Protein AF-A0A962CJU6-F1 (afdb_monomer)

Structure (mmCIF, N/CA/C/O backbone):
data_AF-A0A962CJU6-F1
#
_entry.id   AF-A0A962CJU6-F1
#
loop_
_atom_site.group_PDB
_atom_site.id
_atom_site.type_symbol
_atom_site.label_atom_id
_atom_site.label_alt_id
_atom_site.label_comp_id
_atom_site.label_asym_id
_atom_site.label_entity_id
_atom_site.label_seq_id
_atom_site.pdbx_PDB_ins_code
_atom_site.Cartn_x
_atom_site.Cartn_y
_atom_site.Cartn_z
_atom_site.occupancy
_atom_site.B_iso_or_equiv
_atom_site.auth_seq_id
_atom_site.auth_comp_id
_atom_site.auth_asym_id
_atom_site.auth_atom_id
_atom_site.pdbx_PDB_model_num
ATOM 1 N N . PHE A 1 1 ? -18.489 -4.191 33.030 1.00 78.50 1 PHE A N 1
ATOM 2 C CA . PHE A 1 1 ? -19.166 -4.766 31.854 1.00 78.50 1 PHE A CA 1
ATOM 3 C C . PHE A 1 1 ? -18.607 -4.122 30.611 1.00 78.50 1 PHE A C 1
ATOM 5 O O . PHE A 1 1 ? -18.424 -2.922 30.645 1.00 78.50 1 PHE A O 1
ATOM 12 N N . VAL A 1 2 ? -18.377 -4.883 29.545 1.00 79.50 2 VAL A N 1
ATOM 13 C CA . VAL A 1 2 ? -18.123 -4.320 28.211 1.00 79.50 2 VAL A CA 1
ATOM 14 C C . VAL A 1 2 ? -19.449 -4.247 27.463 1.00 79.50 2 VAL A C 1
ATOM 16 O O . VAL A 1 2 ? -20.236 -5.199 27.557 1.00 79.50 2 VAL A O 1
ATOM 19 N N . VAL A 1 3 ? -19.743 -3.112 26.843 1.00 79.25 3 VAL A N 1
ATOM 20 C CA . VAL A 1 3 ? -20.948 -2.889 26.035 1.00 79.25 3 VAL A CA 1
ATOM 21 C C . VAL A 1 3 ? -20.948 -3.810 24.801 1.00 79.25 3 VAL A C 1
ATOM 23 O O . VAL A 1 3 ? -19.902 -4.309 24.415 1.00 79.25 3 VAL A O 1
ATOM 26 N N . GLY A 1 4 ? -22.119 -4.174 24.263 1.00 72.31 4 GLY A N 1
ATOM 27 C CA . GLY A 1 4 ? -22.225 -5.059 23.089 1.00 72.31 4 GLY A CA 1
ATOM 28 C C . GLY A 1 4 ? -21.936 -6.547 23.356 1.00 72.31 4 GLY A C 1
ATOM 29 O O . GLY A 1 4 ? -22.584 -7.417 22.778 1.00 72.31 4 GLY A O 1
ATOM 30 N N . GLN A 1 5 ? -21.063 -6.871 24.312 1.00 75.31 5 GLN A N 1
ATOM 31 C CA . GLN A 1 5 ? -20.733 -8.257 24.635 1.00 75.31 5 GLN A CA 1
ATOM 32 C C . GLN A 1 5 ? -21.764 -8.950 25.528 1.00 75.31 5 GLN A C 1
ATOM 34 O O . GLN A 1 5 ? -22.244 -8.350 26.507 1.00 75.31 5 GLN A O 1
ATOM 39 N N . PRO A 1 6 ? -22.042 -10.251 25.305 1.00 65.94 6 PRO A N 1
ATOM 40 C CA . PRO A 1 6 ? -22.864 -11.034 26.214 1.00 65.94 6 PRO A CA 1
ATOM 41 C C . PRO A 1 6 ? -22.238 -11.034 27.612 1.00 65.94 6 PRO A C 1
ATOM 43 O O . PRO A 1 6 ? -21.096 -11.431 27.820 1.00 65.94 6 PRO A O 1
ATOM 46 N N . GLY A 1 7 ? -22.991 -10.548 28.601 1.00 72.94 7 GLY A N 1
ATOM 47 C CA . GLY A 1 7 ? -22.547 -10.494 29.989 1.00 72.94 7 GLY A CA 1
ATOM 48 C C . GLY A 1 7 ? -23.521 -11.216 30.899 1.00 72.94 7 GLY A C 1
ATOM 49 O O . GLY A 1 7 ? -24.703 -10.882 30.935 1.00 72.94 7 GLY A O 1
ATOM 50 N N . SER A 1 8 ? -23.018 -12.165 31.685 1.00 85.44 8 SER A N 1
ATOM 51 C CA . SER A 1 8 ? -23.760 -12.695 32.824 1.00 85.44 8 SER A CA 1
ATOM 52 C C . SER A 1 8 ? -23.079 -12.327 34.129 1.00 85.44 8 SER A C 1
ATOM 54 O O . SER A 1 8 ? -21.871 -12.521 34.266 1.00 85.44 8 SER A O 1
ATOM 56 N N . VAL A 1 9 ? -23.852 -11.870 35.111 1.00 88.75 9 VAL A N 1
ATOM 57 C CA . VAL A 1 9 ? -23.340 -11.748 36.477 1.00 88.75 9 VAL A CA 1
ATOM 58 C C . VAL A 1 9 ? -23.380 -13.118 37.134 1.00 88.75 9 VAL A C 1
ATOM 60 O O . VAL A 1 9 ? -24.437 -13.749 37.209 1.00 88.75 9 VAL A O 1
ATOM 63 N N . ARG A 1 10 ? -22.218 -13.573 37.607 1.00 91.56 10 ARG A N 1
ATOM 64 C CA . ARG A 1 10 ? -22.074 -14.795 38.396 1.00 91.56 10 ARG A CA 1
ATOM 65 C C . ARG A 1 10 ? -22.414 -14.490 39.852 1.00 91.56 10 ARG A C 1
ATOM 67 O O . ARG A 1 10 ? -21.718 -13.704 40.486 1.00 91.56 10 ARG A O 1
ATOM 74 N N . VAL A 1 11 ? -23.446 -15.138 40.382 1.00 93.94 11 VAL A N 1
ATOM 75 C CA . VAL A 1 11 ? -23.864 -15.002 41.782 1.00 93.94 11 VAL A CA 1
ATOM 76 C C . VAL A 1 11 ? -23.880 -16.380 42.429 1.00 93.94 11 VAL A C 1
ATOM 78 O O . VAL A 1 11 ? -24.569 -17.283 41.955 1.00 93.94 11 VAL A O 1
ATOM 81 N N . ASP A 1 12 ? -23.129 -16.543 43.513 1.00 95.44 12 ASP A N 1
ATOM 82 C CA . ASP A 1 12 ? -23.172 -17.753 44.329 1.00 95.44 12 ASP A CA 1
ATOM 83 C C . ASP A 1 12 ? -24.247 -17.582 45.413 1.00 95.44 12 ASP A C 1
ATOM 85 O O . ASP A 1 12 ? -24.229 -16.611 46.166 1.00 95.44 12 ASP A O 1
ATOM 89 N N . ALA A 1 13 ? -25.216 -18.500 45.472 1.00 94.88 13 ALA A N 1
ATOM 90 C CA . ALA A 1 13 ? -26.362 -18.403 46.375 1.00 94.88 13 ALA A CA 1
ATOM 91 C C . ALA A 1 13 ? -26.653 -19.724 47.103 1.00 94.88 13 ALA A C 1
ATOM 93 O O . ALA A 1 13 ? -26.446 -20.828 46.589 1.00 94.88 13 ALA A O 1
ATOM 94 N N . THR A 1 14 ? -27.188 -19.604 48.320 1.00 95.25 14 THR A N 1
ATOM 95 C CA . THR A 1 14 ? -27.662 -20.728 49.137 1.00 95.25 14 THR A CA 1
ATOM 96 C C . THR A 1 14 ? -29.155 -20.576 49.399 1.00 95.25 14 THR A C 1
ATOM 98 O O . THR A 1 14 ? -29.606 -19.528 49.850 1.00 95.25 14 THR A O 1
ATOM 101 N N . ASN A 1 15 ? -29.927 -21.637 49.167 1.00 95.38 15 ASN A N 1
ATOM 102 C CA . ASN A 1 15 ? -31.347 -21.678 49.489 1.00 95.38 15 ASN A CA 1
ATOM 103 C C . ASN A 1 15 ? -31.705 -23.001 50.171 1.00 95.38 15 ASN A C 1
ATOM 105 O O . ASN A 1 15 ? -31.928 -24.013 49.514 1.00 95.38 15 ASN A O 1
ATOM 109 N N . LEU A 1 16 ? -31.820 -22.976 51.499 1.00 95.25 16 LEU A N 1
ATOM 110 C CA . LEU A 1 16 ? -32.222 -24.127 52.320 1.00 95.25 16 LEU A CA 1
ATOM 111 C C . LEU A 1 16 ? -33.620 -23.945 52.934 1.00 95.25 16 LEU A C 1
ATOM 113 O O . LEU A 1 16 ? -33.954 -24.574 53.934 1.00 95.25 16 LEU A O 1
ATOM 117 N N . THR A 1 17 ? -34.438 -23.059 52.361 1.00 93.50 17 THR A N 1
ATOM 118 C CA . THR A 1 17 ? -35.713 -22.622 52.959 1.00 93.50 17 THR A CA 1
ATOM 119 C C . THR A 1 17 ? -36.856 -23.635 52.824 1.00 93.50 17 THR A C 1
ATOM 121 O O . THR A 1 17 ? -37.907 -23.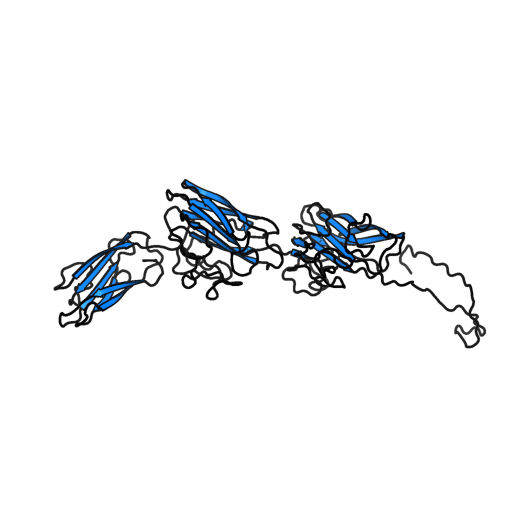457 53.434 1.00 93.50 17 THR A O 1
ATOM 124 N N . GLY A 1 18 ? -36.674 -24.702 52.039 1.00 93.31 18 GLY A N 1
ATOM 125 C CA . GLY A 1 18 ? -37.722 -25.673 51.705 1.00 93.31 18 GLY A CA 1
ATOM 126 C C . GLY A 1 18 ? -38.622 -25.265 50.529 1.00 93.31 18 GLY A C 1
ATOM 127 O O . GLY A 1 18 ? -39.457 -26.061 50.107 1.00 93.31 18 GLY A O 1
ATOM 128 N N . THR A 1 19 ? -38.441 -24.064 49.975 1.00 93.31 19 THR A N 1
ATOM 129 C CA . THR A 1 19 ? -39.115 -23.570 48.762 1.00 93.31 19 THR A CA 1
ATOM 130 C C . THR A 1 19 ? -38.105 -22.957 47.800 1.00 93.31 19 THR A C 1
ATOM 132 O O . THR A 1 19 ? -37.048 -22.501 48.234 1.00 93.31 19 THR A O 1
ATOM 135 N N . ASP A 1 20 ? -38.405 -22.930 46.503 1.00 93.31 20 ASP A N 1
ATOM 136 C CA . ASP A 1 20 ? -37.552 -22.250 45.524 1.00 93.31 20 ASP A CA 1
ATOM 137 C C . ASP A 1 20 ? -37.549 -20.737 45.777 1.00 93.31 20 ASP A C 1
ATOM 139 O O . ASP A 1 20 ? -38.577 -20.140 46.097 1.00 93.31 20 ASP A O 1
ATOM 143 N N . ALA A 1 21 ? -36.375 -20.128 45.648 1.00 94.44 21 ALA A N 1
ATOM 144 C CA . ALA A 1 21 ? -36.182 -18.691 45.743 1.00 94.44 21 ALA A CA 1
ATOM 145 C C . ALA A 1 21 ? -35.992 -18.093 44.347 1.00 94.44 21 ALA A C 1
ATOM 147 O O . ALA A 1 21 ? -35.764 -18.802 43.365 1.00 94.44 21 ALA A O 1
ATOM 148 N N . ARG A 1 22 ? -36.074 -16.771 44.252 1.00 93.38 22 ARG A N 1
ATOM 149 C CA . ARG A 1 22 ? -35.762 -16.011 43.047 1.00 93.38 22 ARG A CA 1
ATOM 150 C C . ARG A 1 22 ? -34.608 -15.069 43.354 1.00 93.38 22 ARG A C 1
ATOM 152 O O . ARG A 1 22 ? -34.680 -14.312 44.319 1.00 93.38 22 ARG A O 1
ATOM 159 N N . LEU A 1 23 ? -33.567 -15.13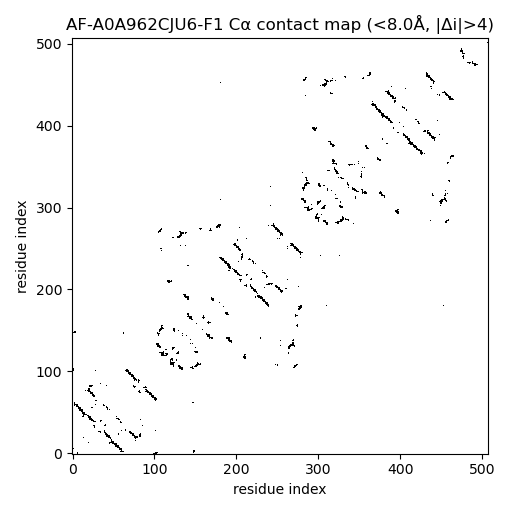8 42.533 1.00 94.00 23 LEU A N 1
ATOM 160 C CA . LEU A 1 23 ? -32.478 -14.173 42.501 1.00 94.00 23 LEU A CA 1
ATOM 161 C C . LEU A 1 23 ? -32.763 -13.179 41.374 1.00 94.00 23 LEU A C 1
ATOM 163 O O . LEU A 1 23 ? -32.963 -13.595 40.231 1.00 94.00 23 LEU A O 1
ATOM 167 N N . CYS A 1 24 ? -32.783 -11.892 41.692 1.00 92.44 24 CYS A N 1
ATOM 168 C CA . CYS A 1 24 ? -33.014 -10.808 40.746 1.00 92.44 24 CYS A CA 1
ATOM 169 C C . CYS A 1 24 ? -31.853 -9.815 40.830 1.00 92.44 24 CYS A C 1
ATOM 171 O O . CYS A 1 24 ? -31.465 -9.421 41.927 1.00 92.44 24 CYS A O 1
ATOM 173 N N . GLY A 1 25 ? -31.297 -9.433 39.687 1.00 92.19 25 GLY A N 1
ATOM 174 C CA . GLY A 1 25 ? -30.293 -8.384 39.563 1.00 92.19 25 GLY A CA 1
ATOM 175 C C . GLY A 1 25 ? -30.873 -7.175 38.840 1.00 92.19 25 GLY A C 1
ATOM 176 O O . GLY A 1 25 ? -31.688 -7.338 37.933 1.00 92.19 25 GLY A O 1
ATOM 177 N N . PHE A 1 26 ? -30.430 -5.994 39.243 1.00 91.94 26 PHE A N 1
ATOM 178 C CA . PHE A 1 26 ? -30.822 -4.691 38.721 1.00 91.94 26 PHE A CA 1
ATOM 179 C C . PHE A 1 26 ? -29.546 -3.914 38.411 1.00 91.94 26 PHE A C 1
ATOM 181 O O . PHE A 1 26 ? -28.689 -3.846 39.291 1.00 91.94 26 PHE A O 1
ATOM 188 N N . ILE A 1 27 ? -29.390 -3.375 37.205 1.00 89.94 27 ILE A N 1
ATOM 189 C CA . ILE A 1 27 ? -28.212 -2.591 36.800 1.00 89.94 27 ILE A CA 1
ATOM 190 C C . ILE A 1 27 ? -28.692 -1.409 35.964 1.00 89.94 27 ILE A C 1
ATOM 192 O O . ILE A 1 27 ? -29.344 -1.636 34.954 1.00 89.94 27 ILE A O 1
ATOM 196 N N . ASP A 1 28 ? -28.381 -0.194 36.408 1.00 87.69 28 ASP A N 1
ATOM 197 C CA . ASP A 1 28 ? -28.797 1.076 35.792 1.00 87.69 28 ASP A CA 1
ATOM 198 C C . ASP A 1 28 ? -27.854 1.410 34.622 1.00 87.69 28 ASP A C 1
ATOM 200 O O . ASP A 1 28 ? -26.856 2.112 34.774 1.00 87.69 28 ASP A O 1
ATOM 204 N N . PHE A 1 29 ? -28.053 0.777 33.470 1.00 85.75 29 PHE A N 1
ATOM 205 C CA . PHE A 1 29 ? -27.111 0.903 32.359 1.00 85.75 29 PHE A CA 1
ATOM 206 C C . PHE A 1 29 ? -27.159 2.307 31.752 1.00 85.75 29 PHE A C 1
ATOM 208 O O . PHE A 1 29 ? -26.108 2.850 31.418 1.00 85.75 29 PHE A O 1
ATOM 215 N N . ASP A 1 30 ? -28.341 2.912 31.638 1.00 83.25 30 ASP A N 1
ATOM 216 C CA . ASP A 1 30 ? -28.496 4.235 31.024 1.00 83.25 30 ASP A CA 1
ATOM 217 C C . ASP A 1 30 ? -28.260 5.419 31.985 1.00 83.25 30 ASP A C 1
ATOM 219 O O . ASP A 1 30 ? -28.208 6.568 31.538 1.00 83.25 30 ASP A O 1
ATOM 223 N N . GLN A 1 31 ? -28.006 5.136 33.267 1.00 85.19 31 GLN A N 1
ATOM 224 C CA . GLN A 1 31 ? -27.719 6.109 34.325 1.00 85.19 31 GLN A CA 1
ATOM 225 C C . GLN A 1 31 ? -28.869 7.103 34.561 1.00 85.19 31 GLN A C 1
ATOM 227 O O . GLN A 1 31 ? -28.639 8.239 34.999 1.00 85.19 31 GLN A O 1
ATOM 232 N N . ASP A 1 32 ? -30.113 6.705 34.282 1.00 86.06 32 ASP A N 1
ATOM 233 C CA . ASP A 1 32 ? -31.296 7.539 34.501 1.00 86.06 32 ASP A CA 1
ATOM 234 C C . ASP A 1 32 ? -31.844 7.454 35.944 1.00 86.06 32 ASP A C 1
ATOM 236 O O . ASP A 1 32 ? -32.697 8.259 36.349 1.00 86.06 32 ASP A O 1
ATOM 240 N N . GLY A 1 33 ? -31.311 6.531 36.755 1.00 84.44 33 GLY A N 1
ATOM 241 C CA . GLY A 1 33 ? -31.712 6.292 38.141 1.00 84.44 33 GLY A CA 1
ATOM 242 C C . GLY A 1 33 ? -32.957 5.409 38.302 1.00 84.44 33 GLY A C 1
ATOM 243 O O . GLY A 1 33 ? -33.501 5.306 39.412 1.00 84.44 33 GLY A O 1
ATOM 244 N N . SER A 1 34 ? -33.433 4.793 37.223 1.00 84.44 34 SER A N 1
ATOM 245 C CA . SER A 1 34 ? -34.506 3.804 37.154 1.00 84.44 34 SER A CA 1
ATOM 246 C C . SER A 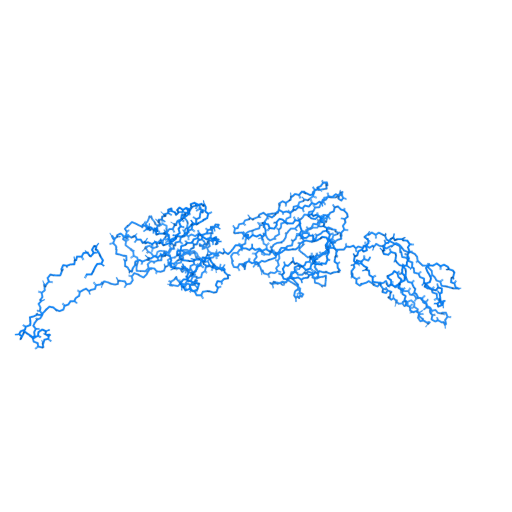1 34 ? -33.933 2.417 36.832 1.00 84.44 34 SER A C 1
ATOM 248 O O . SER A 1 34 ? -32.741 2.230 36.647 1.00 84.44 34 SER A O 1
ATOM 250 N N . PHE A 1 35 ? -34.795 1.399 36.859 1.00 85.12 35 PHE A N 1
ATOM 251 C CA . PHE A 1 35 ? -34.448 0.064 36.369 1.00 85.12 35 PHE A CA 1
ATOM 252 C C . PHE A 1 35 ? -35.587 -0.445 35.491 1.00 85.12 35 PHE A C 1
ATOM 254 O O . PHE A 1 35 ? -36.604 -0.957 35.980 1.00 85.12 35 PHE A O 1
ATOM 261 N N . THR A 1 36 ? -35.431 -0.274 34.187 1.00 76.25 36 THR A N 1
ATOM 262 C CA . THR A 1 36 ? -36.400 -0.638 33.161 1.00 76.25 36 THR A CA 1
ATOM 263 C C . THR A 1 36 ? -36.521 -2.166 33.047 1.00 76.25 36 THR A C 1
ATOM 265 O O . THR A 1 36 ? -35.552 -2.854 32.694 1.00 76.25 36 THR A O 1
ATOM 268 N N . PRO A 1 37 ? -37.707 -2.755 33.321 1.00 67.94 37 PRO A N 1
ATOM 269 C CA . PRO A 1 37 ? -37.890 -4.202 33.252 1.00 67.94 37 PRO A CA 1
ATOM 270 C C . PRO A 1 37 ? -37.564 -4.767 31.862 1.00 67.94 37 PRO A C 1
ATOM 272 O O . PRO A 1 37 ? -38.124 -4.325 30.863 1.00 67.94 37 PRO A O 1
ATOM 275 N N . GLY A 1 38 ? -36.706 -5.789 31.813 1.00 64.12 38 GLY A N 1
ATOM 276 C CA . GLY A 1 38 ? -36.343 -6.512 30.587 1.00 64.12 38 GLY A CA 1
ATOM 277 C C . GLY A 1 38 ? -35.024 -6.085 29.935 1.00 64.12 38 GLY A C 1
ATOM 278 O O . GLY A 1 38 ? -34.473 -6.881 29.185 1.00 64.12 38 GLY A O 1
ATOM 279 N N . ILE A 1 39 ? -34.498 -4.898 30.255 1.00 75.81 39 ILE A N 1
ATOM 280 C CA . ILE A 1 39 ? -33.162 -4.442 29.819 1.00 75.81 39 ILE A CA 1
ATOM 281 C C . ILE A 1 39 ? -32.214 -4.407 31.024 1.00 75.81 39 ILE A C 1
ATOM 283 O O . ILE A 1 39 ? -31.137 -4.995 31.003 1.00 75.81 39 ILE A O 1
ATOM 287 N N . GLU A 1 40 ? -32.677 -3.816 32.123 1.00 87.56 40 GLU A N 1
ATOM 288 C CA . GLU A 1 40 ? -31.876 -3.522 33.320 1.00 87.56 40 GLU A CA 1
ATOM 289 C C . GLU A 1 40 ? -32.170 -4.467 34.483 1.00 87.56 40 GLU A C 1
ATOM 291 O O . GLU A 1 40 ? -31.618 -4.336 35.574 1.00 87.56 40 GLU A O 1
ATOM 296 N N . VAL A 1 41 ? -33.059 -5.439 34.260 1.00 89.50 41 VAL A N 1
ATOM 297 C CA . VAL A 1 41 ? -33.492 -6.406 35.268 1.00 89.50 41 VAL A CA 1
ATOM 298 C C . VAL A 1 41 ? -33.365 -7.818 34.721 1.00 89.50 41 VAL A C 1
ATOM 300 O O . VAL A 1 41 ? -34.043 -8.185 33.761 1.00 89.50 41 VAL A O 1
ATOM 303 N N . ALA A 1 42 ? -32.564 -8.636 35.395 1.00 90.25 42 ALA A N 1
ATOM 304 C CA . ALA A 1 42 ? -32.395 -10.053 35.100 1.00 90.25 42 ALA A CA 1
ATOM 305 C C . ALA A 1 42 ? -32.811 -10.890 36.307 1.00 90.25 42 ALA A C 1
ATOM 307 O O . ALA A 1 42 ? -32.663 -10.470 37.454 1.00 90.25 42 ALA A O 1
ATOM 308 N N . SER A 1 43 ? -33.328 -12.098 36.086 1.00 91.44 43 SER A N 1
ATOM 309 C CA . SER A 1 43 ? -33.628 -12.988 37.209 1.00 91.44 43 SER A CA 1
ATOM 310 C C . SER A 1 43 ? -33.576 -14.464 36.855 1.00 91.44 43 SER A C 1
ATOM 312 O O . SER A 1 43 ? -33.848 -14.864 35.725 1.00 91.44 43 SER A O 1
ATOM 314 N N . VAL A 1 44 ? -33.285 -15.278 37.865 1.00 93.06 44 VAL A N 1
ATOM 315 C CA . VAL A 1 44 ? -33.201 -16.737 37.771 1.00 93.06 44 VAL A CA 1
ATOM 316 C C . VAL A 1 44 ? -33.780 -17.377 39.033 1.00 93.06 44 VAL A C 1
ATOM 318 O O . VAL A 1 44 ? -33.772 -16.784 40.115 1.00 93.06 44 VAL A O 1
ATOM 321 N N . SER A 1 45 ? -34.336 -18.580 38.900 1.00 94.00 45 SER A N 1
ATOM 322 C CA . SER A 1 45 ? -34.792 -19.358 40.056 1.00 94.00 45 SER A CA 1
ATOM 323 C C . SER A 1 45 ? -33.599 -20.014 40.754 1.00 94.00 45 SER A C 1
ATOM 325 O O . SER A 1 45 ? -32.727 -20.573 40.095 1.00 94.00 45 SER A O 1
ATOM 327 N N . VAL A 1 46 ? -33.596 -19.985 42.084 1.00 95.06 46 VAL A N 1
ATOM 328 C CA . VAL A 1 46 ? -32.616 -20.636 42.960 1.00 95.06 46 VAL A CA 1
ATOM 329 C C . VAL A 1 46 ? -33.328 -21.792 43.674 1.00 95.06 46 VAL A C 1
ATOM 331 O O . VAL A 1 46 ? -34.048 -21.549 44.652 1.00 95.06 46 VAL A O 1
ATOM 334 N N . PRO A 1 47 ? -33.182 -23.045 43.199 1.00 96.19 47 PRO A N 1
ATOM 335 C CA . PRO A 1 47 ? -33.922 -24.180 43.739 1.00 96.19 47 PRO A CA 1
ATOM 336 C C . PRO A 1 47 ? -33.650 -24.419 45.221 1.00 96.19 47 PRO A C 1
ATOM 338 O O . PRO A 1 47 ? -32.537 -24.189 45.708 1.00 96.19 47 PRO A O 1
ATOM 341 N N . SER A 1 48 ? -34.647 -24.924 45.939 1.00 95.75 48 SER A N 1
ATOM 342 C CA . SER A 1 48 ? -34.443 -25.350 47.321 1.00 95.75 48 SER A CA 1
ATOM 343 C C . SER A 1 48 ? -33.418 -26.486 47.419 1.00 95.75 48 SER A C 1
ATOM 345 O O . SER A 1 48 ? -33.374 -27.379 46.577 1.00 95.75 48 SER A O 1
ATOM 347 N N . GLY A 1 49 ? -32.582 -26.457 48.455 1.00 95.75 49 GLY A N 1
ATOM 348 C CA . GLY A 1 49 ? -31.445 -27.364 48.634 1.00 95.75 49 GLY A CA 1
ATOM 349 C C . GLY A 1 49 ? -30.143 -26.886 47.979 1.00 95.75 49 GLY A C 1
ATOM 350 O O . GLY A 1 49 ? -29.101 -27.505 48.196 1.00 95.75 49 GLY A O 1
ATOM 351 N N . SER A 1 50 ? -30.162 -25.781 47.224 1.00 96.81 50 SER A N 1
ATOM 352 C CA . SER A 1 50 ? -28.942 -25.178 46.670 1.00 96.81 50 SER A CA 1
ATOM 353 C C . SER A 1 50 ? -28.010 -24.738 47.799 1.00 96.81 50 SER A C 1
ATOM 355 O O . SER A 1 50 ? -28.430 -24.015 48.701 1.00 96.81 50 SER A O 1
ATOM 357 N N . THR A 1 51 ? -26.746 -25.157 47.753 1.00 96.38 51 THR A N 1
ATOM 358 C CA . THR A 1 51 ? -25.733 -24.808 48.760 1.00 96.38 51 THR A CA 1
ATOM 359 C C . THR A 1 51 ? -24.519 -24.218 48.064 1.00 96.38 51 THR A C 1
ATOM 361 O O . THR A 1 51 ? -23.795 -24.948 47.393 1.00 96.38 51 THR A O 1
ATOM 364 N N . ASN A 1 52 ? -24.323 -22.907 48.216 1.00 94.50 52 ASN A N 1
ATOM 365 C CA . ASN A 1 52 ? -23.277 -22.129 47.551 1.00 94.50 52 ASN A CA 1
ATOM 366 C C . ASN A 1 52 ? -23.168 -22.432 46.044 1.00 94.50 52 ASN A C 1
ATOM 368 O O . ASN A 1 52 ? -22.076 -22.610 45.504 1.00 94.50 52 ASN A O 1
ATOM 372 N N . ALA A 1 53 ? -24.324 -22.589 45.397 1.00 96.62 53 ALA A N 1
ATOM 373 C CA . ALA A 1 53 ? -24.409 -22.922 43.985 1.00 96.62 53 ALA A CA 1
ATOM 374 C C . ALA A 1 53 ? -24.320 -21.646 43.146 1.00 96.62 53 ALA A C 1
ATOM 376 O O . ALA A 1 53 ? -24.828 -20.600 43.548 1.00 96.62 53 ALA A O 1
ATOM 377 N N . THR A 1 54 ? -23.702 -21.750 41.974 1.00 96.38 54 THR A N 1
ATOM 378 C CA . THR A 1 54 ? -23.520 -20.628 41.056 1.00 96.38 54 THR A CA 1
ATOM 379 C C . THR A 1 54 ? -24.714 -20.459 40.131 1.00 96.38 54 THR A C 1
ATOM 381 O O . THR A 1 54 ? -25.131 -21.406 39.465 1.00 96.38 54 THR A O 1
ATOM 384 N N . PHE A 1 55 ? -25.190 -19.226 40.018 1.00 94.50 55 PHE A N 1
ATOM 385 C CA . PHE A 1 55 ? -26.245 -18.817 39.104 1.00 94.50 55 PHE A CA 1
ATOM 386 C C . PHE A 1 55 ? -25.746 -17.696 38.191 1.00 94.50 55 PHE A C 1
ATOM 388 O O . PHE A 1 55 ? -24.969 -16.838 38.611 1.00 94.50 55 PHE A O 1
ATOM 395 N N . LEU A 1 56 ? -26.190 -17.714 36.935 1.00 92.81 56 LEU A N 1
ATOM 396 C CA . LEU A 1 56 ? -25.853 -16.706 35.934 1.00 92.81 56 LEU A CA 1
ATOM 397 C C . LEU A 1 56 ? -27.080 -15.835 35.669 1.00 92.81 56 LEU A C 1
ATOM 399 O O . LEU A 1 56 ? -28.129 -16.344 35.271 1.00 92.81 56 LEU A O 1
ATOM 403 N N . LEU A 1 57 ? -26.947 -14.531 35.896 1.00 90.69 57 LEU A N 1
ATOM 404 C CA . LEU A 1 57 ? -27.955 -13.534 35.546 1.00 90.69 57 LEU A CA 1
ATOM 405 C C . LEU A 1 57 ? -27.585 -12.894 34.203 1.00 90.69 57 LEU A C 1
ATOM 407 O O . LEU A 1 57 ? -26.608 -12.143 34.173 1.00 90.69 57 LEU A O 1
ATOM 411 N N . PRO A 1 58 ? -28.303 -13.189 33.105 1.00 87.25 58 PRO A N 1
ATOM 412 C CA . PRO A 1 58 ? -27.988 -12.626 31.797 1.00 87.25 58 PRO A CA 1
ATOM 413 C C . PRO A 1 58 ? -28.479 -11.179 31.699 1.00 87.25 58 PRO A C 1
ATOM 415 O O . PRO A 1 58 ? -29.654 -10.916 31.944 1.00 87.25 58 PRO A O 1
ATOM 418 N N . PHE A 1 59 ? -27.598 -10.266 31.296 1.00 84.38 59 PHE A N 1
ATOM 419 C CA . PHE A 1 59 ? -27.952 -8.888 30.961 1.00 84.38 59 PHE A CA 1
ATOM 420 C C . PHE A 1 59 ? -27.614 -8.607 29.495 1.00 84.38 59 PHE A C 1
ATOM 422 O O . PHE A 1 59 ? -26.514 -8.916 29.034 1.00 84.38 59 PHE A O 1
ATOM 429 N N . SER A 1 60 ? -28.558 -8.006 28.773 1.00 73.44 60 SER A N 1
ATOM 430 C CA . SER A 1 60 ? -28.355 -7.442 27.435 1.00 73.44 60 SER A CA 1
ATOM 431 C C . SER A 1 60 ? -28.038 -5.956 27.564 1.00 73.44 60 SER A C 1
ATOM 433 O O . SER A 1 60 ? -28.801 -5.234 28.202 1.00 73.44 60 SER A O 1
ATOM 435 N N . LYS A 1 61 ? -26.929 -5.507 26.972 1.00 76.75 61 LYS A N 1
ATOM 436 C CA . LYS A 1 61 ? -26.411 -4.142 27.129 1.00 76.75 61 LYS A CA 1
ATOM 437 C C . LYS A 1 61 ? -26.553 -3.398 25.800 1.00 76.75 61 LYS A C 1
ATOM 439 O O . LYS A 1 61 ? -25.955 -3.848 24.822 1.00 76.75 61 LYS A O 1
ATOM 444 N N . PRO A 1 62 ? -27.328 -2.309 25.732 1.00 72.94 62 PRO A N 1
ATOM 445 C CA . PRO A 1 62 ? -27.399 -1.481 24.529 1.00 72.94 62 PRO A CA 1
ATOM 446 C C . PRO A 1 62 ? -26.023 -0.910 24.143 1.00 72.94 62 PRO A C 1
ATOM 448 O O . PRO A 1 62 ? -25.269 -0.524 25.032 1.00 72.94 62 PRO A O 1
ATOM 451 N N . LEU A 1 63 ? -25.697 -0.814 22.848 1.00 71.12 63 LEU A N 1
ATOM 452 C CA . LEU A 1 63 ? -24.416 -0.252 22.369 1.00 71.12 63 LEU A CA 1
ATOM 453 C C . LEU A 1 63 ? -24.188 1.209 22.794 1.00 71.12 63 LEU A C 1
ATOM 455 O O . LEU A 1 63 ? -23.062 1.627 23.014 1.00 71.12 63 LEU A O 1
ATOM 459 N N . ASN A 1 64 ? -25.261 1.964 23.021 1.00 71.75 64 ASN A N 1
ATOM 460 C CA . ASN A 1 64 ? -25.218 3.361 23.454 1.00 71.75 64 ASN A CA 1
ATOM 461 C C . ASN A 1 64 ? -25.149 3.542 24.985 1.00 71.75 64 ASN A C 1
ATOM 463 O O . ASN A 1 64 ? -25.426 4.633 25.485 1.00 71.75 64 ASN A O 1
ATOM 467 N N . THR A 1 65 ? -24.833 2.485 25.738 1.00 79.31 65 THR A N 1
ATOM 468 C CA . THR A 1 65 ? -24.704 2.555 27.202 1.00 79.31 65 THR A CA 1
ATOM 469 C C . THR A 1 65 ? -23.545 3.493 27.575 1.00 79.31 65 THR A C 1
ATOM 471 O O . THR A 1 65 ? -22.420 3.241 27.135 1.00 79.31 65 THR A O 1
ATOM 474 N N . PRO A 1 66 ? -23.758 4.542 28.395 1.00 80.56 66 PRO A N 1
ATOM 475 C CA . PRO A 1 66 ? -22.671 5.415 28.831 1.00 80.56 66 PRO A CA 1
ATOM 476 C C . PRO A 1 66 ? -21.557 4.640 29.551 1.00 80.56 66 PRO A C 1
ATOM 478 O O . PRO A 1 66 ? -21.829 3.780 30.393 1.00 80.56 66 PRO A O 1
ATOM 481 N N . SER A 1 67 ? -20.295 4.960 29.249 1.00 82.31 67 SER A N 1
ATOM 482 C CA . SER A 1 67 ? -19.153 4.400 29.978 1.00 82.31 67 SER A CA 1
ATOM 483 C C . SER A 1 67 ? -19.008 5.022 31.373 1.00 82.31 67 SER A C 1
ATOM 485 O O . SER A 1 67 ? -19.488 6.124 31.652 1.00 82.31 67 SER A O 1
ATOM 487 N N . GLY A 1 68 ? -18.328 4.304 32.266 1.00 81.50 68 GLY A N 1
ATOM 488 C CA . GLY A 1 68 ? -18.065 4.719 33.641 1.00 81.50 68 GLY A CA 1
ATOM 489 C C . GLY A 1 68 ? -18.883 3.961 34.693 1.00 81.50 68 GLY A C 1
ATOM 490 O O . GLY A 1 68 ?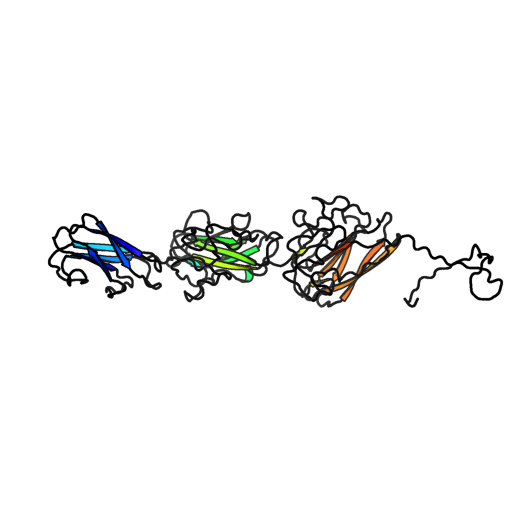 -19.509 2.940 34.391 1.00 81.50 68 GLY A O 1
ATOM 491 N N . PRO A 1 69 ? -18.839 4.421 35.954 1.00 85.81 69 PRO A N 1
ATOM 492 C CA . PRO A 1 69 ? -19.470 3.726 37.064 1.00 85.81 69 PRO A CA 1
ATOM 493 C C . PRO A 1 69 ? -20.992 3.855 37.012 1.00 85.81 69 PRO A C 1
ATOM 495 O O . PRO A 1 69 ? -21.538 4.950 36.909 1.00 85.81 69 PRO A O 1
ATOM 498 N N . THR A 1 70 ? -21.668 2.730 37.205 1.00 89.19 70 THR A N 1
ATOM 499 C CA . THR A 1 70 ? -23.092 2.641 37.522 1.00 89.19 70 THR A CA 1
ATOM 500 C C . THR A 1 70 ? -23.312 1.804 38.788 1.00 89.19 70 THR A C 1
ATOM 502 O O . THR A 1 70 ? -22.365 1.324 39.417 1.00 89.19 70 THR A O 1
ATOM 505 N N . PHE A 1 71 ? -24.562 1.634 39.202 1.00 88.62 71 PHE A N 1
ATOM 506 C CA . PHE A 1 71 ? -24.955 0.909 40.396 1.00 88.62 71 PHE A CA 1
ATOM 507 C C . PHE A 1 71 ? -25.715 -0.364 40.037 1.00 88.62 71 PHE A C 1
ATOM 509 O O . PHE A 1 71 ? -26.582 -0.386 39.162 1.00 88.62 71 PHE A O 1
ATOM 516 N N . ALA A 1 72 ? -25.401 -1.431 40.761 1.00 90.81 72 ALA A N 1
ATOM 517 C CA . ALA A 1 72 ? -26.093 -2.700 40.676 1.00 90.81 72 ALA A CA 1
ATOM 518 C C . ALA A 1 72 ? -26.688 -3.081 42.029 1.00 90.81 72 ALA A C 1
ATOM 520 O O . ALA A 1 72 ? -26.080 -2.858 43.075 1.00 90.81 72 ALA A O 1
ATOM 521 N N . ARG A 1 73 ? -27.857 -3.717 42.000 1.00 92.19 73 ARG A N 1
ATOM 522 C CA . ARG A 1 73 ? -28.502 -4.327 43.163 1.00 92.19 73 ARG A CA 1
ATOM 523 C C . ARG A 1 73 ? -28.825 -5.780 42.869 1.00 92.19 73 ARG A C 1
ATOM 525 O O . ARG A 1 73 ? -29.355 -6.092 41.808 1.00 92.19 73 ARG A O 1
ATOM 532 N N . PHE A 1 74 ? -28.605 -6.662 43.835 1.00 92.81 74 PHE A N 1
ATOM 533 C CA . PHE A 1 74 ? -29.022 -8.059 43.774 1.00 92.81 74 PHE A CA 1
ATOM 534 C C . PHE A 1 74 ? -29.928 -8.373 44.951 1.00 92.81 74 PHE A C 1
ATOM 536 O O . PHE A 1 74 ? -29.629 -8.023 46.087 1.00 92.81 74 PHE A O 1
ATOM 543 N N . ARG A 1 75 ? -31.060 -9.020 44.677 1.00 93.31 75 ARG A N 1
ATOM 544 C CA . ARG A 1 75 ? -32.045 -9.422 45.681 1.00 93.31 75 ARG A CA 1
ATOM 545 C C . ARG A 1 75 ? -32.334 -10.907 45.545 1.00 93.31 75 ARG A C 1
ATOM 547 O O . ARG A 1 75 ? -32.674 -11.374 44.461 1.00 93.31 75 ARG A O 1
ATOM 554 N N . LEU A 1 76 ? -32.248 -11.638 46.650 1.00 93.81 76 LEU A N 1
ATOM 555 C CA . LEU A 1 76 ? -32.638 -13.046 46.740 1.00 93.81 76 LEU A CA 1
ATOM 556 C C . LEU A 1 76 ? -33.793 -13.168 47.727 1.00 93.81 76 LEU A C 1
ATOM 558 O O . LEU A 1 76 ? -33.657 -12.704 48.850 1.00 93.81 76 LEU A O 1
ATOM 562 N N . SER A 1 77 ? -34.909 -13.797 47.354 1.00 94.56 77 SER A N 1
ATOM 563 C CA . SER A 1 77 ? -36.026 -14.054 48.282 1.00 94.56 77 SER A CA 1
ATOM 564 C C . SER A 1 77 ? -36.892 -15.230 47.823 1.00 94.56 77 SER A C 1
ATOM 566 O O . SER A 1 77 ? -36.928 -15.552 46.636 1.00 94.56 77 SER A O 1
ATOM 568 N N . THR A 1 78 ? -37.622 -15.869 48.745 1.00 93.25 78 THR A N 1
ATOM 569 C CA . THR A 1 78 ? -38.669 -16.850 48.389 1.00 93.25 78 THR A CA 1
ATOM 570 C C . THR A 1 78 ? -39.977 -16.192 47.941 1.00 93.25 78 THR A C 1
ATOM 572 O O . THR A 1 78 ? -40.906 -16.885 47.530 1.00 93.25 78 THR A O 1
ATOM 575 N N . ASP A 1 79 ? -40.083 -14.863 48.021 1.00 88.25 79 ASP A N 1
ATOM 576 C CA . ASP A 1 79 ? -41.259 -14.131 47.561 1.00 88.25 79 ASP A CA 1
ATOM 577 C C . ASP A 1 79 ? -41.320 -14.090 46.032 1.00 88.25 79 ASP A C 1
ATOM 579 O O . ASP A 1 79 ? -40.485 -13.473 45.375 1.00 88.25 79 ASP A O 1
ATOM 583 N N . SER A 1 80 ? -42.375 -14.655 45.450 1.00 70.88 80 SER A N 1
ATOM 584 C CA . SER A 1 80 ? -42.571 -14.665 43.994 1.00 70.88 80 SER A CA 1
ATOM 585 C C . SER A 1 80 ? -42.817 -13.278 43.379 1.00 70.88 80 SER A C 1
ATOM 587 O O . SER A 1 80 ? -42.540 -13.087 42.199 1.00 70.88 80 SER A O 1
ATOM 589 N N . VAL A 1 81 ? -43.310 -12.309 44.161 1.00 63.47 81 VAL A N 1
ATOM 590 C CA . VAL A 1 81 ? -43.595 -10.927 43.713 1.00 63.47 81 VAL A CA 1
ATOM 591 C C . VAL A 1 81 ? -42.565 -9.921 44.249 1.00 63.47 81 VAL A C 1
ATOM 593 O O . VAL A 1 81 ? -42.224 -8.966 43.560 1.00 63.47 81 VAL A O 1
ATOM 596 N N . GLY A 1 82 ? -42.050 -10.132 45.467 1.00 62.44 82 GLY A N 1
ATOM 597 C CA . GLY A 1 82 ? -41.148 -9.195 46.151 1.00 62.44 82 GLY A CA 1
ATOM 598 C C . GLY A 1 82 ? -39.673 -9.319 45.759 1.00 62.44 82 GLY A C 1
ATOM 599 O O . GLY A 1 82 ? -38.948 -8.330 45.839 1.00 62.44 82 GLY A O 1
ATOM 600 N N . ALA A 1 83 ? -39.230 -10.495 45.298 1.00 68.62 83 ALA A N 1
ATOM 601 C CA . ALA A 1 83 ? -37.823 -10.728 44.968 1.00 68.62 83 ALA A CA 1
ATOM 602 C C . ALA A 1 83 ? -37.320 -9.847 43.813 1.00 68.62 83 ALA A C 1
ATOM 604 O O . ALA A 1 83 ? -36.197 -9.358 43.868 1.00 68.62 83 ALA A O 1
ATOM 605 N N . CYS A 1 84 ? -38.155 -9.611 42.794 1.00 82.50 84 CYS A N 1
ATOM 606 C CA . CYS A 1 84 ? -37.794 -8.808 41.618 1.00 82.50 84 CYS A CA 1
ATOM 607 C C . CYS A 1 84 ? -38.383 -7.388 41.640 1.00 82.50 84 CYS A C 1
ATOM 609 O O . CYS A 1 84 ? -38.358 -6.696 40.625 1.00 82.50 84 CYS A O 1
ATOM 611 N N . ALA A 1 85 ? -38.896 -6.922 42.780 1.00 85.75 85 ALA A N 1
ATOM 612 C CA . ALA A 1 85 ? -39.187 -5.504 42.942 1.00 85.75 85 ALA A CA 1
ATOM 613 C C . ALA A 1 85 ? -37.872 -4.742 43.179 1.00 85.75 85 ALA A C 1
ATOM 615 O O . ALA A 1 85 ? -37.058 -5.162 43.999 1.00 85.75 85 ALA A O 1
ATOM 616 N N . VAL A 1 86 ? -37.670 -3.601 42.515 1.00 81.06 86 VAL A N 1
ATOM 617 C CA . VAL A 1 86 ? -36.479 -2.740 42.708 1.00 81.06 86 VAL A CA 1
ATOM 618 C C . VAL A 1 86 ? -36.344 -2.279 44.168 1.00 81.06 86 VAL A C 1
ATOM 620 O O . VAL A 1 86 ? -35.248 -2.174 44.723 1.00 81.06 86 VAL A O 1
ATOM 623 N N . ALA A 1 87 ? -37.487 -2.023 44.807 1.00 84.50 87 ALA A N 1
ATOM 624 C CA . ALA A 1 87 ? -37.599 -1.538 46.175 1.00 84.50 87 ALA A CA 1
ATOM 625 C C . ALA A 1 87 ? -38.757 -2.227 46.915 1.00 84.50 87 ALA A C 1
ATOM 627 O O . ALA A 1 87 ? -39.547 -2.967 46.329 1.00 84.50 87 ALA A O 1
ATOM 628 N N . GLY A 1 88 ? -38.867 -1.974 48.219 1.00 86.88 88 GLY A N 1
ATOM 629 C CA . GLY A 1 88 ? -39.934 -2.512 49.066 1.00 86.88 88 GLY A CA 1
ATOM 630 C C . GLY A 1 88 ? -39.528 -3.751 49.863 1.00 86.88 88 GLY A C 1
ATOM 631 O O . GLY A 1 88 ? -38.475 -4.351 49.641 1.00 86.88 88 GLY A O 1
ATOM 632 N N . LEU A 1 89 ? -40.364 -4.103 50.840 1.00 86.38 89 LEU A N 1
ATOM 633 C CA . LEU A 1 89 ? -40.089 -5.173 51.795 1.00 86.38 89 LEU A CA 1
ATOM 634 C C . LEU A 1 89 ? -40.362 -6.549 51.173 1.00 86.38 89 LEU A C 1
ATOM 636 O O . LEU A 1 89 ? -41.437 -6.772 50.622 1.00 86.38 89 LEU A O 1
ATOM 640 N N . ALA A 1 90 ? -39.398 -7.458 51.307 1.00 88.81 90 ALA A N 1
ATOM 641 C CA . ALA A 1 90 ? -39.583 -8.888 51.083 1.00 88.81 90 ALA A CA 1
ATOM 642 C C . ALA A 1 90 ? -39.707 -9.599 52.441 1.00 88.81 90 ALA A C 1
ATOM 644 O O . ALA A 1 90 ? -39.186 -9.117 53.449 1.00 88.81 90 ALA A O 1
ATOM 645 N N . SER A 1 91 ? -40.408 -10.730 52.482 1.00 89.69 91 SER A N 1
ATOM 646 C CA . SER A 1 91 ? -40.664 -11.489 53.711 1.00 89.69 91 SER A CA 1
ATOM 647 C C . SER A 1 91 ? -39.399 -12.124 54.302 1.00 89.69 91 SER A C 1
ATOM 649 O O . SER A 1 91 ? -39.335 -12.375 55.507 1.00 89.69 91 SER A O 1
ATOM 651 N N . ASN A 1 92 ? -38.390 -12.364 53.464 1.00 90.31 92 ASN A N 1
ATOM 652 C CA . ASN A 1 92 ? -37.079 -12.898 53.814 1.00 90.31 92 ASN A CA 1
ATOM 653 C C . ASN A 1 92 ? -36.054 -12.575 52.715 1.00 90.31 92 ASN A C 1
ATOM 655 O O . ASN A 1 92 ? -36.407 -11.991 51.686 1.00 90.31 92 ASN A O 1
ATOM 659 N N . GLY A 1 93 ? -34.812 -13.021 52.921 1.00 91.50 93 GLY A N 1
ATOM 660 C CA . GLY A 1 93 ? -33.775 -13.000 51.898 1.00 91.50 93 GLY A CA 1
ATOM 661 C C . GLY A 1 93 ? -32.629 -12.034 52.174 1.00 91.50 93 GLY A C 1
ATOM 662 O O . GLY A 1 93 ? -32.382 -11.679 53.326 1.00 91.50 93 GLY A O 1
ATOM 663 N N . GLU A 1 94 ? -31.942 -11.632 51.108 1.00 91.12 94 GLU A N 1
ATOM 664 C CA . GLU A 1 94 ? -30.719 -10.821 51.128 1.00 91.12 94 GLU A CA 1
ATOM 665 C C . GLU A 1 94 ? -30.754 -9.753 50.025 1.00 91.12 94 GLU A C 1
ATOM 667 O O . GLU A 1 94 ? -31.402 -9.943 48.988 1.00 91.12 94 GLU A O 1
ATOM 672 N N . VAL A 1 95 ? -30.086 -8.623 50.276 1.00 93.00 95 VAL A N 1
ATOM 673 C CA . VAL A 1 95 ? -29.881 -7.536 49.313 1.00 93.00 95 VAL A CA 1
ATOM 674 C C . VAL A 1 95 ? -28.415 -7.125 49.349 1.00 93.00 95 VAL A C 1
ATOM 676 O O . VAL A 1 95 ? -27.918 -6.787 50.418 1.00 93.00 95 VAL A O 1
ATOM 679 N N . GLU A 1 96 ? -27.774 -7.102 48.186 1.00 93.81 96 GLU A N 1
ATOM 680 C CA . GLU A 1 96 ? -26.400 -6.633 47.997 1.00 93.81 96 GLU A CA 1
ATOM 681 C C . GLU A 1 96 ? -26.378 -5.512 46.955 1.00 93.81 96 GLU A C 1
ATOM 683 O O . GLU A 1 96 ? -27.040 -5.616 45.920 1.00 93.81 96 GLU A O 1
ATOM 688 N N . ASP A 1 97 ? -25.619 -4.454 47.230 1.00 92.50 97 ASP A N 1
ATOM 689 C CA . ASP A 1 97 ? -25.477 -3.283 46.364 1.00 92.50 97 ASP A CA 1
ATOM 690 C C . ASP A 1 97 ? -24.002 -3.127 45.955 1.00 92.50 97 ASP A C 1
ATOM 692 O O . ASP A 1 97 ? -23.101 -3.244 46.788 1.00 92.50 97 ASP A O 1
ATOM 696 N N . TYR A 1 98 ? -23.751 -2.835 44.679 1.00 90.75 98 TYR A N 1
ATOM 697 C CA . TYR A 1 98 ? -22.410 -2.707 44.108 1.00 90.75 98 TYR A CA 1
ATOM 698 C C . TYR A 1 98 ? -22.302 -1.481 43.207 1.00 90.75 98 TYR A C 1
ATOM 700 O O . TYR A 1 98 ? -23.273 -1.066 42.580 1.00 90.75 98 TYR A O 1
ATOM 708 N N . VAL A 1 99 ? -21.090 -0.944 43.102 1.00 90.06 99 VAL A N 1
ATOM 709 C CA . VAL A 1 99 ? -20.701 -0.103 41.966 1.00 90.06 99 VAL A CA 1
ATOM 710 C C . VAL A 1 99 ? -20.156 -1.029 40.889 1.00 90.06 99 VAL A C 1
ATOM 712 O O . VAL A 1 99 ? -19.398 -1.951 41.201 1.00 90.06 99 VAL A O 1
ATOM 715 N N . VAL A 1 100 ? -20.549 -0.808 39.640 1.00 86.75 100 VAL A N 1
ATOM 716 C CA . VAL A 1 100 ? -20.042 -1.562 38.498 1.00 86.75 100 VAL A CA 1
ATOM 717 C C . VAL A 1 100 ? -19.649 -0.614 37.386 1.00 86.75 100 VAL A C 1
ATOM 719 O O . VAL A 1 100 ? -20.426 0.257 37.026 1.00 86.75 100 VAL A O 1
ATOM 722 N N . ASP A 1 101 ? -18.475 -0.817 36.803 1.00 84.81 101 ASP A N 1
ATOM 723 C CA . ASP A 1 101 ? -18.023 -0.008 35.675 1.00 84.81 101 ASP A CA 1
ATOM 724 C C . ASP A 1 101 ? -18.523 -0.578 34.350 1.00 84.81 101 ASP A C 1
ATOM 726 O O . ASP A 1 101 ? -18.416 -1.784 34.095 1.00 84.81 101 ASP A O 1
ATOM 730 N N . VAL A 1 102 ? -19.051 0.290 33.495 1.00 84.56 102 VAL A N 1
ATOM 731 C CA . VAL A 1 102 ? -19.328 0.016 32.088 1.00 84.56 102 VAL A CA 1
ATOM 732 C C . VAL A 1 102 ? -18.166 0.544 31.250 1.00 84.56 102 VAL A C 1
ATOM 734 O O . VAL A 1 102 ? -17.748 1.689 31.385 1.00 84.56 102 VAL A O 1
ATOM 737 N N . ARG A 1 103 ? -17.636 -0.313 30.386 1.00 85.81 103 ARG A N 1
ATOM 738 C CA . ARG A 1 103 ? -16.566 -0.031 29.437 1.00 85.81 103 ARG A CA 1
ATOM 739 C C . ARG A 1 103 ? -17.163 -0.073 28.040 1.00 85.81 103 ARG A C 1
ATOM 741 O O . ARG A 1 103 ? -17.910 -1.005 27.730 1.00 85.81 103 ARG A O 1
ATOM 748 N N . ARG A 1 104 ? -16.841 0.929 27.236 1.00 88.12 104 ARG A N 1
ATOM 749 C CA . ARG A 1 104 ? -16.995 0.869 25.786 1.00 88.12 104 ARG A CA 1
ATOM 750 C C . ARG A 1 104 ? -15.609 0.592 25.244 1.00 88.12 104 ARG A C 1
ATOM 752 O O . ARG A 1 104 ? -14.658 1.197 25.745 1.00 88.12 104 ARG A O 1
ATOM 759 N N . ILE A 1 105 ? -15.532 -0.376 24.352 1.00 89.50 105 ILE A N 1
ATOM 760 C CA . ILE A 1 105 ? -14.290 -0.717 23.695 1.00 89.50 105 ILE A CA 1
ATOM 761 C C . ILE A 1 105 ? -14.436 -0.396 22.229 1.00 89.50 105 ILE A C 1
ATOM 763 O O . ILE A 1 105 ? -15.540 -0.499 21.705 1.00 89.50 105 ILE A O 1
ATOM 767 N N . ASP A 1 106 ? -13.312 -0.007 21.686 1.00 93.00 106 ASP A N 1
ATOM 768 C CA . ASP A 1 106 ? -13.059 0.227 20.290 1.00 93.00 106 ASP A CA 1
ATOM 769 C C . ASP A 1 106 ? -12.127 -0.899 19.799 1.00 93.00 106 ASP A C 1
ATOM 771 O O . ASP A 1 106 ? -11.249 -1.376 20.550 1.00 93.00 106 ASP A O 1
ATOM 775 N N . LEU A 1 107 ? -12.416 -1.405 18.611 1.00 93.69 107 LEU A N 1
ATOM 776 C CA . LEU A 1 107 ? -11.824 -2.554 17.945 1.00 93.69 107 LEU A CA 1
ATOM 777 C C . LEU A 1 107 ? -11.519 -2.187 16.494 1.00 93.69 107 LEU A C 1
ATOM 779 O O . LEU A 1 107 ? -11.824 -1.104 16.042 1.00 93.69 107 LEU A O 1
ATOM 783 N N . GLY A 1 108 ? -10.869 -3.106 15.788 1.00 93.81 108 GLY A N 1
ATOM 784 C CA . GLY A 1 108 ? -10.642 -2.948 14.360 1.00 93.81 108 GLY A CA 1
ATOM 785 C C . GLY A 1 108 ? -11.569 -3.814 13.519 1.00 93.81 108 GLY A C 1
ATOM 786 O O . GLY A 1 108 ? -12.392 -4.597 14.021 1.00 93.81 108 GLY A O 1
ATOM 787 N N . ASP A 1 109 ? -11.297 -3.781 12.226 1.00 95.06 109 ASP A N 1
ATOM 788 C CA . ASP A 1 109 ? -12.166 -4.310 11.192 1.00 95.06 109 ASP A CA 1
ATOM 789 C C . ASP A 1 109 ? -11.377 -4.939 10.011 1.00 95.06 109 ASP A C 1
ATOM 791 O O . ASP A 1 109 ? -11.965 -5.445 9.049 1.00 95.06 109 ASP A O 1
ATOM 795 N N . LEU A 1 110 ? -10.039 -5.033 10.113 1.00 96.44 110 LEU A N 1
ATOM 796 C CA . LEU A 1 110 ? -9.235 -5.776 9.132 1.00 96.44 110 LEU A CA 1
ATOM 797 C C . LEU A 1 110 ? -9.730 -7.225 8.957 1.00 96.44 110 LEU A C 1
ATOM 799 O O . LEU A 1 110 ? -10.273 -7.815 9.901 1.00 96.44 110 LEU A O 1
ATOM 803 N N . PRO A 1 111 ? -9.475 -7.866 7.800 1.00 97.06 111 PRO A N 1
ATOM 804 C CA . PRO A 1 111 ? -9.900 -9.239 7.564 1.00 97.06 111 PRO A CA 1
ATOM 805 C C . PRO A 1 111 ? -9.442 -10.208 8.659 1.00 97.06 111 PRO A C 1
ATOM 807 O O . PRO A 1 111 ? -8.269 -10.252 9.021 1.00 97.06 111 PRO A O 1
ATOM 810 N N . ASP A 1 112 ? -10.359 -11.054 9.125 1.00 96.06 112 ASP A N 1
ATOM 811 C CA . ASP A 1 112 ? -10.087 -12.159 10.046 1.00 96.06 112 ASP A CA 1
ATOM 812 C C . ASP A 1 112 ? -10.833 -13.403 9.550 1.00 96.06 112 ASP A C 1
ATOM 814 O O . ASP A 1 112 ? -12.056 -13.535 9.666 1.00 96.06 112 ASP A O 1
ATOM 818 N N . THR A 1 113 ? -10.093 -14.287 8.884 1.00 94.25 113 THR A N 1
ATOM 819 C CA . THR A 1 113 ? -10.627 -15.487 8.226 1.00 94.25 113 THR A CA 1
ATOM 820 C C . THR A 1 113 ? -10.433 -16.755 9.060 1.00 94.25 113 THR A C 1
ATOM 822 O O . THR A 1 113 ? -11.004 -17.806 8.736 1.00 94.25 113 THR A O 1
ATOM 825 N N . GLY A 1 114 ? -9.668 -16.682 10.153 1.00 93.25 114 GLY A N 1
ATOM 826 C CA . GLY A 1 114 ? -9.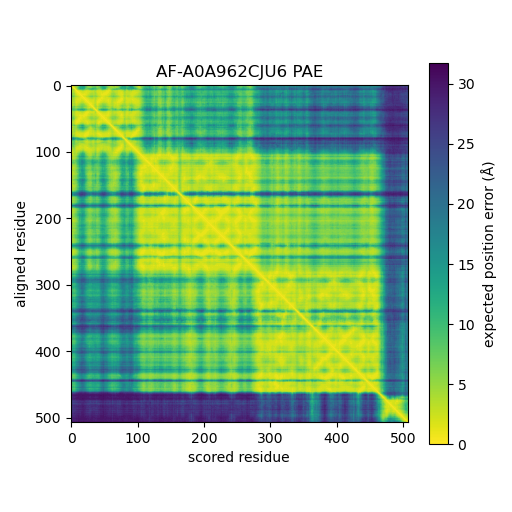380 -17.802 11.038 1.00 93.25 114 GLY A CA 1
ATOM 827 C C . GLY A 1 114 ? -8.330 -17.465 12.097 1.00 93.25 114 GLY A C 1
ATOM 828 O O . GLY A 1 114 ? -7.773 -16.384 12.117 1.00 93.25 114 GLY A O 1
ATOM 829 N N . ALA A 1 115 ? -8.031 -18.425 12.975 1.00 93.81 115 ALA A N 1
ATOM 830 C CA . ALA A 1 115 ? -7.109 -18.184 14.085 1.00 93.81 115 ALA A CA 1
ATOM 831 C C . ALA A 1 115 ? -5.647 -17.983 13.637 1.00 93.81 115 ALA A C 1
ATOM 833 O O . ALA A 1 115 ? -5.109 -18.825 12.908 1.00 93.81 115 ALA A O 1
ATOM 834 N N . GLY A 1 116 ? -4.985 -16.969 14.193 1.00 91.00 116 GLY A N 1
ATOM 835 C CA . GLY A 1 116 ? -3.606 -16.578 13.905 1.00 91.00 116 GLY A CA 1
ATOM 836 C C . GLY A 1 116 ? -3.503 -15.550 12.778 1.00 91.00 116 GLY A C 1
ATOM 837 O O . GLY A 1 116 ? -4.501 -15.024 12.314 1.00 91.00 116 GLY A O 1
ATOM 838 N N . SER A 1 117 ? -2.283 -15.272 12.325 1.00 90.94 117 SER A N 1
ATOM 839 C CA . SER A 1 117 ? -2.015 -14.376 11.195 1.00 90.94 117 SER A CA 1
ATOM 840 C C . SER A 1 117 ? -1.671 -15.150 9.916 1.00 90.94 117 SER A C 1
ATOM 842 O O . SER A 1 117 ? -1.315 -16.335 9.961 1.00 90.94 117 SER A O 1
ATOM 844 N N . GLY A 1 118 ? -1.804 -14.490 8.770 1.00 90.50 118 GLY A N 1
ATOM 845 C CA . GLY A 1 118 ? -1.412 -14.988 7.449 1.00 90.50 118 GLY A CA 1
ATOM 846 C C . GLY A 1 118 ? -2.101 -14.195 6.345 1.00 90.50 118 GLY A C 1
ATOM 847 O O . GLY A 1 118 ? -3.042 -13.469 6.634 1.00 90.50 118 GLY A O 1
ATOM 848 N N . SER A 1 119 ? -1.638 -14.295 5.099 1.00 90.12 119 SER A N 1
ATOM 849 C CA . SER A 1 119 ? -2.121 -13.434 4.004 1.00 90.12 119 SER A CA 1
ATOM 850 C C . SER A 1 119 ? -3.657 -13.316 3.964 1.00 90.12 119 SER A C 1
ATOM 852 O O . SER A 1 119 ? -4.371 -14.320 3.846 1.00 90.12 119 SER A O 1
ATOM 854 N N . GLY A 1 120 ? -4.163 -12.085 4.123 1.00 90.00 120 GLY A N 1
ATOM 855 C CA . GLY A 1 120 ? -5.596 -11.790 4.245 1.00 90.00 120 GLY A CA 1
ATOM 856 C C . GLY A 1 120 ? -6.235 -12.143 5.601 1.00 90.00 120 GLY A C 1
ATOM 857 O O . GLY A 1 120 ? -7.437 -12.415 5.646 1.00 90.00 120 GLY A O 1
ATOM 858 N N . ASN A 1 121 ? -5.460 -12.202 6.688 1.00 94.81 121 ASN A N 1
ATOM 859 C CA . ASN A 1 121 ? -5.900 -12.567 8.037 1.00 94.81 121 ASN A CA 1
ATOM 860 C C . ASN A 1 121 ? -5.072 -11.847 9.128 1.00 94.81 121 ASN A C 1
ATOM 862 O O . ASN A 1 121 ? -3.949 -12.252 9.420 1.00 94.81 121 ASN A O 1
ATOM 866 N N . TYR A 1 122 ? -5.649 -10.824 9.766 1.00 96.38 122 TYR A N 1
ATOM 867 C CA . TYR A 1 122 ? -4.954 -9.831 10.605 1.00 96.38 122 TYR A CA 1
ATOM 868 C C . TYR A 1 122 ? -5.417 -9.793 12.068 1.00 96.38 122 TYR A C 1
ATOM 870 O O . TYR A 1 122 ? -5.203 -8.795 12.767 1.00 96.38 122 TYR A O 1
ATOM 878 N N . GLN A 1 123 ? -6.017 -10.887 12.551 1.00 95.44 123 GLN A N 1
ATOM 879 C CA . GLN A 1 123 ? -6.371 -11.078 13.962 1.00 95.44 123 GLN A CA 1
ATOM 880 C C . GLN A 1 123 ? -7.204 -9.904 14.495 1.00 95.44 123 GLN A C 1
ATOM 882 O O . GLN A 1 123 ? -6.723 -9.069 15.263 1.00 95.44 123 GLN A O 1
ATOM 887 N N . THR A 1 124 ? -8.453 -9.814 14.062 1.00 95.62 124 THR A N 1
ATOM 888 C CA . THR A 1 124 ? -9.334 -8.673 14.349 1.00 95.62 124 THR A CA 1
ATOM 889 C C . THR A 1 124 ? -10.371 -9.028 15.407 1.00 95.62 124 THR A C 1
ATOM 891 O O . THR A 1 124 ? -10.679 -8.229 16.291 1.00 95.62 124 THR A O 1
ATOM 894 N N . LEU A 1 125 ? -10.850 -10.272 15.403 1.00 95.81 125 LEU A N 1
ATOM 895 C CA . LEU A 1 125 ? -11.797 -10.761 16.392 1.00 95.81 125 LEU A CA 1
ATOM 896 C C . LEU A 1 125 ? -11.135 -10.904 17.764 1.00 95.81 125 LEU A C 1
ATOM 898 O O . LEU A 1 125 ? -9.997 -11.359 17.918 1.00 95.81 125 LEU A O 1
ATOM 902 N N . ILE A 1 126 ? -11.898 -10.637 18.821 1.00 94.44 126 ILE A N 1
ATOM 903 C CA . ILE A 1 126 ? -11.430 -10.771 20.209 1.00 94.44 126 ILE A CA 1
ATOM 904 C C . ILE A 1 126 ? -11.020 -12.210 20.519 1.00 94.44 126 ILE A C 1
ATOM 906 O O . ILE A 1 126 ? -10.079 -12.450 21.280 1.00 94.44 126 ILE A O 1
ATOM 910 N N . ALA A 1 127 ? -11.727 -13.178 19.931 1.00 94.25 127 ALA A N 1
ATOM 911 C CA . ALA A 1 127 ? -11.425 -14.596 20.079 1.00 94.25 127 ALA A CA 1
ATOM 912 C C . ALA A 1 127 ? -10.039 -14.974 19.531 1.00 94.25 127 ALA A C 1
ATOM 914 O O . ALA A 1 127 ? -9.467 -15.954 20.016 1.00 94.25 127 ALA A O 1
ATOM 915 N N . ASP A 1 128 ? -9.505 -14.191 18.590 1.00 95.56 128 ASP A N 1
ATOM 916 C CA . ASP A 1 128 ? -8.164 -14.350 18.025 1.00 95.56 128 ASP A CA 1
ATOM 917 C C . ASP A 1 128 ? -7.145 -13.329 18.562 1.00 95.56 128 ASP A C 1
ATOM 919 O O . ASP A 1 128 ? -6.007 -13.228 18.108 1.00 95.56 128 ASP A O 1
ATOM 923 N N . GLY A 1 129 ? -7.529 -12.603 19.615 1.00 95.00 129 GLY A N 1
ATOM 924 C CA . GLY A 1 129 ? -6.659 -11.648 20.286 1.00 95.00 129 GLY A CA 1
ATOM 925 C C . GLY A 1 129 ? -6.563 -10.301 19.582 1.00 95.00 129 GLY A C 1
ATOM 926 O O . GLY A 1 129 ? -5.539 -9.644 19.747 1.00 95.00 129 GLY A O 1
ATOM 927 N N . GLY A 1 130 ? -7.599 -9.880 18.854 1.00 95.81 130 GLY A N 1
ATOM 928 C CA . GLY A 1 130 ? -7.602 -8.607 18.141 1.00 95.81 130 GLY A CA 1
ATOM 929 C C . GLY A 1 130 ? -7.422 -7.355 19.002 1.00 95.81 130 GLY A C 1
ATOM 930 O O . GLY A 1 130 ? -7.503 -7.418 20.244 1.00 95.81 130 GLY A O 1
ATOM 931 N N . PRO A 1 131 ? -7.090 -6.227 18.350 1.00 95.69 131 PRO A N 1
ATOM 932 C CA . PRO A 1 131 ? -6.809 -4.963 19.013 1.00 95.69 131 PRO A CA 1
ATOM 933 C C . PRO A 1 131 ? -8.065 -4.478 19.734 1.00 95.69 131 PRO A C 1
ATOM 935 O O . PRO A 1 131 ? -9.176 -4.612 19.242 1.00 95.69 131 PRO A O 1
ATOM 938 N N . GLN A 1 132 ? -7.882 -3.983 20.953 1.00 94.19 132 GLN A N 1
ATOM 939 C CA . GLN A 1 132 ? -8.979 -3.543 21.812 1.00 94.19 132 GLN A CA 1
ATOM 940 C C . GLN A 1 132 ? -8.518 -2.347 22.625 1.00 94.19 132 GLN A C 1
ATOM 942 O O . GLN A 1 132 ? -7.472 -2.431 23.277 1.00 94.19 132 GLN A O 1
ATOM 947 N N . HIS A 1 133 ? -9.296 -1.275 22.640 1.00 94.56 133 HIS A N 1
ATOM 948 C CA . HIS A 1 133 ? -9.004 -0.080 23.420 1.00 94.56 133 HIS A CA 1
ATOM 949 C C . HIS A 1 133 ? -10.225 0.350 24.224 1.00 94.56 133 HIS A C 1
ATOM 951 O O . HIS A 1 133 ? -11.334 0.374 23.715 1.00 94.56 133 HIS A O 1
ATOM 957 N N . ASP A 1 134 ? -10.052 0.695 25.503 1.00 92.38 134 ASP A N 1
ATOM 958 C CA . ASP A 1 134 ? -11.141 1.355 26.230 1.00 92.38 134 ASP A CA 1
ATOM 959 C C . ASP A 1 134 ? -11.293 2.805 25.769 1.00 92.38 134 ASP A C 1
ATOM 961 O O . ASP A 1 134 ? -10.372 3.615 25.887 1.00 92.38 134 ASP A O 1
ATOM 965 N N . ILE A 1 135 ? -12.498 3.182 25.368 1.00 92.19 135 ILE A N 1
ATOM 966 C CA . ILE A 1 135 ? -12.762 4.553 24.942 1.00 92.19 135 ILE A CA 1
ATOM 967 C C . ILE A 1 135 ? -12.807 5.464 26.164 1.00 92.19 135 ILE A C 1
ATOM 969 O O . ILE A 1 135 ? -13.678 5.341 27.042 1.00 92.19 135 ILE A O 1
ATOM 973 N N . VAL A 1 136 ? -11.886 6.428 26.202 1.00 91.94 136 VAL A N 1
ATOM 974 C CA . VAL A 1 136 ? -11.775 7.416 27.278 1.00 91.94 136 VAL A CA 1
ATOM 975 C C . VAL A 1 136 ? -11.969 8.838 26.749 1.00 91.94 136 VAL A C 1
ATOM 977 O O . VAL A 1 136 ? -11.523 9.167 25.652 1.00 91.94 136 VAL A O 1
ATOM 980 N N . PRO A 1 137 ? -12.607 9.738 27.522 1.00 91.56 137 PRO A N 1
ATOM 981 C CA . PRO A 1 137 ? -12.820 11.106 27.072 1.00 91.56 137 PRO A CA 1
ATOM 982 C C . PRO A 1 137 ? -11.516 11.830 26.711 1.00 91.56 137 PRO A C 1
ATOM 984 O O . PRO A 1 137 ? -10.622 11.984 27.547 1.00 91.56 137 PRO A O 1
ATOM 987 N N . GLY A 1 138 ? -11.464 12.361 25.488 1.00 94.56 138 GLY A N 1
ATOM 988 C CA . GLY A 1 138 ? -10.367 13.207 25.028 1.00 94.56 138 GLY A CA 1
ATOM 989 C C . GLY A 1 138 ? -9.134 12.455 24.534 1.00 94.56 138 GLY A C 1
ATOM 990 O O . GLY A 1 138 ? -8.061 13.053 24.524 1.00 94.56 138 GLY A O 1
ATOM 991 N N . LEU A 1 139 ? -9.267 11.184 24.160 1.00 96.94 139 LEU A N 1
ATOM 992 C CA . LEU A 1 139 ? -8.245 10.419 23.453 1.00 96.94 139 LEU A CA 1
ATOM 993 C C . LEU A 1 139 ? -8.893 9.778 22.231 1.00 96.94 139 LEU A C 1
ATOM 995 O O . LEU A 1 139 ? -9.684 8.864 22.416 1.00 96.94 139 LEU A O 1
ATOM 999 N N . PHE A 1 140 ? -8.614 10.317 21.049 1.00 96.62 140 PHE A N 1
ATOM 1000 C CA . PHE A 1 140 ? -9.134 9.790 19.788 1.00 96.62 140 PHE A CA 1
ATOM 1001 C C . PHE A 1 140 ? -8.303 10.281 18.596 1.00 96.62 140 PHE A C 1
ATOM 1003 O O . PHE A 1 140 ? -7.612 11.312 18.707 1.00 96.62 140 PHE A O 1
ATOM 1010 N N . MET A 1 141 ? -8.332 9.543 17.498 1.00 97.19 141 MET A N 1
ATOM 1011 C CA . MET A 1 141 ? -7.861 9.945 16.185 1.00 97.19 141 MET A CA 1
ATOM 1012 C C . MET A 1 141 ? -9.024 10.633 15.443 1.00 97.19 141 MET A C 1
ATOM 1014 O O . MET A 1 141 ? -10.173 10.580 15.859 1.00 97.19 141 MET A O 1
ATOM 1018 N N . GLY A 1 142 ? -8.691 11.537 14.521 1.00 94.81 142 GLY A N 1
ATOM 1019 C CA . GLY A 1 142 ? -9.700 12.249 13.733 1.00 94.81 142 GLY A CA 1
ATOM 1020 C C . GLY A 1 142 ? -10.740 13.052 14.538 1.00 94.81 142 GLY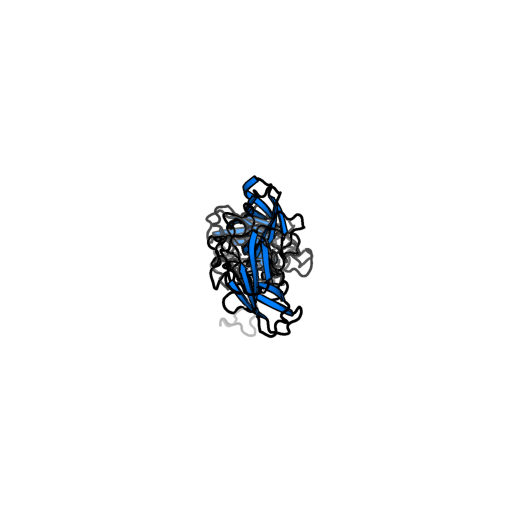 A C 1
ATOM 1021 O O . GLY A 1 142 ? -10.374 13.925 15.349 1.00 94.81 142 GLY A O 1
ATOM 1022 N N . ALA A 1 143 ? -12.033 12.859 14.252 1.00 90.94 143 ALA A N 1
ATOM 1023 C CA . ALA A 1 143 ? -13.139 13.658 14.790 1.00 90.94 143 ALA A CA 1
ATOM 1024 C C . ALA A 1 143 ? -13.956 12.969 15.892 1.00 90.94 143 ALA A C 1
ATOM 1026 O O . ALA A 1 143 ? -14.475 13.668 16.779 1.00 90.94 143 ALA A O 1
ATOM 1027 N N . SER A 1 144 ? -14.092 11.649 15.838 1.00 86.56 144 SER A N 1
ATOM 1028 C CA . SER A 1 144 ? -14.854 10.839 16.789 1.00 86.56 144 SER A CA 1
ATOM 1029 C C . SER A 1 144 ? -14.224 9.464 16.952 1.00 86.56 144 SER A C 1
ATOM 1031 O O . SER A 1 144 ? -13.323 9.128 16.219 1.00 86.56 144 SER A O 1
ATOM 1033 N N . VAL A 1 145 ? -14.703 8.736 17.956 1.00 90.06 145 VAL A N 1
ATOM 1034 C CA . VAL A 1 145 ? -14.416 7.320 18.180 1.00 90.06 145 VAL A CA 1
ATOM 1035 C C . VAL A 1 145 ? -15.744 6.652 18.505 1.00 90.06 145 VAL A C 1
ATOM 1037 O O . VAL A 1 145 ? -16.551 7.232 19.268 1.00 90.06 145 VAL A O 1
ATOM 1040 N N . ASP A 1 146 ? -15.994 5.492 17.922 1.00 86.38 146 ASP A N 1
ATOM 1041 C CA . ASP A 1 146 ? -17.211 4.721 18.092 1.00 86.38 146 ASP A CA 1
ATOM 1042 C C . ASP A 1 146 ? -16.967 3.463 18.951 1.00 86.38 146 ASP A C 1
ATOM 1044 O O . ASP A 1 146 ? -16.102 3.529 19.821 1.00 86.38 146 ASP A O 1
ATOM 1048 N N . ASN A 1 147 ? -17.887 2.495 19.020 1.00 86.81 147 ASN A N 1
ATOM 1049 C CA . ASN A 1 147 ? -17.705 1.347 19.914 1.00 86.81 147 ASN A CA 1
ATOM 1050 C C . ASN A 1 147 ? -18.377 0.062 19.421 1.00 86.81 147 ASN A C 1
ATOM 1052 O O . ASN A 1 147 ? -19.595 0.017 19.202 1.00 86.81 147 ASN A O 1
ATOM 1056 N N . GLU A 1 148 ? -17.674 -1.061 19.555 1.00 87.31 148 GLU A N 1
ATOM 1057 C CA . GLU A 1 148 ? -18.122 -2.342 19.020 1.00 87.31 148 GLU A CA 1
ATOM 1058 C C . GLU A 1 148 ? -18.234 -3.413 20.116 1.00 87.31 148 GLU A C 1
ATOM 1060 O O . GLU A 1 148 ? -17.770 -3.314 21.259 1.00 87.31 148 GLU A O 1
ATOM 1065 N N . ALA A 1 149 ? -18.963 -4.479 19.782 1.00 85.31 149 ALA A N 1
ATOM 1066 C CA . ALA A 1 149 ? -19.085 -5.652 20.646 1.00 85.31 149 ALA A CA 1
ATOM 1067 C C . ALA A 1 149 ? -17.898 -6.618 20.482 1.00 85.31 149 ALA A C 1
ATOM 1069 O O . ALA A 1 149 ? -17.513 -7.311 21.427 1.00 85.31 149 ALA A O 1
ATOM 1070 N N . ASP A 1 150 ? -17.399 -6.709 19.259 1.00 90.56 150 ASP A N 1
ATOM 1071 C CA . ASP A 1 150 ? -16.325 -7.558 18.754 1.00 90.56 150 ASP A CA 1
ATOM 1072 C C . ASP A 1 150 ? -15.822 -6.883 17.470 1.00 90.56 150 ASP A C 1
ATOM 1074 O O . ASP A 1 150 ? -16.530 -6.014 16.951 1.00 90.56 150 ASP A O 1
ATOM 1078 N N . GLY A 1 151 ? -14.658 -7.288 16.968 1.00 92.00 151 GLY A N 1
ATOM 1079 C CA . GLY A 1 151 ? -14.132 -6.734 15.720 1.00 92.00 151 GLY A CA 1
ATOM 1080 C C . GLY A 1 151 ? -15.078 -7.011 14.549 1.00 92.00 151 GLY A C 1
ATOM 1081 O O . GLY A 1 151 ? -15.809 -8.014 14.566 1.00 92.00 151 GLY A O 1
ATOM 1082 N N . GLN A 1 152 ? -15.076 -6.138 13.543 1.00 93.31 152 GLN A N 1
ATOM 1083 C CA . GLN A 1 152 ? -15.975 -6.216 12.384 1.00 93.31 152 GLN A CA 1
ATOM 1084 C C . GLN A 1 152 ? -15.214 -6.577 11.097 1.00 93.31 152 GLN A C 1
ATOM 1086 O O . GLN A 1 152 ? -15.225 -5.810 10.146 1.00 93.31 152 GLN A O 1
ATOM 1091 N N . PRO A 1 153 ? -14.574 -7.759 11.002 1.00 95.62 153 PRO A N 1
ATOM 1092 C CA . PRO A 1 153 ? -13.682 -8.069 9.892 1.00 95.62 153 PRO A CA 1
ATOM 1093 C C . PRO A 1 153 ? -14.369 -7.947 8.528 1.00 95.62 153 PRO A C 1
ATOM 1095 O O . PRO A 1 153 ? -15.359 -8.635 8.240 1.00 95.62 153 PRO A O 1
ATOM 1098 N N . SER A 1 154 ? -13.784 -7.133 7.660 1.00 94.50 154 SER A N 1
ATOM 1099 C CA . SER A 1 154 ? -14.237 -6.872 6.301 1.00 94.50 154 SER A CA 1
ATOM 1100 C C . SER A 1 154 ? -13.054 -6.955 5.326 1.00 94.50 154 SER A C 1
ATOM 1102 O O . SER A 1 154 ? -11.893 -6.903 5.716 1.00 94.50 154 SER A O 1
ATOM 1104 N N . VAL A 1 155 ? -13.322 -7.141 4.030 1.00 93.69 155 VAL A N 1
ATOM 1105 C CA . VAL A 1 155 ? -12.254 -7.141 3.002 1.00 93.69 155 VAL A CA 1
ATOM 1106 C C . VAL A 1 155 ? -11.820 -5.734 2.597 1.00 93.69 155 VAL A C 1
ATOM 1108 O O . VAL A 1 155 ? -10.803 -5.582 1.932 1.00 93.69 155 VAL A O 1
ATOM 1111 N N . ASN A 1 156 ? -12.612 -4.723 2.941 1.00 92.50 156 ASN A N 1
ATOM 1112 C CA . ASN A 1 156 ? -12.361 -3.340 2.557 1.00 92.50 156 ASN A CA 1
ATOM 1113 C C . ASN A 1 156 ? -11.870 -2.484 3.726 1.00 92.50 156 ASN A C 1
ATOM 1115 O O . ASN A 1 156 ? -11.593 -1.313 3.479 1.00 92.50 156 ASN A O 1
ATOM 1119 N N . ALA A 1 157 ? -11.764 -3.056 4.930 1.00 93.44 157 ALA A N 1
ATOM 1120 C CA . ALA A 1 157 ? -11.655 -2.295 6.169 1.00 93.44 157 ALA A CA 1
ATOM 1121 C C . ALA A 1 157 ? -12.793 -1.239 6.272 1.00 93.44 157 ALA A C 1
ATOM 1123 O O . ALA A 1 157 ? -12.511 -0.051 6.320 1.00 93.44 157 ALA A O 1
ATOM 1124 N N . ASP A 1 158 ? -14.053 -1.681 6.081 1.00 91.50 158 ASP A N 1
ATOM 1125 C CA . ASP A 1 158 ? -15.292 -0.883 6.154 1.00 91.50 158 ASP A CA 1
ATOM 1126 C C . ASP A 1 158 ? -16.425 -1.493 7.033 1.00 91.50 158 ASP A C 1
ATOM 1128 O O . ASP A 1 158 ? -17.629 -1.283 6.805 1.00 91.50 158 ASP A O 1
ATOM 1132 N N . GLY A 1 159 ? -16.079 -2.395 7.951 1.00 89.81 159 GLY A N 1
ATOM 1133 C CA . GLY A 1 159 ? -17.009 -3.287 8.644 1.00 89.81 159 GLY A CA 1
ATOM 1134 C C . GLY A 1 159 ? -17.825 -2.628 9.757 1.00 89.81 159 GLY A C 1
ATOM 1135 O O . GLY A 1 159 ? -18.998 -2.987 9.954 1.00 89.81 159 GLY A O 1
ATOM 1136 N N . ASP A 1 160 ? -17.232 -1.678 10.468 1.00 82.62 160 ASP A N 1
ATOM 1137 C CA . ASP A 1 160 ? -17.824 -0.833 11.510 1.00 82.62 160 ASP A CA 1
ATOM 1138 C C . ASP A 1 160 ? -18.362 0.500 10.975 1.00 82.62 160 ASP A C 1
ATOM 1140 O O . ASP A 1 160 ? -19.322 1.007 11.565 1.00 82.62 160 ASP A O 1
ATOM 1144 N N . ASP A 1 161 ? -17.959 0.960 9.782 1.00 79.94 161 ASP A N 1
ATOM 1145 C CA . ASP A 1 161 ? -18.422 2.213 9.147 1.00 79.94 161 ASP A CA 1
ATOM 1146 C C . ASP A 1 161 ? -19.961 2.318 9.078 1.00 79.94 161 ASP A C 1
ATOM 1148 O O . ASP A 1 161 ? -20.599 3.381 9.151 1.00 79.94 161 ASP A O 1
ATOM 1152 N N . ALA A 1 162 ? -20.622 1.170 8.891 1.00 64.81 162 ALA A N 1
ATOM 1153 C CA . ALA A 1 162 ? -22.075 1.071 8.782 1.00 64.81 162 ALA A CA 1
ATOM 1154 C C . ALA A 1 162 ? -22.795 0.957 10.143 1.00 64.81 162 ALA A C 1
ATOM 1156 O O . ALA A 1 162 ? -24.031 1.075 10.192 1.00 64.81 162 ALA A O 1
ATOM 1157 N N . ILE A 1 163 ? -22.064 0.701 11.232 1.00 58.59 163 ILE A N 1
ATOM 1158 C CA . ILE A 1 163 ? -22.570 0.404 12.580 1.00 58.59 163 ILE A CA 1
ATOM 1159 C C . ILE A 1 163 ? -21.932 1.321 13.642 1.00 58.59 163 ILE A C 1
ATOM 1161 O O . ILE A 1 163 ? -21.702 0.882 14.756 1.00 58.59 163 ILE A O 1
ATOM 1165 N N . GLY A 1 164 ? -21.809 2.624 13.393 1.00 54.88 164 GLY A N 1
ATOM 1166 C CA . GLY A 1 164 ? -21.366 3.492 14.495 1.00 54.88 164 GLY A CA 1
ATOM 1167 C C . GLY A 1 164 ? -21.450 5.002 14.306 1.00 54.88 164 GLY A C 1
ATOM 1168 O O . GLY A 1 164 ? -21.346 5.728 15.286 1.00 54.88 164 GLY A O 1
ATOM 1169 N N . THR A 1 165 ? -21.862 5.476 13.121 1.00 58.47 165 THR A N 1
ATOM 1170 C CA . THR A 1 165 ? -22.044 6.893 12.731 1.00 58.47 165 THR A CA 1
ATOM 1171 C C . THR A 1 165 ? -21.906 7.962 13.846 1.00 58.47 165 THR A C 1
ATOM 1173 O O . THR A 1 165 ? -22.824 8.108 14.676 1.00 58.47 165 THR A O 1
ATOM 1176 N N . PRO A 1 166 ? -20.883 8.833 13.772 1.00 64.25 166 PRO A N 1
ATOM 1177 C CA . PRO A 1 166 ? -19.935 8.968 12.662 1.00 64.25 166 PRO A CA 1
ATOM 1178 C C . PRO A 1 166 ? -18.852 7.882 12.678 1.00 64.25 166 PRO A C 1
ATOM 1180 O O . PRO A 1 166 ? -18.336 7.608 13.748 1.00 64.25 166 PRO A O 1
ATOM 1183 N N . ASP A 1 167 ? -18.572 7.368 11.480 1.00 76.31 167 ASP A N 1
ATOM 1184 C CA . ASP A 1 167 ? -17.348 6.673 11.041 1.00 76.31 167 ASP A CA 1
ATOM 1185 C C . ASP A 1 167 ? -16.104 7.268 11.713 1.00 76.31 167 ASP A C 1
ATOM 1187 O O . ASP A 1 167 ? -15.935 8.498 11.649 1.00 76.31 167 ASP A O 1
ATOM 1191 N N . ASP A 1 168 ? -15.307 6.453 12.397 1.00 80.44 168 ASP A N 1
ATOM 1192 C CA . ASP A 1 168 ? -14.092 6.874 13.097 1.00 80.44 168 ASP A CA 1
ATOM 1193 C C . ASP A 1 168 ? -12.794 6.604 12.332 1.00 80.44 168 ASP A C 1
ATOM 1195 O O . ASP A 1 168 ? -11.753 7.119 12.717 1.00 80.44 168 ASP A O 1
ATOM 1199 N N . GLU A 1 169 ? -12.862 6.027 11.134 1.00 88.88 169 GLU A N 1
ATOM 1200 C CA . GLU A 1 169 ? -11.787 5.926 10.135 1.00 88.88 169 GLU A CA 1
ATOM 1201 C C . GLU A 1 169 ? -11.461 7.288 9.470 1.00 88.88 169 GLU A C 1
ATOM 1203 O O . GLU A 1 169 ? -11.283 7.425 8.251 1.00 88.88 169 GLU A O 1
ATOM 1208 N N . ASP A 1 170 ? -11.394 8.357 10.268 1.00 91.12 170 ASP A N 1
ATOM 1209 C CA . ASP A 1 170 ? -11.186 9.733 9.822 1.00 91.12 170 ASP A CA 1
ATOM 1210 C C . ASP A 1 170 ? -9.916 10.396 10.387 1.00 91.12 170 ASP A C 1
ATOM 1212 O O . ASP A 1 170 ? -9.597 11.555 10.061 1.00 91.12 170 ASP A O 1
ATOM 1216 N N . GLY A 1 171 ? -9.125 9.657 11.171 1.00 94.06 171 GLY A N 1
ATOM 1217 C CA . GLY A 1 171 ? -7.837 10.092 11.687 1.00 94.06 171 GLY A CA 1
ATOM 1218 C C . GLY A 1 171 ? -6.696 10.043 10.685 1.00 94.06 171 GLY A C 1
ATOM 1219 O O . GLY A 1 171 ? -5.827 10.931 10.718 1.00 94.06 171 GLY A O 1
ATOM 1220 N N . VAL A 1 172 ? -6.670 9.075 9.769 1.00 97.00 172 VAL A N 1
ATOM 1221 C CA . VAL A 1 172 ? -5.575 8.926 8.799 1.00 97.00 172 VAL A CA 1
ATOM 1222 C C . VAL A 1 172 ? -5.830 9.724 7.525 1.00 97.00 172 VAL A C 1
ATOM 1224 O O . VAL A 1 172 ? -6.917 9.761 6.953 1.00 97.00 172 VAL A O 1
ATOM 1227 N N . ASN A 1 173 ? -4.788 10.383 7.016 1.00 95.25 173 ASN A N 1
ATOM 1228 C CA . ASN A 1 173 ? -4.869 11.009 5.707 1.00 95.25 173 ASN A CA 1
ATOM 1229 C C . ASN A 1 173 ? -4.818 9.951 4.596 1.00 95.25 173 ASN A C 1
ATOM 1231 O O . ASN A 1 173 ? -3.739 9.498 4.225 1.00 95.25 173 ASN A O 1
ATOM 1235 N N . LEU A 1 174 ? -5.977 9.624 4.022 1.00 92.75 174 LEU A N 1
ATOM 1236 C CA . LEU A 1 174 ? -6.115 8.588 2.993 1.00 92.75 174 LEU A CA 1
ATOM 1237 C C . LEU A 1 174 ? -5.229 8.792 1.754 1.00 92.75 174 LEU A C 1
ATOM 1239 O O . LEU A 1 174 ? -4.867 7.816 1.110 1.00 92.75 174 LEU A O 1
ATOM 1243 N N . THR A 1 175 ? -4.824 10.027 1.419 1.00 93.94 175 THR A N 1
ATOM 1244 C CA . THR A 1 175 ? -3.886 10.240 0.296 1.00 93.94 175 THR A CA 1
ATOM 1245 C C . THR A 1 175 ? -2.477 9.739 0.592 1.00 93.94 175 THR A C 1
ATOM 1247 O O . THR A 1 175 ? -1.673 9.648 -0.322 1.00 93.94 175 THR A O 1
ATOM 1250 N N . ASP A 1 176 ? -2.154 9.499 1.863 1.00 95.06 176 ASP A N 1
ATOM 1251 C CA . ASP A 1 176 ? -0.871 8.935 2.279 1.00 95.06 176 ASP A CA 1
ATOM 1252 C C . ASP A 1 176 ? -0.897 7.390 2.284 1.00 95.06 176 ASP A C 1
ATOM 1254 O O . ASP A 1 176 ? 0.153 6.777 2.457 1.00 95.06 176 ASP A O 1
ATOM 1258 N N . LEU A 1 177 ? -2.078 6.777 2.107 1.00 94.38 177 LEU A N 1
ATOM 1259 C CA . LEU A 1 177 ? -2.300 5.325 1.999 1.00 94.38 177 LEU A CA 1
ATOM 1260 C C . LEU A 1 177 ? -2.609 4.869 0.562 1.00 94.38 177 LEU A C 1
ATOM 1262 O O . LEU A 1 177 ? -2.816 3.681 0.311 1.00 94.38 177 LEU A O 1
ATOM 1266 N N . ASP A 1 178 ? -2.683 5.818 -0.367 1.00 91.12 178 ASP A N 1
ATOM 1267 C CA . ASP A 1 178 ? -2.907 5.579 -1.787 1.00 91.12 178 ASP A CA 1
ATOM 1268 C C . ASP A 1 178 ? -1.591 5.764 -2.540 1.00 91.12 178 ASP A C 1
ATOM 1270 O O . ASP A 1 178 ? -0.823 6.676 -2.223 1.00 91.12 178 ASP A O 1
ATOM 1274 N N . ASP A 1 179 ? -1.344 4.921 -3.543 1.00 86.12 179 ASP A N 1
ATOM 1275 C CA . ASP A 1 179 ? -0.169 5.027 -4.416 1.00 86.12 179 ASP A CA 1
ATOM 1276 C C . ASP A 1 179 ? 1.172 5.031 -3.641 1.00 86.12 179 ASP A C 1
ATOM 1278 O O . ASP A 1 179 ? 2.077 5.831 -3.906 1.00 86.12 179 ASP A O 1
ATOM 1282 N N . ILE A 1 180 ? 1.304 4.142 -2.646 1.00 86.56 180 ILE A N 1
ATOM 1283 C CA . ILE A 1 180 ? 2.539 3.997 -1.862 1.00 86.56 180 ILE A CA 1
ATOM 1284 C C . ILE A 1 180 ? 3.646 3.426 -2.760 1.00 86.56 180 ILE A C 1
ATOM 1286 O O . ILE A 1 180 ? 3.464 2.428 -3.455 1.00 86.56 180 ILE A O 1
ATOM 1290 N N . GLN A 1 181 ? 4.806 4.083 -2.742 1.00 79.25 181 GLN A N 1
ATOM 1291 C CA . GLN A 1 181 ? 5.928 3.822 -3.648 1.00 79.25 181 GLN A CA 1
ATOM 1292 C C . GLN A 1 181 ? 7.087 3.090 -2.959 1.00 79.25 181 GLN A C 1
ATOM 1294 O O . GLN A 1 181 ? 7.122 2.916 -1.740 1.00 79.25 181 GLN A O 1
ATOM 1299 N N . ALA A 1 182 ? 8.100 2.750 -3.754 1.00 69.44 182 ALA A N 1
ATOM 1300 C CA . ALA A 1 182 ? 9.384 2.270 -3.294 1.00 69.44 182 ALA A CA 1
ATOM 1301 C C . ALA A 1 182 ? 10.118 3.396 -2.553 1.00 69.44 182 ALA A C 1
ATOM 1303 O O . ALA A 1 182 ? 10.438 4.455 -3.101 1.00 69.44 182 ALA A O 1
ATOM 1304 N N . GLY A 1 183 ? 10.399 3.149 -1.279 1.00 73.31 183 GLY A N 1
ATOM 1305 C CA . GLY A 1 183 ? 11.123 4.053 -0.396 1.00 73.31 183 GLY A CA 1
ATOM 1306 C C . GLY A 1 183 ? 10.334 4.417 0.863 1.00 73.31 183 GLY A C 1
ATOM 1307 O O . GLY A 1 183 ? 9.133 4.176 0.946 1.00 73.31 183 GLY A O 1
ATOM 1308 N N . PRO A 1 184 ? 10.998 5.013 1.868 1.00 82.19 184 PRO A N 1
ATOM 1309 C CA . PRO A 1 184 ? 10.313 5.427 3.080 1.00 82.19 184 PRO A CA 1
ATOM 1310 C C . PRO A 1 184 ? 9.231 6.466 2.780 1.00 82.19 184 PRO A C 1
ATOM 1312 O O . PRO A 1 184 ? 9.526 7.531 2.230 1.00 82.19 184 PRO A O 1
ATOM 1315 N N . HIS A 1 185 ? 7.998 6.187 3.188 1.00 89.81 185 HIS A N 1
ATOM 1316 C CA . HIS A 1 185 ? 6.860 7.084 3.004 1.00 89.81 185 HIS A CA 1
ATOM 1317 C C . HIS A 1 185 ? 6.338 7.587 4.355 1.00 89.81 185 HIS A C 1
ATOM 1319 O O . HIS A 1 185 ? 6.638 7.032 5.414 1.00 89.81 185 HIS A O 1
ATOM 1325 N N . THR A 1 186 ? 5.621 8.712 4.334 1.00 95.44 186 THR A N 1
ATOM 1326 C CA . THR A 1 186 ? 5.068 9.334 5.543 1.00 95.44 186 THR A CA 1
ATOM 1327 C C . THR A 1 186 ? 3.554 9.260 5.521 1.00 95.44 186 THR A C 1
ATOM 1329 O O . THR A 1 186 ? 2.950 9.825 4.616 1.00 95.44 186 THR A O 1
ATOM 1332 N N . VAL A 1 187 ? 2.967 8.677 6.564 1.00 97.69 187 VAL A N 1
ATOM 1333 C CA . VAL A 1 187 ? 1.524 8.703 6.812 1.00 97.69 187 VAL A CA 1
ATOM 1334 C C . VAL A 1 187 ? 1.214 9.709 7.907 1.00 97.69 187 VAL A C 1
ATOM 1336 O O . VAL A 1 187 ? 1.802 9.678 8.993 1.00 97.69 187 VAL A O 1
ATOM 1339 N N . ARG A 1 188 ? 0.310 10.645 7.624 1.00 98.06 188 ARG A N 1
ATOM 1340 C CA . ARG A 1 188 ? -0.136 11.648 8.592 1.00 98.06 188 ARG A CA 1
ATOM 1341 C C . ARG A 1 188 ? -1.400 11.174 9.289 1.00 98.06 188 ARG A C 1
ATOM 1343 O O . ARG A 1 188 ? -2.412 10.944 8.638 1.00 98.06 188 ARG A O 1
ATOM 1350 N N . VAL A 1 189 ? -1.344 11.154 10.616 1.00 98.50 189 VAL A N 1
ATOM 1351 C CA . VAL A 1 189 ? -2.476 10.802 11.478 1.00 98.50 189 VAL A CA 1
ATOM 1352 C C . VAL A 1 189 ? -2.850 12.002 12.333 1.00 98.50 189 VAL A C 1
ATOM 1354 O O . VAL A 1 189 ? -1.990 12.643 12.943 1.00 98.50 189 VAL A O 1
ATOM 1357 N N . THR A 1 190 ? -4.127 12.348 12.348 1.00 98.31 190 THR A N 1
ATOM 1358 C CA . THR A 1 190 ? -4.686 13.436 13.143 1.00 98.31 190 THR A CA 1
ATOM 1359 C C . THR A 1 190 ? -5.164 12.875 14.471 1.00 98.31 190 THR A C 1
ATOM 1361 O O . THR A 1 190 ? -5.891 11.898 14.481 1.00 98.31 190 THR A O 1
ATOM 1364 N N . ALA A 1 191 ? -4.765 13.474 15.596 1.00 98.19 191 ALA A N 1
ATOM 1365 C CA . ALA A 1 191 ? -5.176 12.984 16.910 1.00 98.19 191 ALA A CA 1
ATOM 1366 C C . ALA A 1 191 ? -5.406 14.085 17.948 1.00 98.19 191 ALA A C 1
ATOM 1368 O O . ALA A 1 191 ? -4.826 15.183 17.912 1.00 98.19 191 ALA A O 1
ATOM 1369 N N . THR A 1 192 ? -6.230 13.740 18.934 1.00 98.31 192 THR A N 1
ATOM 1370 C CA . THR A 1 192 ? -6.534 14.511 20.135 1.00 98.31 192 THR A CA 1
ATOM 1371 C C . THR A 1 192 ? -6.102 13.732 21.376 1.00 98.31 192 THR A C 1
ATOM 1373 O O . THR A 1 192 ? -6.414 12.560 21.542 1.00 98.31 192 THR A O 1
ATOM 1376 N N . ASN A 1 193 ? -5.392 14.403 22.287 1.00 98.12 193 ASN A N 1
ATOM 1377 C CA . ASN A 1 193 ? -5.058 13.867 23.603 1.00 98.12 193 ASN A CA 1
ATOM 1378 C C . ASN A 1 193 ? -5.172 14.964 24.666 1.00 98.12 193 ASN A C 1
ATOM 1380 O O . ASN A 1 193 ? -4.289 15.814 24.809 1.00 98.12 193 ASN A O 1
ATOM 1384 N N . THR A 1 194 ? -6.234 14.907 25.461 1.00 97.56 194 THR A N 1
ATOM 1385 C CA . THR A 1 194 ? -6.492 15.781 26.613 1.00 97.56 194 THR A CA 1
ATOM 1386 C C . THR A 1 194 ? -6.641 14.995 27.919 1.00 97.56 194 THR A C 1
ATOM 1388 O O . THR A 1 194 ? -7.227 15.495 28.879 1.00 97.56 194 THR A O 1
ATOM 1391 N N . THR A 1 195 ? -6.122 13.765 27.967 1.00 96.50 195 THR A N 1
ATOM 1392 C CA . THR A 1 195 ? -6.291 12.817 29.088 1.00 96.50 195 THR A CA 1
ATOM 1393 C C . THR A 1 195 ? -5.540 13.207 30.363 1.00 96.50 195 THR A C 1
ATOM 1395 O O . THR A 1 195 ? -5.785 12.660 31.437 1.00 96.50 195 THR A O 1
ATOM 1398 N N . GLY A 1 196 ? -4.591 14.139 30.263 1.00 96.12 196 GLY A N 1
ATOM 1399 C CA . GLY A 1 196 ? -3.630 14.454 31.318 1.00 96.12 196 GLY A CA 1
ATOM 1400 C C . GLY A 1 196 ? -2.333 13.640 31.244 1.00 96.12 196 GLY A C 1
ATOM 1401 O O . GLY A 1 196 ? -1.359 14.031 31.888 1.00 96.12 196 GLY A O 1
ATOM 1402 N N . ASN A 1 197 ? -2.280 12.578 30.432 1.00 96.19 197 ASN A N 1
ATOM 1403 C CA . ASN A 1 197 ? -1.099 11.738 30.219 1.00 96.19 197 ASN A CA 1
ATOM 1404 C C . ASN A 1 197 ? -0.588 11.862 28.779 1.00 96.19 197 ASN A C 1
ATOM 1406 O O . ASN A 1 197 ? -1.327 12.232 27.873 1.00 96.19 197 ASN A O 1
ATOM 1410 N N . ALA A 1 198 ? 0.693 11.571 28.550 1.00 95.62 198 ALA A N 1
ATOM 1411 C CA . ALA A 1 198 ? 1.187 11.416 27.183 1.00 95.62 198 ALA A CA 1
ATOM 1412 C C . ALA A 1 198 ? 0.607 10.133 26.567 1.00 95.62 198 ALA A C 1
ATOM 1414 O O . ALA A 1 198 ? 0.482 9.128 27.262 1.00 95.62 198 ALA A O 1
ATOM 1415 N N . ALA A 1 199 ? 0.288 10.190 25.279 1.00 97.50 199 ALA A N 1
ATOM 1416 C CA . ALA A 1 199 ? -0.141 9.055 24.475 1.00 97.50 199 ALA A CA 1
ATOM 1417 C C . ALA A 1 199 ? 0.867 8.791 23.353 1.00 97.50 199 ALA A C 1
ATOM 1419 O O . ALA A 1 199 ? 1.870 9.504 23.218 1.00 97.50 199 ALA A O 1
ATOM 1420 N N . ARG A 1 200 ? 0.604 7.766 22.551 1.00 96.81 200 ARG A N 1
ATOM 1421 C CA . ARG A 1 200 ? 1.341 7.443 21.329 1.00 96.81 200 ARG A CA 1
ATOM 1422 C C . ARG A 1 200 ? 0.374 6.938 20.270 1.00 96.81 200 ARG A C 1
ATOM 1424 O O . ARG A 1 200 ? -0.575 6.244 20.623 1.00 96.81 200 ARG A O 1
ATOM 1431 N N . ILE A 1 201 ? 0.660 7.269 19.018 1.00 98.06 201 ILE A N 1
ATOM 1432 C CA . ILE A 1 201 ? 0.101 6.566 17.864 1.00 98.06 201 ILE A CA 1
ATOM 1433 C C . ILE A 1 201 ? 1.121 5.504 17.474 1.00 98.06 201 ILE A C 1
ATOM 1435 O O . ILE A 1 201 ? 2.317 5.801 17.380 1.00 98.06 201 ILE A O 1
ATOM 1439 N N . CYS A 1 202 ? 0.649 4.284 17.279 1.00 97.69 202 CYS A N 1
ATOM 1440 C CA . CYS A 1 202 ? 1.364 3.181 16.665 1.00 97.69 202 CYS A CA 1
ATOM 1441 C C . CYS A 1 202 ? 0.672 2.891 15.334 1.00 97.69 202 CYS A C 1
ATOM 1443 O O . CYS A 1 202 ? -0.530 2.666 15.333 1.00 97.69 202 CYS A O 1
ATOM 1445 N N . GLY A 1 203 ? 1.401 2.920 14.228 1.00 97.94 203 GLY A N 1
ATOM 1446 C CA . GLY A 1 203 ? 0.883 2.509 12.928 1.00 97.94 203 GLY A CA 1
ATOM 1447 C C . GLY A 1 203 ? 1.572 1.234 12.468 1.00 97.94 203 GLY A C 1
ATOM 1448 O O . GLY A 1 203 ? 2.755 1.039 12.764 1.00 97.94 203 GLY A O 1
ATOM 1449 N N . PHE A 1 204 ? 0.823 0.403 11.759 1.00 98.00 204 PHE A N 1
ATOM 1450 C CA . PHE A 1 204 ? 1.235 -0.869 11.188 1.00 98.00 204 PHE A CA 1
ATOM 1451 C C . PHE A 1 204 ? 0.757 -0.914 9.736 1.00 98.00 204 PHE A C 1
ATOM 1453 O O . PHE A 1 204 ? -0.407 -0.614 9.494 1.00 98.00 204 PHE A O 1
ATOM 1460 N N . ILE A 1 205 ? 1.630 -1.236 8.788 1.00 96.88 205 ILE A N 1
ATOM 1461 C CA . ILE A 1 205 ? 1.295 -1.435 7.374 1.00 96.88 205 ILE A CA 1
ATOM 1462 C C . ILE A 1 205 ? 1.973 -2.726 6.952 1.00 96.88 205 ILE A C 1
ATOM 1464 O O . ILE A 1 205 ? 3.186 -2.829 7.105 1.00 96.88 205 ILE A O 1
ATOM 1468 N N . ASP A 1 206 ? 1.196 -3.681 6.456 1.00 95.12 206 ASP A N 1
ATOM 1469 C CA . ASP A 1 206 ? 1.710 -4.935 5.910 1.00 95.12 206 ASP A CA 1
ATOM 1470 C C . ASP A 1 206 ? 2.250 -4.635 4.505 1.00 95.12 206 ASP A C 1
ATOM 1472 O O . ASP A 1 206 ? 1.497 -4.567 3.529 1.00 95.12 206 ASP A O 1
ATOM 1476 N N . LEU A 1 207 ? 3.541 -4.310 4.430 1.00 92.12 207 LEU A N 1
ATOM 1477 C CA . LEU A 1 207 ? 4.187 -3.785 3.227 1.00 92.12 207 LEU A CA 1
ATOM 1478 C C . LEU A 1 207 ? 4.504 -4.885 2.222 1.00 92.12 207 LEU A C 1
ATOM 1480 O O . LEU A 1 207 ? 4.761 -4.547 1.071 1.00 92.12 207 LEU A O 1
ATOM 1484 N N . ASN A 1 208 ? 4.501 -6.150 2.651 1.00 88.94 208 ASN A N 1
ATOM 1485 C CA . ASN A 1 208 ? 4.800 -7.317 1.823 1.00 88.94 208 ASN A CA 1
ATOM 1486 C C . ASN A 1 208 ? 3.558 -8.209 1.547 1.00 88.94 208 ASN A C 1
ATOM 1488 O O . ASN A 1 208 ? 3.641 -9.171 0.782 1.00 88.94 208 ASN A O 1
ATOM 1492 N N . ALA A 1 209 ? 2.409 -7.878 2.148 1.00 90.69 209 ALA A N 1
ATOM 1493 C CA . ALA A 1 209 ? 1.130 -8.591 2.096 1.00 90.69 209 ALA A CA 1
ATOM 1494 C C . ALA A 1 209 ? 1.163 -10.056 2.585 1.00 90.69 209 ALA A C 1
ATOM 1496 O O . ALA A 1 209 ? 0.360 -10.899 2.141 1.00 90.69 209 ALA A O 1
ATOM 1497 N N . ASP A 1 210 ? 2.073 -10.389 3.500 1.00 90.12 210 ASP A N 1
ATOM 1498 C CA . ASP A 1 210 ? 2.197 -11.737 4.060 1.00 90.12 210 ASP A CA 1
ATOM 1499 C C . ASP A 1 210 ? 1.191 -12.032 5.186 1.00 90.12 210 ASP A C 1
ATOM 1501 O O . ASP A 1 210 ? 1.002 -13.197 5.574 1.00 90.12 210 ASP A O 1
ATOM 1505 N N . GLY A 1 211 ? 0.453 -11.003 5.612 1.00 92.06 211 GLY A N 1
ATOM 1506 C CA . GLY A 1 211 ? -0.602 -11.068 6.607 1.00 92.06 211 GLY A CA 1
ATOM 1507 C C . GLY A 1 211 ? -0.153 -10.832 8.038 1.00 92.06 211 GLY A C 1
ATOM 1508 O O . GLY A 1 211 ? -0.915 -11.146 8.958 1.00 92.06 211 GLY A O 1
ATOM 1509 N N . ASP A 1 212 ? 1.056 -10.322 8.255 1.00 92.81 212 ASP A N 1
ATOM 1510 C CA . ASP A 1 212 ? 1.455 -9.768 9.538 1.00 92.81 212 ASP A CA 1
ATOM 1511 C C . ASP A 1 212 ? 2.088 -8.367 9.425 1.00 92.81 212 ASP A C 1
ATOM 1513 O O . ASP A 1 212 ? 1.887 -7.659 8.449 1.00 92.81 212 ASP A O 1
ATOM 1517 N N . PHE A 1 213 ? 2.670 -7.882 10.523 1.00 95.38 213 PHE A N 1
ATOM 1518 C CA . PHE A 1 213 ? 3.235 -6.527 10.632 1.00 95.38 213 PHE A CA 1
ATOM 1519 C C . PHE A 1 213 ? 4.611 -6.559 11.314 1.00 95.38 213 PHE A C 1
ATOM 1521 O O . PHE A 1 213 ? 4.978 -5.652 12.080 1.00 95.38 213 PHE A O 1
ATOM 1528 N N . SER A 1 214 ? 5.293 -7.702 11.222 1.00 93.12 214 SER A N 1
ATOM 1529 C CA . SER A 1 214 ? 6.486 -7.996 12.009 1.00 93.12 214 SER A CA 1
ATOM 1530 C C . SER A 1 214 ? 7.786 -7.621 11.306 1.00 93.12 214 SER A C 1
ATOM 1532 O O . SER A 1 214 ? 8.840 -7.609 11.963 1.00 93.12 214 SER A O 1
ATOM 1534 N N . ASP A 1 215 ? 7.720 -7.242 10.031 1.00 92.38 215 ASP A N 1
ATOM 1535 C CA . ASP A 1 215 ? 8.898 -6.928 9.248 1.00 92.38 215 ASP A CA 1
ATOM 1536 C C . ASP A 1 215 ? 9.457 -5.528 9.508 1.00 92.38 215 ASP A C 1
ATOM 1538 O O . ASP A 1 215 ? 8.865 -4.614 10.102 1.00 92.38 215 ASP A O 1
ATOM 1542 N N . ALA A 1 216 ? 10.713 -5.368 9.096 1.00 91.44 216 ALA A N 1
ATOM 1543 C CA . ALA A 1 216 ? 11.433 -4.124 9.266 1.00 91.44 216 ALA A CA 1
ATOM 1544 C C . ALA A 1 216 ? 10.811 -3.020 8.399 1.00 91.44 216 ALA A C 1
ATOM 1546 O O . ALA A 1 216 ? 10.924 -3.038 7.182 1.00 91.44 216 ALA A O 1
ATOM 1547 N N . GLY A 1 217 ? 10.250 -1.999 9.048 1.00 92.44 217 GLY A N 1
ATOM 1548 C CA . GLY A 1 217 ? 9.650 -0.847 8.367 1.00 92.44 217 GLY A CA 1
ATOM 1549 C C . GLY A 1 217 ? 8.124 -0.866 8.334 1.00 92.44 217 GLY A C 1
ATOM 1550 O O . GLY A 1 217 ? 7.539 0.176 8.054 1.00 92.44 217 GLY A O 1
ATOM 1551 N N . GLU A 1 218 ? 7.494 -1.976 8.712 1.00 95.69 218 GLU A N 1
ATOM 1552 C CA . GLU A 1 218 ? 6.033 -2.124 8.757 1.00 95.69 218 GLU A CA 1
ATOM 1553 C C . GLU A 1 218 ? 5.389 -1.469 9.970 1.00 95.69 218 GLU A C 1
ATOM 1555 O O . GLU A 1 218 ? 4.193 -1.216 9.981 1.00 95.69 218 GLU A O 1
ATOM 1560 N N . SER A 1 219 ? 6.170 -1.149 11.003 1.00 96.50 219 SER A N 1
ATOM 1561 C CA . SER A 1 219 ? 5.670 -0.467 12.192 1.00 96.50 219 SER A CA 1
ATOM 1562 C C . SER A 1 219 ? 6.380 0.854 12.447 1.00 96.50 219 SER A C 1
ATOM 1564 O O . SER A 1 219 ? 7.605 0.981 12.356 1.00 96.50 219 SER A O 1
ATOM 1566 N N . ALA A 1 220 ? 5.595 1.850 12.840 1.00 96.81 220 ALA A N 1
ATOM 1567 C CA . ALA A 1 220 ? 6.071 3.167 13.224 1.00 96.81 220 ALA A CA 1
ATOM 1568 C C . ALA A 1 220 ? 5.332 3.647 14.476 1.00 96.81 220 ALA A C 1
ATOM 1570 O O . ALA A 1 220 ? 4.211 3.233 14.767 1.00 96.81 220 ALA A O 1
ATOM 1571 N N . SER A 1 221 ? 5.949 4.544 15.248 1.00 97.00 221 SER A N 1
ATOM 1572 C CA . SER A 1 221 ? 5.260 5.173 16.375 1.00 97.00 221 SER A CA 1
ATOM 1573 C C . SER A 1 221 ? 5.714 6.600 16.622 1.00 97.00 221 SER A C 1
ATOM 1575 O O . SER A 1 221 ? 6.866 6.965 16.377 1.00 97.00 221 SER A O 1
ATOM 1577 N N . VAL A 1 222 ? 4.796 7.412 17.138 1.00 97.38 222 VAL A N 1
ATOM 1578 C CA . VAL A 1 222 ? 5.027 8.827 17.426 1.00 97.38 222 VAL A CA 1
ATOM 1579 C C . VAL A 1 222 ? 4.310 9.222 18.722 1.00 97.38 222 VAL A C 1
ATOM 1581 O O . VAL A 1 222 ? 3.166 8.823 18.946 1.00 97.38 222 VAL A O 1
ATOM 1584 N N . PRO A 1 223 ? 4.957 9.982 19.627 1.00 97.19 223 PRO A N 1
ATOM 1585 C CA . PRO A 1 223 ? 4.304 10.445 20.843 1.00 97.19 223 PRO A CA 1
ATOM 1586 C C . PRO A 1 223 ? 3.255 11.519 20.532 1.00 97.19 223 PRO A C 1
ATOM 1588 O O . PRO A 1 223 ? 3.513 12.453 19.774 1.00 97.19 223 PRO A O 1
ATOM 1591 N N . VAL A 1 224 ? 2.121 11.442 21.223 1.00 97.88 224 VAL A N 1
ATOM 1592 C CA . VAL A 1 224 ? 1.040 12.432 21.211 1.00 97.88 224 VAL A CA 1
ATOM 1593 C C . VAL A 1 224 ? 0.982 13.095 22.593 1.00 97.88 224 VAL A C 1
ATOM 1595 O O . VAL A 1 224 ? 0.437 12.523 23.545 1.00 97.88 224 VAL A O 1
ATOM 1598 N N . PRO A 1 225 ? 1.574 14.291 22.771 1.00 98.06 225 PRO A N 1
ATOM 1599 C CA . PRO A 1 225 ? 1.595 14.967 24.064 1.00 98.06 225 PRO A CA 1
ATOM 1600 C C . PRO A 1 225 ? 0.191 15.309 24.572 1.00 98.06 225 PRO A C 1
ATOM 1602 O O . PRO A 1 225 ? -0.687 15.670 23.788 1.00 98.06 225 PRO A O 1
ATOM 1605 N N . ASN A 1 226 ? 0.001 15.294 25.893 1.00 98.06 226 ASN A N 1
ATOM 1606 C CA . ASN A 1 226 ? -1.208 15.849 26.498 1.00 98.06 226 ASN A CA 1
ATOM 1607 C C . ASN A 1 226 ? -1.380 17.332 26.122 1.00 98.06 226 ASN A C 1
ATOM 1609 O O . ASN A 1 226 ? -0.422 18.108 26.160 1.00 98.06 226 ASN A O 1
ATOM 1613 N N . GLY A 1 227 ? -2.615 17.730 25.836 1.00 97.81 227 GLY A N 1
ATOM 1614 C CA . GLY A 1 227 ? -2.972 19.048 25.318 1.00 97.81 227 GLY A CA 1
ATOM 1615 C C . GLY A 1 227 ? -2.958 19.137 23.790 1.00 97.81 227 GLY A C 1
ATOM 1616 O O . GLY A 1 227 ? -3.211 20.218 23.262 1.00 97.81 227 GLY A O 1
ATOM 1617 N N . SER A 1 228 ? -2.682 18.036 23.085 1.00 98.06 228 SER A N 1
ATOM 1618 C CA . SER A 1 228 ? -2.878 17.959 21.635 1.00 98.06 228 SER A CA 1
ATOM 1619 C C . SER A 1 228 ? -4.373 17.966 21.329 1.00 98.06 228 SER A C 1
ATOM 1621 O O . SER A 1 228 ? -5.141 17.250 21.966 1.00 98.06 228 SER A O 1
ATOM 1623 N N . SER A 1 229 ? -4.796 18.786 20.374 1.00 96.69 229 SER A N 1
ATOM 1624 C CA . SER A 1 229 ? -6.193 18.881 19.956 1.00 96.69 229 SER A CA 1
ATOM 1625 C C . SER A 1 229 ? -6.226 19.009 18.447 1.00 96.69 229 SER A C 1
ATOM 1627 O O . SER A 1 229 ? -5.817 20.045 17.918 1.00 96.69 229 SER A O 1
ATOM 1629 N N . ASN A 1 230 ? -6.679 17.941 17.788 1.00 95.94 230 ASN A N 1
ATOM 1630 C CA . ASN A 1 230 ? -6.778 17.850 16.337 1.00 95.94 230 ASN A CA 1
ATOM 1631 C C . ASN A 1 230 ? -5.459 18.225 15.625 1.00 95.94 230 ASN A C 1
ATOM 1633 O O . ASN A 1 230 ? -5.422 19.113 14.770 1.00 95.94 230 ASN A O 1
ATOM 1637 N N . LEU A 1 231 ? -4.346 17.624 16.063 1.00 98.06 231 LEU A N 1
ATOM 1638 C CA . LEU A 1 231 ? -3.010 17.873 15.510 1.00 98.06 231 LEU A CA 1
ATOM 1639 C C . LEU A 1 231 ? -2.557 16.693 14.651 1.00 98.06 231 LEU A C 1
ATOM 1641 O O . LEU A 1 231 ? -2.858 15.554 14.981 1.00 98.06 231 LEU A O 1
ATOM 1645 N N . GLN A 1 232 ? -1.798 16.973 13.589 1.00 98.19 232 GLN A N 1
ATOM 1646 C CA . GLN A 1 232 ? -1.212 15.944 12.727 1.00 98.19 232 GLN A CA 1
ATOM 1647 C C . GLN A 1 232 ? 0.142 15.464 13.248 1.00 98.19 232 GLN A C 1
ATOM 1649 O O . GLN A 1 232 ? 1.014 16.268 13.595 1.00 98.19 232 GLN A O 1
ATOM 1654 N N . PHE A 1 233 ? 0.327 14.150 13.212 1.00 98.38 233 PHE A N 1
ATOM 1655 C CA . PHE A 1 233 ? 1.529 13.441 13.610 1.00 98.38 233 PHE A CA 1
ATOM 1656 C C . PHE A 1 233 ? 2.010 12.570 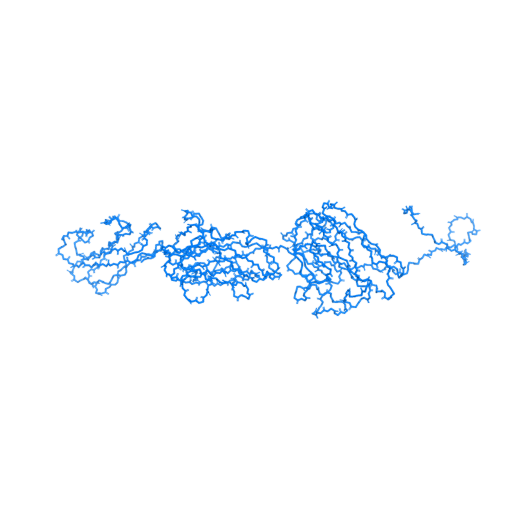12.439 1.00 98.38 233 PHE A C 1
ATOM 1658 O O . PHE A 1 233 ? 1.253 11.726 11.965 1.00 98.38 233 PHE A O 1
ATOM 1665 N N . PRO A 1 234 ? 3.237 12.782 11.934 1.00 98.12 234 PRO A N 1
ATOM 1666 C CA . PRO A 1 234 ? 3.784 11.966 10.858 1.00 98.12 234 PRO A CA 1
ATOM 1667 C C . PRO A 1 234 ? 4.379 10.663 11.407 1.00 98.12 234 PRO A C 1
ATOM 1669 O O . PRO A 1 234 ? 5.227 10.694 12.304 1.00 98.12 234 PRO A O 1
ATOM 1672 N N . LEU A 1 235 ? 3.975 9.538 10.825 1.00 97.75 235 LEU A N 1
ATOM 1673 C CA . LEU A 1 235 ? 4.622 8.237 10.959 1.00 97.75 235 LEU A CA 1
ATOM 1674 C C . LEU A 1 235 ? 5.406 7.945 9.682 1.00 97.75 235 LEU A C 1
ATOM 1676 O O . LEU A 1 235 ? 4.932 8.248 8.594 1.00 97.75 235 LEU A O 1
ATOM 1680 N N . VAL A 1 236 ? 6.615 7.403 9.816 1.00 96.12 236 VAL A N 1
ATOM 1681 C CA . VAL A 1 236 ? 7.481 7.078 8.675 1.00 96.12 236 VAL A CA 1
ATOM 1682 C C . VAL A 1 236 ? 7.653 5.572 8.617 1.00 96.12 236 VAL A C 1
ATOM 1684 O O . VAL A 1 236 ? 8.177 4.992 9.569 1.00 96.12 236 VAL A O 1
ATOM 1687 N N . PHE A 1 237 ? 7.230 4.981 7.508 1.00 95.56 237 PHE A N 1
ATOM 1688 C CA . PHE A 1 237 ? 7.303 3.548 7.243 1.00 95.56 237 PHE A CA 1
ATOM 1689 C C . PHE A 1 237 ? 8.444 3.225 6.276 1.00 95.56 237 PHE A C 1
ATOM 1691 O O . PHE A 1 237 ? 9.074 4.125 5.710 1.00 95.56 237 PHE A O 1
ATOM 1698 N N . GLY A 1 238 ? 8.745 1.936 6.144 1.00 91.25 238 GLY A N 1
ATOM 1699 C CA . GLY A 1 238 ? 9.708 1.406 5.186 1.00 91.25 238 GLY A CA 1
ATOM 1700 C C . GLY A 1 238 ? 9.229 1.477 3.729 1.00 91.25 238 GLY A C 1
ATOM 1701 O O . GLY A 1 238 ? 8.142 1.993 3.454 1.00 91.25 238 GLY A O 1
ATOM 1702 N N . PRO A 1 239 ? 10.069 1.007 2.791 1.00 83.38 239 PRO A N 1
ATOM 1703 C CA . PRO A 1 239 ? 9.662 0.786 1.407 1.00 83.38 239 PRO A CA 1
ATOM 1704 C C . PRO A 1 239 ? 8.670 -0.379 1.293 1.00 83.38 239 PRO A C 1
ATOM 1706 O O . PRO A 1 239 ? 8.717 -1.303 2.098 1.00 83.38 239 PRO A O 1
ATOM 1709 N N . VAL A 1 240 ? 7.826 -0.347 0.260 1.00 84.12 240 VAL A N 1
ATOM 1710 C CA . VAL A 1 240 ? 7.158 -1.553 -0.251 1.00 84.12 240 VAL A CA 1
ATOM 1711 C C . VAL A 1 240 ? 8.211 -2.383 -0.979 1.00 84.12 240 VAL A C 1
ATOM 1713 O O . VAL A 1 240 ? 8.927 -1.852 -1.835 1.00 84.12 240 VAL A O 1
ATOM 1716 N N . GLU A 1 241 ? 8.344 -3.653 -0.611 1.00 72.94 241 GLU A N 1
ATOM 1717 C CA . GLU A 1 241 ? 9.237 -4.577 -1.307 1.00 72.94 241 GLU A CA 1
ATOM 1718 C C . GLU A 1 241 ? 8.541 -5.058 -2.593 1.00 72.94 241 GLU A C 1
ATOM 1720 O O . GLU A 1 241 ? 7.363 -5.417 -2.557 1.00 72.94 241 GLU A O 1
ATOM 1725 N N . PRO A 1 242 ? 9.224 -5.076 -3.742 1.00 67.38 242 PRO A N 1
ATOM 1726 C CA . PRO A 1 242 ? 8.740 -5.754 -4.936 1.00 67.38 242 PRO A CA 1
ATOM 1727 C C . PRO A 1 242 ? 8.338 -7.201 -4.672 1.00 67.38 242 PRO A C 1
ATOM 1729 O O . PRO A 1 242 ? 8.934 -7.895 -3.847 1.00 67.38 242 PRO A O 1
ATOM 1732 N N . GLY A 1 243 ? 7.282 -7.623 -5.352 1.00 67.50 243 GLY A N 1
ATOM 1733 C CA . GLY A 1 243 ? 6.556 -8.864 -5.113 1.00 67.50 243 GLY A CA 1
ATOM 1734 C C . GLY A 1 243 ? 5.278 -8.664 -4.307 1.00 67.50 243 GLY A C 1
ATOM 1735 O O . GLY A 1 243 ? 4.533 -9.620 -4.090 1.00 67.50 243 GLY A O 1
ATOM 1736 N N . SER A 1 244 ? 5.039 -7.435 -3.847 1.00 79.69 244 SER A N 1
ATOM 1737 C CA . SER A 1 244 ? 3.838 -7.077 -3.105 1.00 79.69 244 SER A CA 1
ATOM 1738 C C . SER A 1 244 ? 2.664 -6.837 -4.057 1.00 79.69 244 SER A C 1
ATOM 1740 O O . SER A 1 244 ? 2.825 -6.132 -5.052 1.00 79.69 244 SER A O 1
ATOM 1742 N N . PRO A 1 245 ? 1.460 -7.335 -3.733 1.00 84.06 245 PRO A N 1
ATOM 1743 C CA . PRO A 1 245 ? 0.264 -7.079 -4.525 1.00 84.06 245 PRO A CA 1
ATOM 1744 C C . PRO A 1 245 ? -0.098 -5.588 -4.528 1.00 84.06 245 PRO A C 1
ATOM 1746 O O . PRO A 1 245 ? 0.312 -4.829 -3.657 1.00 84.06 245 PRO A O 1
ATOM 1749 N N . LEU A 1 246 ? -0.989 -5.172 -5.433 1.00 88.12 246 LEU A N 1
ATOM 1750 C CA . LEU A 1 246 ? -1.438 -3.771 -5.550 1.00 88.12 246 LEU A CA 1
ATOM 1751 C C . LEU A 1 246 ? -2.129 -3.191 -4.302 1.00 88.12 246 LEU A C 1
ATOM 1753 O O . LEU A 1 246 ? -2.414 -1.993 -4.247 1.00 88.12 246 LEU A O 1
ATOM 1757 N N . SER A 1 247 ? -2.462 -4.019 -3.316 1.00 91.25 247 SER A N 1
ATOM 1758 C CA . SER A 1 247 ? -3.101 -3.576 -2.083 1.00 91.25 247 SER A CA 1
ATOM 1759 C C . SER A 1 247 ? -2.795 -4.497 -0.917 1.00 91.25 247 SER A C 1
ATOM 1761 O O . SER A 1 247 ? -2.712 -5.712 -1.089 1.00 91.25 247 SER A O 1
ATOM 1763 N N . SER A 1 248 ? -2.765 -3.911 0.271 1.00 94.56 248 SER A N 1
ATOM 1764 C CA . SER A 1 248 ? -2.621 -4.607 1.546 1.00 94.56 248 SER A CA 1
ATOM 1765 C C . SER A 1 248 ? -3.445 -3.874 2.613 1.00 94.56 248 SER A C 1
ATOM 1767 O O . SER A 1 248 ? -4.382 -3.139 2.282 1.00 94.56 248 SER A O 1
ATOM 1769 N N . TYR A 1 249 ? -3.095 -4.034 3.885 1.00 96.81 249 TYR A N 1
ATOM 1770 C CA . TYR A 1 249 ? -3.826 -3.465 5.009 1.00 96.81 249 TYR A CA 1
ATOM 1771 C C . TYR A 1 249 ? -2.930 -2.675 5.962 1.00 96.81 249 TYR A C 1
ATOM 1773 O O . TYR A 1 249 ? -1.725 -2.912 6.080 1.00 96.81 249 TYR A O 1
ATOM 1781 N N . ALA A 1 250 ? -3.546 -1.727 6.659 1.00 97.56 250 ALA A N 1
ATOM 1782 C CA . ALA A 1 250 ? -2.928 -0.929 7.698 1.00 97.56 250 ALA A CA 1
ATOM 1783 C C . ALA A 1 250 ? -3.811 -0.862 8.942 1.00 97.56 250 ALA A C 1
ATOM 1785 O O . ALA A 1 250 ? -5.032 -0.909 8.849 1.00 97.56 250 ALA A O 1
ATOM 1786 N N . ARG A 1 251 ? -3.167 -0.715 10.098 1.00 98.00 251 ARG A N 1
ATOM 1787 C CA . ARG A 1 251 ? -3.797 -0.543 11.406 1.00 98.00 251 ARG A CA 1
ATOM 1788 C C . ARG A 1 251 ? -3.118 0.579 12.166 1.00 98.00 251 ARG A C 1
ATOM 1790 O O . ARG A 1 251 ? -1.894 0.586 12.317 1.00 98.00 251 ARG A O 1
ATOM 1797 N N . PHE A 1 252 ? -3.894 1.493 12.720 1.00 98.00 252 PHE A N 1
ATOM 1798 C CA . PHE A 1 252 ? -3.425 2.589 13.554 1.00 98.00 252 PHE A CA 1
ATOM 1799 C C . PHE A 1 252 ? -4.037 2.461 14.935 1.00 98.00 252 PHE A C 1
ATOM 1801 O O . PHE A 1 252 ? -5.196 2.123 15.093 1.00 98.00 252 PHE A O 1
ATOM 1808 N N . ARG A 1 253 ? -3.224 2.669 15.967 1.00 97.75 253 ARG A N 1
ATOM 1809 C CA . ARG A 1 253 ? -3.629 2.502 17.361 1.00 97.75 253 ARG A CA 1
ATOM 1810 C C . ARG A 1 253 ? -3.159 3.688 18.178 1.00 97.75 253 ARG A C 1
ATOM 1812 O O . ARG A 1 253 ? -1.954 3.953 18.248 1.00 97.75 253 ARG A O 1
ATOM 1819 N N . LEU A 1 254 ? -4.077 4.369 18.848 1.00 97.88 254 LEU A N 1
ATOM 1820 C CA . LEU A 1 254 ? -3.795 5.454 19.784 1.00 97.88 254 LEU A CA 1
ATOM 1821 C C . LEU A 1 254 ? -3.986 4.959 21.217 1.00 97.88 254 LEU A C 1
ATOM 1823 O O . LEU A 1 254 ? -5.016 4.390 21.544 1.00 97.88 254 LEU A O 1
ATOM 1827 N N . SER A 1 255 ? -3.019 5.192 22.111 1.00 97.50 255 SER A N 1
ATOM 1828 C CA . SER A 1 255 ? -3.195 4.874 23.540 1.00 97.50 255 SER A CA 1
ATOM 1829 C C . SER A 1 255 ? -2.223 5.617 24.457 1.00 97.50 255 SER A C 1
ATOM 1831 O O . SER A 1 255 ? -1.111 5.979 24.055 1.00 97.50 255 SER A O 1
ATOM 1833 N N . THR A 1 256 ? -2.604 5.795 25.728 1.00 97.12 256 THR A N 1
ATOM 1834 C CA . THR A 1 256 ? -1.716 6.245 26.814 1.00 97.12 256 THR A CA 1
ATOM 1835 C C . THR A 1 256 ? -0.798 5.151 27.360 1.00 97.12 256 THR A C 1
ATOM 1837 O O . THR A 1 256 ? 0.058 5.433 28.209 1.00 97.12 256 THR A O 1
ATOM 1840 N N . ALA A 1 257 ? -0.933 3.905 26.893 1.00 93.50 257 ALA A N 1
ATOM 1841 C CA . ALA A 1 257 ? -0.089 2.819 27.358 1.00 93.50 257 ALA A CA 1
ATOM 1842 C C . ALA A 1 257 ? 1.405 3.106 27.104 1.00 93.50 257 ALA A C 1
ATOM 1844 O O . ALA A 1 257 ? 1.820 3.746 26.138 1.00 93.50 257 ALA A O 1
ATOM 1845 N N . SER A 1 258 ? 2.240 2.624 28.025 1.00 85.62 258 SER A N 1
ATOM 1846 C CA . SER A 1 258 ? 3.706 2.755 27.948 1.00 85.62 258 SER A CA 1
ATOM 1847 C C . SER A 1 258 ? 4.393 1.473 27.472 1.00 85.62 258 SER A C 1
ATOM 1849 O O . SER A 1 258 ? 5.622 1.393 27.456 1.00 85.62 258 SER A O 1
ATOM 1851 N N . THR A 1 259 ? 3.607 0.458 27.113 1.00 85.69 259 THR A N 1
ATOM 1852 C CA . THR A 1 259 ? 4.091 -0.794 26.534 1.00 85.69 259 THR A CA 1
ATOM 1853 C C . THR A 1 259 ? 4.532 -0.590 25.081 1.00 85.69 259 THR A C 1
ATOM 1855 O O . THR A 1 259 ? 4.059 0.337 24.417 1.00 85.69 259 THR A O 1
ATOM 1858 N N . PRO A 1 260 ? 5.440 -1.441 24.566 1.00 86.25 260 PRO A N 1
ATOM 1859 C CA . PRO A 1 260 ? 5.747 -1.469 23.139 1.00 86.25 260 PRO A CA 1
ATOM 1860 C C . PRO A 1 260 ? 4.472 -1.594 22.302 1.00 86.25 260 PRO A C 1
ATOM 1862 O O . PRO A 1 260 ? 3.510 -2.224 22.740 1.00 86.25 260 PRO A O 1
ATOM 1865 N N . CYS A 1 261 ? 4.477 -0.972 21.125 1.00 86.88 261 CYS A N 1
ATOM 1866 C CA . CYS A 1 261 ? 3.398 -1.099 20.155 1.00 86.88 261 CYS A CA 1
ATOM 1867 C C . CYS A 1 261 ? 3.183 -2.576 19.790 1.00 86.88 261 CYS A C 1
ATOM 1869 O O . CYS A 1 261 ? 4.150 -3.321 19.627 1.00 86.88 261 CYS A O 1
ATOM 1871 N N . SER A 1 262 ? 1.923 -2.979 19.672 1.00 94.06 262 SER A N 1
ATOM 1872 C CA . SER A 1 262 ? 1.505 -4.293 19.182 1.00 94.06 262 SER A CA 1
ATOM 1873 C C . SER A 1 262 ? 0.346 -4.088 18.204 1.00 94.06 262 SER A C 1
ATOM 1875 O O . SER A 1 262 ? -0.512 -3.260 18.507 1.00 94.06 262 SER A O 1
ATOM 1877 N N . PRO A 1 263 ? 0.270 -4.800 17.068 1.00 95.81 263 PRO A N 1
ATOM 1878 C CA . PRO A 1 263 ? -0.875 -4.707 16.154 1.00 95.81 263 PRO A CA 1
ATOM 1879 C C . PRO A 1 263 ? -2.118 -5.433 16.691 1.00 95.81 263 PRO A C 1
ATOM 1881 O O . PRO A 1 263 ? -3.230 -5.191 16.236 1.00 95.81 263 PRO A O 1
ATOM 1884 N N . ALA A 1 264 ? -1.931 -6.296 17.692 1.00 95.12 264 ALA A N 1
ATOM 1885 C CA . ALA A 1 264 ? -2.974 -7.106 18.311 1.00 95.12 264 ALA A CA 1
ATOM 1886 C C . ALA A 1 264 ? -3.012 -6.915 19.838 1.00 95.12 264 ALA A C 1
ATOM 1888 O O . ALA A 1 264 ? -2.116 -6.310 20.444 1.00 95.12 264 ALA A O 1
ATOM 1889 N N . GLY A 1 265 ? -4.040 -7.467 20.474 1.00 94.62 265 GLY A N 1
ATOM 1890 C CA . GLY A 1 265 ? -4.230 -7.511 21.918 1.00 94.62 265 GLY A CA 1
ATOM 1891 C C . GLY A 1 265 ? -4.776 -6.218 22.515 1.00 94.62 265 GLY A C 1
ATOM 1892 O O . GLY A 1 265 ? -4.716 -5.151 21.913 1.00 94.62 265 GLY A O 1
ATOM 1893 N N . ALA A 1 266 ? -5.290 -6.307 23.739 1.00 93.38 266 ALA A N 1
ATOM 1894 C CA . ALA A 1 266 ? -5.898 -5.167 24.414 1.00 93.38 266 ALA A CA 1
ATOM 1895 C C . ALA A 1 266 ? -4.867 -4.169 24.963 1.00 93.38 266 ALA A C 1
ATOM 1897 O O . ALA A 1 266 ? -3.918 -4.553 25.654 1.00 93.38 266 ALA A O 1
ATOM 1898 N N . GLU A 1 267 ? -5.122 -2.884 24.733 1.00 94.31 267 GLU A N 1
ATOM 1899 C CA . GLU A 1 267 ? -4.480 -1.766 25.414 1.00 94.31 267 GLU A CA 1
ATOM 1900 C C . GLU A 1 267 ? -5.436 -1.095 26.408 1.00 94.31 267 GLU A C 1
ATOM 1902 O O . GLU A 1 267 ? -6.626 -1.400 26.489 1.00 94.31 267 GLU A O 1
ATOM 1907 N N . ALA A 1 268 ? -4.872 -0.245 27.268 1.00 90.75 268 ALA A N 1
ATOM 1908 C CA . ALA A 1 268 ? -5.591 0.300 28.415 1.00 90.75 268 ALA A CA 1
ATOM 1909 C C . ALA A 1 268 ? -6.676 1.308 28.027 1.00 90.75 268 ALA A C 1
ATOM 1911 O O . ALA A 1 268 ? -7.631 1.455 28.782 1.00 90.75 268 ALA A O 1
ATOM 1912 N N . ASP A 1 269 ? -6.487 2.023 26.918 1.00 93.94 269 ASP A N 1
ATOM 1913 C CA . ASP A 1 269 ? -7.381 3.069 26.437 1.00 93.94 269 ASP A CA 1
ATOM 1914 C C . ASP A 1 269 ? -7.060 3.497 25.001 1.00 93.94 269 ASP A C 1
ATOM 1916 O O . ASP A 1 269 ? -5.974 3.200 24.501 1.00 93.94 269 ASP A O 1
ATOM 1920 N N . GLY A 1 270 ? -7.977 4.246 24.391 1.00 94.81 270 GLY A N 1
ATOM 1921 C CA . GLY A 1 270 ? -7.805 4.941 23.118 1.00 94.81 270 GLY A CA 1
ATOM 1922 C C . GLY A 1 270 ? -8.640 4.333 22.006 1.00 94.81 270 GLY A C 1
ATOM 1923 O O . GLY A 1 270 ? -9.822 4.109 22.245 1.00 94.81 270 GLY A O 1
ATOM 1924 N N . GLU A 1 271 ? -8.019 4.107 20.853 1.00 95.62 271 GLU A N 1
ATOM 1925 C CA . GLU A 1 271 ? -8.711 3.841 19.587 1.00 95.62 271 GLU A CA 1
ATOM 1926 C C . GLU A 1 271 ? -7.836 3.038 18.617 1.00 95.62 271 GLU A C 1
ATOM 1928 O O . GLU A 1 271 ? -6.598 3.085 18.709 1.00 95.62 271 GLU A O 1
ATOM 1933 N N . VAL A 1 272 ? -8.492 2.325 17.713 1.00 95.88 272 VAL A N 1
ATOM 1934 C CA . VAL A 1 272 ? -8.019 1.501 16.614 1.00 95.88 272 VAL A CA 1
ATOM 1935 C C . VAL A 1 272 ? -8.715 2.017 15.359 1.00 95.88 272 VAL A C 1
ATOM 1937 O O . VAL A 1 272 ? -9.923 2.105 15.339 1.00 95.88 272 VAL A O 1
ATOM 1940 N N . GLU A 1 273 ? -7.955 2.322 14.317 1.00 95.94 273 GLU A N 1
ATOM 1941 C CA . GLU A 1 273 ? -8.512 2.580 12.987 1.00 95.94 273 GLU A CA 1
ATOM 1942 C C . GLU A 1 273 ? -7.796 1.660 11.998 1.00 95.94 273 GLU A C 1
ATOM 1944 O O . GLU A 1 273 ? -6.561 1.536 12.032 1.00 95.94 273 GLU A O 1
ATOM 1949 N N . ASP A 1 274 ? -8.547 1.035 11.105 1.00 96.38 274 ASP A N 1
ATOM 1950 C CA . ASP A 1 274 ? -8.061 0.057 10.141 1.00 96.38 274 ASP A CA 1
ATOM 1951 C C . ASP A 1 274 ? -8.314 0.564 8.706 1.00 96.38 274 ASP A C 1
ATOM 1953 O O . ASP A 1 274 ? -9.231 1.332 8.444 1.00 96.38 274 ASP A O 1
ATOM 1957 N N . TYR A 1 275 ? -7.434 0.223 7.758 1.00 96.06 275 TYR A N 1
ATOM 1958 C CA . TYR A 1 275 ? -7.512 0.757 6.392 1.00 96.06 275 TYR A CA 1
ATOM 1959 C C . TYR A 1 275 ? -6.981 -0.218 5.345 1.00 96.06 275 TYR A C 1
ATOM 1961 O O . TYR A 1 275 ? -6.014 -0.947 5.572 1.00 96.06 275 TYR A O 1
ATOM 1969 N N . VAL A 1 276 ? -7.524 -0.131 4.128 1.00 95.75 276 VAL A N 1
ATOM 1970 C CA . VAL A 1 276 ? -6.881 -0.682 2.926 1.00 95.75 276 VAL A CA 1
ATOM 1971 C C . VAL A 1 276 ? -5.834 0.292 2.398 1.00 95.75 276 VAL A C 1
ATOM 1973 O O . VAL A 1 276 ? -6.135 1.456 2.111 1.00 95.75 276 VAL A O 1
ATOM 1976 N N . VAL A 1 277 ? -4.621 -0.213 2.182 1.00 95.06 277 VAL A N 1
ATOM 1977 C CA . VAL A 1 277 ? -3.536 0.513 1.511 1.00 95.06 277 VAL A CA 1
ATOM 1978 C C . VAL A 1 277 ? -3.403 0.070 0.063 1.00 95.06 277 VAL A C 1
ATOM 1980 O O . VAL A 1 277 ? -3.696 -1.078 -0.274 1.00 95.06 277 VAL A O 1
ATOM 1983 N N . ARG A 1 278 ? -2.967 0.983 -0.805 1.00 92.56 278 ARG A N 1
ATOM 1984 C CA . ARG A 1 278 ? -2.765 0.725 -2.235 1.00 92.56 278 ARG A CA 1
ATOM 1985 C C . ARG A 1 278 ? -1.327 1.030 -2.607 1.00 92.56 278 ARG A C 1
ATOM 1987 O O . ARG A 1 278 ? -0.809 2.101 -2.287 1.00 92.56 278 ARG A O 1
ATOM 1994 N N . PHE A 1 279 ? -0.691 0.081 -3.274 1.00 89.88 279 PHE A N 1
ATOM 1995 C CA . PHE A 1 279 ? 0.695 0.181 -3.701 1.00 89.88 279 PHE A CA 1
ATOM 1996 C C . PHE A 1 279 ? 0.756 0.568 -5.170 1.00 89.88 279 PHE A C 1
ATOM 1998 O O . PHE A 1 279 ? -0.141 0.259 -5.958 1.00 89.88 279 PHE A O 1
ATOM 2005 N N . ARG A 1 280 ? 1.815 1.290 -5.529 1.00 88.69 280 ARG A N 1
ATOM 2006 C CA . ARG A 1 280 ? 2.090 1.614 -6.922 1.00 88.69 280 ARG A CA 1
ATOM 2007 C C . ARG A 1 280 ? 2.462 0.322 -7.669 1.00 88.69 280 ARG A C 1
ATOM 2009 O O . ARG A 1 280 ? 3.382 -0.346 -7.202 1.00 88.69 280 ARG A O 1
ATOM 2016 N N . PRO A 1 281 ? 1.811 -0.009 -8.801 1.00 89.38 281 PRO A N 1
ATOM 2017 C CA . PRO A 1 281 ? 2.285 -1.074 -9.682 1.00 89.38 281 PRO A CA 1
ATOM 2018 C C . PRO A 1 281 ? 3.665 -0.717 -10.234 1.00 89.38 281 PRO A C 1
ATOM 2020 O O . PRO A 1 281 ? 3.925 0.456 -10.529 1.00 89.38 281 PRO A O 1
ATOM 2023 N N . TYR A 1 282 ? 4.534 -1.711 -10.365 1.00 89.62 282 TYR A N 1
ATOM 2024 C CA . TYR A 1 282 ? 5.856 -1.549 -10.954 1.00 89.62 282 TYR A CA 1
ATOM 2025 C C . TYR A 1 282 ? 5.947 -2.361 -12.225 1.00 89.62 282 TYR A C 1
ATOM 2027 O O . TYR A 1 282 ? 5.455 -3.477 -12.270 1.00 89.62 282 TYR A O 1
ATOM 2035 N N . ASP A 1 283 ? 6.606 -1.767 -13.197 1.00 91.88 283 ASP A N 1
ATOM 2036 C CA . ASP A 1 283 ? 7.120 -2.443 -14.368 1.00 91.88 283 ASP A CA 1
ATOM 2037 C C . ASP A 1 283 ? 8.579 -2.849 -14.073 1.00 91.88 283 ASP A C 1
ATOM 2039 O O . ASP A 1 283 ? 9.338 -2.092 -13.435 1.00 91.88 283 ASP A O 1
ATOM 2043 N N . PHE A 1 284 ? 8.947 -4.062 -14.463 1.00 92.06 284 PHE A N 1
ATOM 2044 C CA . PHE A 1 284 ? 10.286 -4.634 -14.373 1.00 92.06 284 PHE A CA 1
ATOM 2045 C C . PHE A 1 284 ? 10.785 -5.026 -15.763 1.00 92.06 284 PHE A C 1
ATOM 2047 O O . PHE A 1 284 ? 10.077 -4.923 -16.741 1.00 92.06 284 PHE A O 1
ATOM 2054 N N . GLY A 1 285 ? 12.053 -5.426 -15.849 1.00 92.00 285 GLY A N 1
ATOM 2055 C CA . GLY A 1 285 ? 12.575 -6.030 -17.071 1.00 92.00 285 GLY A CA 1
ATOM 2056 C C . GLY A 1 285 ? 12.755 -7.539 -16.945 1.00 92.00 285 GLY A C 1
ATOM 2057 O O . GLY A 1 285 ? 12.537 -8.146 -15.887 1.00 92.00 285 GLY A O 1
ATOM 2058 N N . ASP A 1 286 ? 13.326 -8.130 -17.988 1.00 93.62 286 ASP A N 1
ATOM 2059 C CA . ASP A 1 286 ? 13.415 -9.576 -18.151 1.00 93.62 286 ASP A CA 1
ATOM 2060 C C . ASP A 1 286 ? 14.714 -10.075 -18.824 1.00 93.62 286 ASP A C 1
ATOM 2062 O O . ASP A 1 286 ? 14.842 -11.251 -19.209 1.00 93.62 286 ASP A O 1
ATOM 2066 N N . LEU A 1 287 ? 15.741 -9.216 -18.904 1.00 95.38 287 LEU A N 1
ATOM 2067 C CA . LEU A 1 287 ? 17.075 -9.655 -19.320 1.00 95.38 287 LEU A CA 1
ATOM 2068 C C . LEU A 1 287 ? 17.581 -10.825 -18.455 1.00 95.38 287 LEU A C 1
ATOM 2070 O O . LEU A 1 287 ? 17.226 -10.930 -17.279 1.00 95.38 287 LEU A O 1
ATOM 2074 N N . PRO A 1 288 ? 18.469 -11.694 -18.973 1.00 95.62 288 PRO A N 1
ATOM 2075 C CA . PRO A 1 288 ? 18.983 -12.828 -18.212 1.00 95.62 288 PRO A CA 1
ATOM 2076 C C . PRO A 1 288 ? 19.571 -12.445 -16.846 1.00 95.62 288 PRO A C 1
ATOM 2078 O O . PRO A 1 288 ? 20.441 -11.590 -16.756 1.00 95.62 288 PRO A O 1
ATOM 2081 N N . ASP A 1 289 ? 19.153 -13.160 -15.803 1.00 94.25 289 ASP A N 1
ATOM 2082 C CA . ASP A 1 289 ? 19.660 -13.045 -14.429 1.00 94.25 289 ASP A CA 1
ATOM 2083 C C . ASP A 1 289 ? 19.738 -14.464 -13.821 1.00 94.25 289 ASP A C 1
ATOM 2085 O O . ASP A 1 289 ? 18.799 -14.979 -13.186 1.00 94.25 289 ASP A O 1
ATOM 2089 N N . PRO A 1 290 ? 20.795 -15.229 -14.154 1.00 92.38 290 PRO A N 1
ATOM 2090 C CA . PRO A 1 290 ? 20.986 -16.578 -13.638 1.00 92.38 290 PRO A CA 1
ATOM 2091 C C . PRO A 1 290 ? 21.565 -16.609 -12.215 1.00 92.38 290 PRO A C 1
ATOM 2093 O O . PRO A 1 290 ? 21.507 -17.666 -11.573 1.00 92.38 290 PRO A O 1
ATOM 2096 N N . ALA A 1 291 ? 22.172 -15.520 -11.736 1.00 89.94 291 ALA A N 1
ATOM 2097 C CA . ALA A 1 291 ? 22.850 -15.438 -10.448 1.00 89.94 291 ALA A CA 1
ATOM 2098 C C . ALA A 1 291 ? 22.869 -13.990 -9.931 1.00 89.94 291 ALA A C 1
ATOM 2100 O O . ALA A 1 291 ? 22.400 -13.090 -10.593 1.00 89.94 291 ALA A O 1
ATOM 2101 N N . ALA A 1 292 ? 23.396 -13.777 -8.722 1.00 88.50 292 ALA A N 1
ATOM 2102 C CA . ALA A 1 292 ? 23.605 -12.422 -8.221 1.00 88.50 292 ALA A CA 1
ATOM 2103 C C . ALA A 1 292 ? 24.875 -11.804 -8.828 1.00 88.50 292 ALA A C 1
ATOM 2105 O O . ALA A 1 292 ? 25.948 -12.430 -8.787 1.00 88.50 292 ALA A O 1
ATOM 2106 N N . GLY A 1 293 ? 24.782 -10.551 -9.259 1.00 85.62 293 GLY A N 1
ATOM 2107 C CA . GLY A 1 293 ? 25.845 -9.775 -9.879 1.00 85.62 293 GLY A CA 1
ATOM 2108 C C . GLY A 1 293 ? 25.616 -9.565 -11.374 1.00 85.62 293 GLY A C 1
ATOM 2109 O O . GLY A 1 293 ? 24.512 -9.645 -11.876 1.00 85.62 293 GLY A O 1
ATOM 2110 N N . ASN A 1 294 ? 26.674 -9.205 -12.091 1.00 84.69 294 ASN A N 1
ATOM 2111 C CA . ASN A 1 294 ? 26.601 -8.818 -13.500 1.00 84.69 294 ASN A CA 1
ATOM 2112 C C . ASN A 1 294 ? 27.698 -9.508 -14.317 1.00 84.69 294 ASN A C 1
ATOM 2114 O O . ASN A 1 294 ? 28.517 -8.884 -14.987 1.00 84.69 294 ASN A O 1
ATOM 2118 N N . ALA A 1 295 ? 27.831 -10.821 -14.135 1.00 88.38 295 ALA A N 1
ATOM 2119 C CA . ALA A 1 295 ? 28.749 -11.592 -14.962 1.00 88.38 295 ALA A CA 1
ATOM 2120 C C . ALA A 1 295 ? 28.236 -11.669 -16.413 1.00 88.38 295 ALA A C 1
ATOM 2122 O O . ALA A 1 295 ? 27.068 -11.447 -16.682 1.00 88.38 295 ALA A O 1
ATOM 2123 N N . SER A 1 296 ? 29.084 -12.073 -17.360 1.00 87.44 296 SER A N 1
ATOM 2124 C CA . SER A 1 296 ? 28.646 -12.283 -18.749 1.00 87.44 296 SER A CA 1
ATOM 2125 C C . SER A 1 296 ? 27.401 -13.180 -18.830 1.00 87.44 296 SER A C 1
ATOM 2127 O O . SER A 1 296 ? 27.433 -14.338 -18.394 1.00 87.44 296 SER A O 1
ATOM 2129 N N . GLY A 1 297 ? 26.324 -12.628 -19.401 1.00 85.06 297 GLY A N 1
ATOM 2130 C CA . GLY A 1 297 ? 25.001 -13.252 -19.469 1.00 85.06 297 GLY A CA 1
ATOM 2131 C C . GLY A 1 297 ? 24.135 -13.094 -18.211 1.00 85.06 297 GLY A C 1
ATOM 2132 O O . GLY A 1 297 ? 23.262 -13.935 -17.999 1.00 85.06 297 GLY A O 1
ATOM 2133 N N . ASP A 1 298 ? 24.405 -12.085 -17.383 1.00 91.38 298 ASP A N 1
ATOM 2134 C CA . ASP A 1 298 ? 23.725 -11.759 -16.126 1.00 91.38 298 ASP A CA 1
ATOM 2135 C C . ASP A 1 298 ? 23.594 -10.231 -16.008 1.00 91.38 298 ASP A C 1
ATOM 2137 O O . ASP A 1 298 ? 24.611 -9.546 -15.990 1.00 91.38 298 ASP A O 1
ATOM 2141 N N . TYR A 1 299 ? 22.371 -9.697 -15.991 1.00 94.88 299 TYR A N 1
ATOM 2142 C CA . TYR A 1 299 ? 22.080 -8.279 -16.262 1.00 94.88 299 TYR A CA 1
ATOM 2143 C C . TYR A 1 299 ? 21.362 -7.546 -15.121 1.00 94.88 299 TYR A C 1
ATOM 2145 O O . TYR A 1 299 ? 20.821 -6.462 -15.352 1.00 94.88 299 TYR A O 1
ATOM 2153 N N . ASN A 1 300 ? 21.368 -8.103 -13.901 1.00 93.44 300 ASN A N 1
ATOM 2154 C CA . ASN A 1 300 ? 20.661 -7.551 -12.738 1.00 93.44 300 ASN A CA 1
ATOM 2155 C C . ASN A 1 300 ? 19.206 -7.213 -13.092 1.00 93.44 300 ASN A C 1
ATOM 2157 O O . ASN A 1 300 ? 18.858 -6.056 -13.362 1.00 93.44 300 ASN A O 1
ATOM 2161 N N . THR A 1 301 ? 18.361 -8.231 -13.137 1.00 93.25 301 THR A N 1
ATOM 2162 C CA . THR A 1 301 ? 16.971 -8.084 -13.579 1.00 93.25 301 THR A CA 1
ATOM 2163 C C . THR A 1 301 ? 16.016 -8.256 -12.416 1.00 93.25 301 THR A C 1
ATOM 2165 O O . THR A 1 301 ? 15.079 -7.478 -12.272 1.00 93.25 301 THR A O 1
ATOM 2168 N N . ARG A 1 302 ? 16.298 -9.202 -11.518 1.00 91.19 302 ARG A N 1
ATOM 2169 C CA . ARG A 1 302 ? 15.498 -9.386 -10.309 1.00 91.19 302 ARG A CA 1
ATOM 2170 C C . ARG A 1 302 ? 15.739 -8.261 -9.318 1.00 91.19 302 ARG A C 1
ATOM 2172 O O . ARG A 1 302 ? 16.864 -7.785 -9.137 1.00 91.19 302 ARG A O 1
ATOM 2179 N N . PHE A 1 303 ? 14.710 -7.909 -8.566 1.00 86.94 303 PHE A N 1
ATOM 2180 C CA . PHE A 1 303 ? 14.780 -6.901 -7.522 1.00 86.94 303 PHE A CA 1
ATOM 2181 C C . PHE A 1 303 ? 15.845 -7.216 -6.465 1.00 86.94 303 PHE A C 1
ATOM 2183 O O . PHE A 1 303 ? 16.600 -6.333 -6.053 1.00 86.94 303 PHE A O 1
ATOM 2190 N N . ALA A 1 304 ? 15.973 -8.490 -6.078 1.00 87.12 304 ALA A N 1
ATOM 2191 C CA . ALA A 1 304 ? 16.981 -8.947 -5.118 1.00 87.12 304 ALA A CA 1
ATOM 2192 C C . ALA A 1 304 ? 18.429 -8.651 -5.558 1.00 87.12 304 ALA A C 1
ATOM 2194 O O . ALA A 1 304 ? 19.332 -8.631 -4.717 1.00 87.12 304 ALA A O 1
ATOM 2195 N N . ASP A 1 305 ? 18.642 -8.408 -6.853 1.00 90.62 305 ASP A N 1
ATOM 2196 C CA . ASP A 1 305 ? 19.921 -8.023 -7.441 1.00 90.62 305 ASP A CA 1
ATOM 2197 C C . ASP A 1 305 ? 19.929 -6.571 -7.950 1.00 90.62 305 ASP A C 1
ATOM 2199 O O . ASP A 1 305 ? 20.717 -6.186 -8.810 1.00 90.62 305 ASP A O 1
ATOM 2203 N N . ASN A 1 306 ? 19.060 -5.734 -7.370 1.00 90.31 306 ASN A N 1
ATOM 2204 C CA . ASN A 1 306 ? 18.881 -4.325 -7.711 1.00 90.31 306 ASN A CA 1
ATOM 2205 C C . ASN A 1 306 ? 18.444 -4.121 -9.175 1.00 90.31 306 ASN A C 1
ATOM 2207 O O . ASN A 1 306 ? 18.930 -3.211 -9.848 1.00 90.31 306 ASN A O 1
ATOM 2211 N N . GLY A 1 307 ? 17.514 -4.953 -9.648 1.00 92.00 307 GLY A N 1
ATOM 2212 C CA . GLY A 1 307 ? 16.901 -4.870 -10.973 1.00 92.00 307 GLY A CA 1
ATOM 2213 C C . GLY A 1 307 ? 16.382 -3.488 -11.369 1.00 92.00 307 GLY A C 1
ATOM 2214 O O . GLY A 1 307 ? 16.111 -2.633 -10.519 1.00 92.00 307 GLY A O 1
ATOM 2215 N N . ALA A 1 308 ? 16.296 -3.236 -12.676 1.00 92.75 308 ALA A N 1
ATOM 2216 C CA . ALA A 1 308 ? 15.582 -2.067 -13.177 1.00 92.75 308 ALA A CA 1
ATOM 2217 C C . ALA A 1 308 ? 14.090 -2.225 -12.884 1.00 92.75 308 ALA A C 1
ATOM 2219 O O . ALA A 1 308 ? 13.527 -3.274 -13.163 1.00 92.75 308 ALA A O 1
ATOM 2220 N N . ALA A 1 309 ? 13.484 -1.178 -12.331 1.00 91.88 309 ALA A N 1
ATOM 2221 C CA . ALA A 1 309 ? 12.043 -1.116 -12.144 1.00 91.88 309 ALA A CA 1
ATOM 2222 C C . ALA A 1 309 ? 11.558 0.327 -12.235 1.00 91.88 309 ALA A C 1
ATOM 2224 O O . ALA A 1 309 ? 12.294 1.255 -11.845 1.00 91.88 309 ALA A O 1
ATOM 2225 N N . HIS A 1 310 ? 10.324 0.520 -12.679 1.00 92.62 310 HIS A N 1
ATOM 2226 C CA . HIS A 1 310 ? 9.666 1.816 -12.659 1.00 92.62 310 HIS A CA 1
ATOM 2227 C C . HIS A 1 310 ? 8.253 1.726 -12.117 1.00 92.62 310 HIS A C 1
ATOM 2229 O O . HIS A 1 310 ? 7.477 0.861 -12.487 1.00 92.62 310 HIS A O 1
ATOM 2235 N N . GLY A 1 311 ? 7.888 2.679 -11.266 1.00 91.50 311 GLY A N 1
ATOM 2236 C CA . GLY A 1 311 ? 6.493 2.811 -10.875 1.00 91.50 311 GLY A CA 1
ATOM 2237 C C . GLY A 1 311 ? 5.631 3.231 -12.071 1.00 91.50 311 GLY A C 1
ATOM 2238 O O . GLY A 1 311 ? 5.902 4.246 -12.712 1.00 91.50 311 GLY A O 1
ATOM 2239 N N . ILE A 1 312 ? 4.553 2.523 -12.368 1.00 91.88 312 ILE A N 1
ATOM 2240 C CA . ILE A 1 312 ? 3.761 2.852 -13.553 1.00 91.88 312 ILE A CA 1
ATOM 2241 C C . ILE A 1 312 ? 2.933 4.112 -13.291 1.00 91.88 312 ILE A C 1
ATOM 2243 O O . ILE A 1 312 ? 2.211 4.233 -12.298 1.00 91.88 312 ILE A O 1
ATOM 2247 N N . VAL A 1 313 ? 3.017 5.078 -14.210 1.00 91.88 313 VAL A N 1
ATOM 2248 C CA . VAL A 1 313 ? 2.221 6.310 -14.178 1.00 91.88 313 VAL A CA 1
ATOM 2249 C C . VAL A 1 313 ? 1.486 6.474 -15.497 1.00 91.88 313 VAL A C 1
ATOM 2251 O O . VAL A 1 313 ? 2.086 6.491 -16.569 1.00 91.88 313 VAL A O 1
ATOM 2254 N N . ALA A 1 314 ? 0.171 6.683 -15.417 1.00 91.56 314 ALA A N 1
ATOM 2255 C CA . ALA A 1 314 ? -0.673 6.830 -16.596 1.00 91.56 314 ALA A CA 1
ATOM 2256 C C . ALA A 1 314 ? -0.135 7.892 -17.578 1.00 91.56 314 ALA A C 1
ATOM 2258 O O . ALA A 1 314 ? 0.005 9.076 -17.249 1.00 91.56 314 ALA A O 1
ATOM 2259 N N . GLY A 1 315 ? 0.101 7.460 -18.820 1.00 93.94 315 GLY A N 1
ATOM 2260 C CA . GLY A 1 315 ? 0.580 8.316 -19.904 1.00 93.94 315 GLY A CA 1
ATOM 2261 C C . GLY A 1 315 ? 2.085 8.598 -19.894 1.00 93.94 315 GLY A C 1
ATOM 2262 O O . GLY A 1 315 ? 2.506 9.601 -20.474 1.00 93.94 315 GLY A O 1
ATOM 2263 N N . LEU A 1 316 ? 2.884 7.753 -19.246 1.00 96.31 316 LEU A N 1
ATOM 2264 C CA . LEU A 1 316 ? 4.332 7.680 -19.409 1.00 96.31 316 LEU A CA 1
ATOM 2265 C C . LEU A 1 316 ? 4.691 6.245 -19.783 1.00 96.31 316 LEU A C 1
ATOM 2267 O O . LEU A 1 316 ? 4.659 5.395 -18.908 1.00 96.31 316 LEU A O 1
ATOM 2271 N N . HIS A 1 317 ? 4.957 6.000 -21.062 1.00 96.06 317 HIS A N 1
ATOM 2272 C CA . HIS A 1 317 ? 5.277 4.660 -21.547 1.00 96.06 317 HIS A CA 1
ATOM 2273 C C . HIS A 1 317 ? 6.039 4.716 -22.887 1.00 96.06 317 HIS A C 1
ATOM 2275 O O . HIS A 1 317 ? 5.938 5.712 -23.627 1.00 96.06 317 HIS A O 1
ATOM 2281 N N . ILE A 1 318 ? 6.840 3.701 -23.181 1.00 96.06 318 ILE A N 1
ATOM 2282 C CA . ILE A 1 318 ? 7.356 3.350 -24.498 1.00 96.06 318 ILE A CA 1
ATOM 2283 C C . ILE A 1 318 ? 6.213 2.573 -25.196 1.00 96.06 318 ILE A C 1
ATOM 2285 O O . ILE A 1 318 ? 5.214 2.198 -24.592 1.00 96.06 318 ILE A O 1
ATOM 2289 N N . GLY A 1 319 ? 6.158 2.592 -26.524 1.00 93.69 319 GLY A N 1
ATOM 2290 C CA . GLY A 1 319 ? 5.140 1.813 -27.231 1.00 93.69 319 GLY A CA 1
ATOM 2291 C C . GLY A 1 319 ? 3.679 2.239 -27.025 1.00 93.69 319 GLY A C 1
ATOM 2292 O O . GLY A 1 319 ? 3.352 3.436 -27.012 1.00 93.69 319 GLY A O 1
ATOM 2293 N N . ALA A 1 320 ? 2.776 1.258 -27.000 1.00 91.19 320 ALA A N 1
ATOM 2294 C CA . ALA A 1 320 ? 1.323 1.407 -26.932 1.00 91.19 320 ALA A CA 1
ATOM 2295 C C . ALA A 1 320 ? 0.735 1.142 -25.536 1.00 91.19 320 ALA A C 1
ATOM 2297 O O . ALA A 1 320 ? -0.410 1.551 -25.275 1.00 91.19 320 ALA A O 1
ATOM 2298 N N . CYS A 1 321 ? 1.479 0.479 -24.658 1.00 90.19 321 CYS A N 1
ATOM 2299 C CA . CYS A 1 321 ? 1.120 0.238 -23.270 1.00 90.19 321 CYS A CA 1
ATOM 2300 C C . CYS A 1 321 ? 2.367 0.060 -22.401 1.00 90.19 321 CYS A C 1
ATOM 2302 O O . CYS A 1 321 ? 3.464 0.097 -22.923 1.00 90.19 321 CYS A O 1
ATOM 2304 N N . VAL A 1 322 ? 2.126 -0.101 -21.106 1.00 92.50 322 VAL A N 1
ATOM 2305 C CA . VAL A 1 322 ? 3.041 -0.646 -20.101 1.00 92.50 322 VAL A CA 1
ATOM 2306 C C . VAL A 1 322 ? 2.196 -1.506 -19.171 1.00 92.50 322 VAL A C 1
ATOM 2308 O O . VAL A 1 322 ? 1.040 -1.120 -18.886 1.00 92.50 322 VAL A O 1
ATOM 2311 N N . ASP A 1 323 ? 2.717 -2.633 -18.716 1.00 89.31 323 ASP A N 1
ATOM 2312 C CA . ASP A 1 323 ? 2.084 -3.462 -17.696 1.00 89.31 323 ASP A CA 1
ATOM 2313 C C . ASP A 1 323 ? 2.956 -3.722 -16.468 1.00 89.31 323 ASP A C 1
ATOM 2315 O O . ASP A 1 323 ? 3.948 -3.037 -16.274 1.00 89.31 323 ASP A O 1
ATOM 2319 N N . ASP A 1 324 ? 2.412 -4.465 -15.500 1.00 89.25 324 ASP A N 1
ATOM 2320 C CA . ASP A 1 324 ? 2.965 -4.581 -14.153 1.00 89.25 324 ASP A CA 1
ATOM 2321 C C . ASP A 1 324 ? 3.426 -5.996 -13.812 1.00 89.25 324 ASP A C 1
ATOM 2323 O O . ASP A 1 324 ? 2.713 -6.985 -14.025 1.00 89.25 324 ASP A O 1
ATOM 2327 N N . GLU A 1 325 ? 4.560 -6.059 -13.117 1.00 87.50 325 GLU A N 1
ATOM 2328 C CA . GLU A 1 325 ? 5.151 -7.283 -12.607 1.00 87.50 325 GLU A CA 1
ATOM 2329 C C . GLU A 1 325 ? 5.472 -7.170 -11.117 1.00 87.50 325 GLU A C 1
ATOM 2331 O O . GLU A 1 325 ? 5.876 -6.140 -10.571 1.00 87.50 325 GLU A O 1
ATOM 2336 N N . ASP A 1 326 ? 5.351 -8.315 -10.455 1.00 83.19 326 ASP A N 1
ATOM 2337 C CA . ASP A 1 326 ? 5.746 -8.484 -9.064 1.00 83.19 326 ASP A CA 1
ATOM 2338 C C . ASP A 1 326 ? 7.285 -8.411 -8.909 1.00 83.19 326 ASP A C 1
ATOM 2340 O O . ASP A 1 326 ? 7.796 -7.835 -7.954 1.00 83.19 326 ASP A O 1
ATOM 2344 N N . ASP A 1 327 ? 8.051 -8.982 -9.838 1.00 87.38 327 ASP A N 1
ATOM 2345 C CA . ASP A 1 327 ? 9.522 -8.963 -9.871 1.00 87.38 327 ASP A CA 1
ATOM 2346 C C . ASP A 1 327 ? 9.980 -9.144 -11.327 1.00 87.38 327 ASP A C 1
ATOM 2348 O O . ASP A 1 327 ? 9.202 -9.594 -12.169 1.00 87.38 327 ASP A O 1
ATOM 2352 N N . GLY A 1 328 ? 11.255 -8.879 -11.615 1.00 89.69 328 GLY A N 1
ATOM 2353 C CA . GLY A 1 328 ? 11.820 -9.113 -12.942 1.00 89.69 328 GLY A CA 1
ATOM 2354 C C . GLY A 1 328 ? 11.706 -10.576 -13.372 1.00 89.69 328 GLY A C 1
ATOM 2355 O O . GLY A 1 328 ? 11.921 -11.498 -12.569 1.00 89.69 328 GLY A O 1
ATOM 2356 N N . GLN A 1 329 ? 11.409 -10.799 -14.655 1.00 91.38 329 GLN A N 1
ATOM 2357 C CA . GLN A 1 329 ? 11.072 -12.116 -15.211 1.00 91.38 329 GLN A CA 1
ATOM 2358 C C . GLN A 1 329 ? 12.172 -12.683 -16.131 1.00 91.38 329 GLN A C 1
ATOM 2360 O O . GLN A 1 329 ? 11.912 -13.076 -17.265 1.00 91.38 329 GLN A O 1
ATOM 2365 N N . PRO A 1 330 ? 13.425 -12.837 -15.658 1.00 93.94 330 PRO A N 1
ATOM 2366 C CA . PRO A 1 330 ? 14.575 -13.064 -16.518 1.00 93.94 330 PRO A CA 1
ATOM 2367 C C . PRO A 1 330 ? 14.473 -14.334 -17.362 1.00 93.94 330 PRO A C 1
ATOM 2369 O O . PRO A 1 330 ? 14.341 -15.448 -16.830 1.00 93.94 330 PRO A O 1
ATOM 2372 N N . ASN A 1 331 ? 14.676 -14.207 -18.671 1.00 92.25 331 ASN A N 1
ATOM 2373 C CA . ASN A 1 331 ? 14.832 -15.358 -19.551 1.00 92.25 331 ASN A CA 1
ATOM 2374 C C . ASN A 1 331 ? 15.929 -15.129 -20.615 1.00 92.25 331 ASN A C 1
ATOM 2376 O O . ASN A 1 331 ? 16.573 -14.091 -20.677 1.00 92.25 331 ASN A O 1
ATOM 2380 N N . ALA A 1 332 ? 16.220 -16.150 -21.428 1.00 91.06 332 ALA A N 1
ATOM 2381 C CA . ALA A 1 332 ? 17.289 -16.077 -22.433 1.00 91.06 332 ALA A CA 1
ATOM 2382 C C . ALA A 1 332 ? 16.887 -15.362 -23.735 1.00 91.06 332 ALA A C 1
ATOM 2384 O O . ALA A 1 332 ? 17.725 -15.214 -24.625 1.00 91.06 332 ALA A O 1
ATOM 2385 N N . THR A 1 333 ? 15.612 -15.028 -23.894 1.00 90.12 333 THR A N 1
ATOM 2386 C CA . THR A 1 333 ? 15.057 -14.364 -25.074 1.00 90.12 333 THR A CA 1
ATOM 2387 C C . THR A 1 333 ? 14.688 -12.910 -24.818 1.00 90.12 333 THR A C 1
ATOM 2389 O O . THR A 1 333 ? 14.461 -12.236 -25.813 1.00 90.12 333 THR A O 1
ATOM 2392 N N . ALA A 1 334 ? 14.724 -12.445 -23.560 1.00 91.44 334 ALA A N 1
ATOM 2393 C CA . ALA A 1 334 ? 14.026 -11.239 -23.121 1.00 91.44 334 ALA A CA 1
ATOM 2394 C C . ALA A 1 334 ? 12.582 -11.289 -23.659 1.00 91.44 334 ALA A C 1
ATOM 2396 O O . ALA A 1 334 ? 12.278 -10.699 -24.687 1.00 91.44 334 ALA A O 1
ATOM 2397 N N . SER A 1 335 ? 11.813 -12.236 -23.108 1.00 89.81 335 SER A N 1
ATOM 2398 C CA . SER A 1 335 ? 10.388 -12.367 -23.411 1.00 89.81 335 SER A CA 1
ATOM 2399 C C . SER A 1 335 ? 9.563 -12.874 -22.203 1.00 89.81 335 SER A C 1
ATOM 2401 O O . SER A 1 335 ? 8.762 -13.815 -22.327 1.00 89.81 335 SER A O 1
ATOM 2403 N N . GLY A 1 336 ? 10.019 -12.566 -20.993 1.00 88.25 336 GLY A N 1
ATOM 2404 C CA . GLY A 1 336 ? 9.624 -13.213 -19.745 1.00 88.25 336 GLY A CA 1
ATOM 2405 C C . GLY A 1 336 ? 8.303 -12.687 -19.214 1.00 88.25 336 GLY A C 1
ATOM 2406 O O . GLY A 1 336 ? 7.459 -13.488 -18.803 1.00 88.25 336 GLY A O 1
ATOM 2407 N N . ASP A 1 337 ? 8.154 -11.375 -19.288 1.00 82.00 337 ASP A N 1
ATOM 2408 C CA . ASP A 1 337 ? 6.972 -10.565 -19.021 1.00 82.00 337 ASP A CA 1
ATOM 2409 C C . ASP A 1 337 ? 5.928 -10.682 -20.139 1.00 82.00 337 ASP A C 1
ATOM 2411 O O . ASP A 1 337 ? 4.757 -10.772 -19.779 1.00 82.00 337 ASP A O 1
ATOM 2415 N N . ASP A 1 338 ? 6.313 -10.925 -21.410 1.00 82.88 338 ASP A N 1
ATOM 2416 C CA . ASP A 1 338 ? 5.460 -10.954 -22.637 1.00 82.88 338 ASP A CA 1
ATOM 2417 C C . ASP A 1 338 ? 4.232 -11.905 -22.626 1.00 82.88 338 ASP A C 1
ATOM 2419 O O . ASP A 1 338 ? 3.510 -12.102 -23.618 1.00 82.88 338 ASP A O 1
ATOM 2423 N N . SER A 1 339 ? 4.048 -12.674 -21.558 1.00 71.94 339 SER A N 1
ATOM 2424 C CA . SER A 1 339 ? 2.932 -13.612 -21.420 1.00 71.94 339 SER A CA 1
ATOM 2425 C C . SER A 1 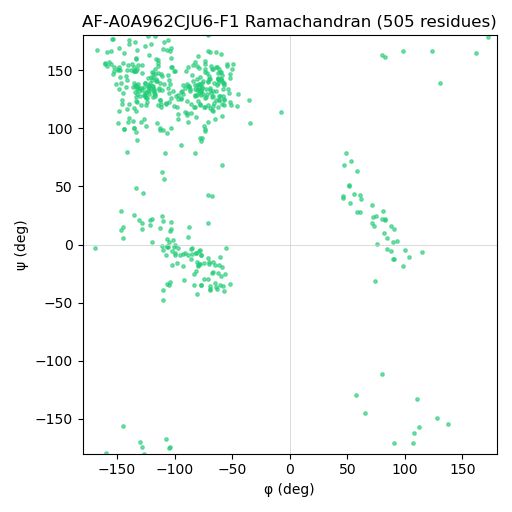339 ? 2.420 -13.770 -19.987 1.00 71.94 339 SER A C 1
ATOM 2427 O O . SER A 1 339 ? 1.649 -14.704 -19.704 1.00 71.94 339 SER A O 1
ATOM 2429 N N . GLY A 1 340 ? 2.841 -12.876 -19.090 1.00 66.38 340 GLY A N 1
ATOM 2430 C CA . GLY A 1 340 ? 2.447 -12.839 -17.689 1.00 66.38 340 GLY A CA 1
ATOM 2431 C C . GLY A 1 340 ? 1.011 -12.335 -17.487 1.00 66.38 340 GLY A C 1
ATOM 2432 O O . GLY A 1 340 ? 0.465 -11.594 -18.304 1.00 66.38 340 GLY A O 1
ATOM 2433 N N . PRO A 1 341 ? 0.313 -12.763 -16.420 1.00 61.62 341 PRO A N 1
ATOM 2434 C CA . PRO A 1 341 ? -0.931 -12.127 -16.023 1.00 61.62 341 PRO A CA 1
ATOM 2435 C C . PRO A 1 341 ? -0.630 -10.800 -15.312 1.00 61.62 341 PRO A C 1
ATOM 2437 O O . PRO A 1 341 ? -0.504 -10.795 -14.092 1.00 61.62 341 PRO A O 1
ATOM 2440 N N . SER A 1 342 ? -0.591 -9.693 -16.054 1.00 73.81 342 SER A N 1
ATOM 2441 C CA . SER A 1 342 ? -0.625 -8.355 -15.455 1.00 73.81 342 SER A CA 1
ATOM 2442 C C . SER A 1 342 ? -1.939 -8.124 -14.693 1.00 73.81 342 SER A C 1
ATOM 2444 O O . SER A 1 342 ? -3.029 -8.565 -15.101 1.00 73.81 342 SER A O 1
ATOM 2446 N N . THR A 1 343 ? -1.843 -7.428 -13.560 1.00 78.25 343 THR A N 1
ATOM 2447 C CA . THR A 1 343 ? -2.993 -6.977 -12.766 1.00 78.25 343 THR A CA 1
ATOM 2448 C C . THR A 1 343 ? -3.379 -5.523 -13.051 1.00 78.25 343 THR A C 1
ATOM 2450 O O . THR A 1 343 ? -4.513 -5.110 -12.768 1.00 78.25 343 THR A O 1
ATOM 2453 N N . PHE A 1 344 ? -2.485 -4.777 -13.694 1.00 85.31 344 PHE A N 1
ATOM 2454 C CA . PHE A 1 344 ? -2.598 -3.393 -14.105 1.00 85.31 344 PHE A CA 1
ATOM 2455 C C . PHE A 1 344 ? -1.867 -3.133 -15.436 1.00 85.31 344 PHE A C 1
ATOM 2457 O O . PHE A 1 344 ? -0.661 -3.275 -15.543 1.00 85.31 344 PHE A O 1
ATOM 2464 N N . THR A 1 345 ? -2.584 -2.604 -16.429 1.00 88.19 345 THR A N 1
ATOM 2465 C CA . THR A 1 345 ? -1.991 -2.152 -17.699 1.00 88.19 345 THR A CA 1
ATOM 2466 C C . THR A 1 345 ? -2.377 -0.699 -17.959 1.00 88.19 345 THR A C 1
ATOM 2468 O O . THR A 1 345 ? -3.564 -0.344 -17.928 1.00 88.19 345 THR A O 1
ATOM 2471 N N . SER A 1 346 ? -1.406 0.152 -18.285 1.00 88.56 346 SER A N 1
ATOM 2472 C CA . SER A 1 346 ? -1.641 1.521 -18.747 1.00 88.56 346 SER A CA 1
ATOM 2473 C C . SER A 1 346 ? -1.456 1.614 -20.261 1.00 88.56 346 SER A C 1
ATOM 2475 O O . SER A 1 346 ? -0.350 1.775 -20.754 1.00 88.56 346 SER A O 1
ATOM 2477 N N . GLY A 1 347 ? -2.559 1.609 -21.011 1.00 86.25 347 GLY A N 1
ATOM 2478 C CA . GLY A 1 347 ? -2.540 1.729 -22.472 1.00 86.25 347 GLY A CA 1
ATOM 2479 C C . GLY A 1 347 ? -3.337 0.615 -23.135 1.00 86.25 347 GLY A C 1
ATOM 2480 O O . GLY A 1 347 ? -4.358 0.169 -22.609 1.00 86.25 347 GLY A O 1
ATOM 2481 N N . THR A 1 348 ? -2.941 0.200 -24.334 1.00 86.25 348 THR A N 1
ATOM 2482 C CA . THR A 1 348 ? -3.516 -0.988 -24.984 1.00 86.25 348 THR A CA 1
ATOM 2483 C C . THR A 1 348 ? -2.431 -1.722 -25.754 1.00 86.25 348 THR A C 1
ATOM 2485 O O . THR A 1 348 ? -2.136 -1.341 -26.886 1.00 86.25 348 THR A O 1
ATOM 2488 N N . CYS A 1 349 ? -1.899 -2.779 -25.143 1.00 82.00 349 CYS A N 1
ATOM 2489 C CA . CYS A 1 349 ? -0.874 -3.626 -25.737 1.00 82.00 349 CYS A CA 1
ATOM 2490 C C . CYS A 1 349 ? -1.398 -4.313 -26.999 1.00 82.00 349 CYS A C 1
ATOM 2492 O O . CYS A 1 349 ? -2.581 -4.687 -27.082 1.00 82.00 349 CYS A O 1
ATOM 2494 N N . ALA A 1 350 ? -0.535 -4.472 -28.003 1.00 79.75 350 ALA A N 1
ATOM 2495 C CA . ALA A 1 350 ? -0.892 -5.178 -29.232 1.00 79.75 350 ALA A CA 1
ATOM 2496 C C . ALA A 1 350 ? -1.195 -6.664 -28.968 1.00 79.75 350 ALA A C 1
ATOM 2498 O O . ALA A 1 350 ? -2.123 -7.233 -29.566 1.00 79.75 350 ALA A O 1
ATOM 2499 N N . VAL A 1 351 ? -0.445 -7.260 -28.045 1.00 79.12 351 VAL A N 1
ATOM 2500 C CA . VAL A 1 351 ? -0.660 -8.577 -27.448 1.00 79.12 351 VAL A CA 1
ATOM 2501 C C . VAL A 1 351 ? -0.804 -8.356 -25.934 1.00 79.12 351 VAL A C 1
ATOM 2503 O O . VAL A 1 351 ? -0.091 -7.530 -25.392 1.00 79.12 351 VAL A O 1
ATOM 2506 N N . PRO A 1 352 ? -1.784 -8.967 -25.238 1.00 75.88 352 PRO A N 1
ATOM 2507 C CA . PRO A 1 352 ? -1.942 -8.733 -23.802 1.00 75.88 352 PRO A CA 1
ATOM 2508 C C . PRO A 1 352 ? -0.709 -9.174 -23.006 1.00 75.88 352 PRO A C 1
ATOM 2510 O O . PRO A 1 352 ? -0.379 -10.359 -23.072 1.00 75.88 352 PRO A O 1
ATOM 2513 N N . GLY A 1 353 ? -0.148 -8.237 -22.239 1.00 73.56 353 GLY A N 1
ATOM 2514 C CA . GLY A 1 353 ? 1.039 -8.411 -21.402 1.00 73.56 353 GLY A CA 1
ATOM 2515 C C . GLY A 1 353 ? 2.340 -8.546 -22.182 1.00 73.56 353 GLY A C 1
ATOM 2516 O O . GLY A 1 353 ? 3.131 -9.389 -21.824 1.00 73.56 353 GLY A O 1
ATOM 2517 N N . ASP A 1 354 ? 2.448 -7.859 -23.320 1.00 83.19 354 ASP A N 1
ATOM 2518 C CA . ASP A 1 354 ? 3.633 -7.745 -24.185 1.00 83.19 354 ASP A CA 1
ATOM 2519 C C . ASP A 1 354 ? 3.742 -6.247 -24.468 1.00 83.19 354 ASP A C 1
ATOM 2521 O O . ASP A 1 354 ? 3.033 -5.718 -25.345 1.00 83.19 354 ASP A O 1
ATOM 2525 N N . ASP A 1 355 ? 4.480 -5.562 -23.598 1.00 79.94 355 ASP A N 1
ATOM 2526 C CA . ASP A 1 355 ? 4.726 -4.127 -23.637 1.00 79.94 355 ASP A CA 1
ATOM 2527 C C . ASP A 1 355 ? 6.058 -3.755 -24.306 1.00 79.94 355 ASP A C 1
ATOM 2529 O O . ASP A 1 355 ? 6.241 -2.591 -24.656 1.00 79.94 355 ASP A O 1
ATOM 2533 N N . GLU A 1 356 ? 6.868 -4.735 -24.726 1.00 84.94 356 GLU A N 1
ATOM 2534 C CA . GLU A 1 356 ? 8.013 -4.624 -25.650 1.00 84.94 356 GLU A CA 1
ATOM 2535 C C . GLU A 1 356 ? 7.618 -4.260 -27.107 1.00 84.94 356 GLU A C 1
ATOM 2537 O O . GLU A 1 356 ? 8.145 -4.776 -28.107 1.00 84.94 356 GLU A O 1
ATOM 2542 N N . ASP A 1 357 ? 6.675 -3.333 -27.282 1.00 83.81 357 ASP A N 1
ATOM 2543 C CA . ASP A 1 357 ? 6.138 -2.917 -28.578 1.00 83.81 357 ASP A CA 1
ATOM 2544 C C . ASP A 1 357 ? 6.626 -1.527 -29.036 1.00 83.81 357 ASP A C 1
ATOM 2546 O O . ASP A 1 357 ? 6.322 -1.065 -30.154 1.00 83.81 357 ASP A O 1
ATOM 2550 N N . GLY A 1 358 ? 7.442 -0.866 -28.212 1.00 88.56 358 GLY A N 1
ATOM 2551 C CA . GLY A 1 358 ? 7.869 0.506 -28.407 1.00 88.56 358 GLY A CA 1
ATOM 2552 C C . GLY A 1 358 ? 9.164 0.711 -29.172 1.00 88.56 358 GLY A C 1
ATOM 2553 O O . GLY A 1 358 ? 9.276 1.718 -29.893 1.00 88.56 358 GLY A O 1
ATOM 2554 N N . VAL A 1 359 ? 10.124 -0.212 -29.092 1.00 92.94 359 VAL A N 1
ATOM 2555 C CA . VAL A 1 359 ? 11.442 -0.064 -29.727 1.00 92.94 359 VAL A CA 1
ATOM 2556 C C . VAL A 1 359 ? 11.568 -0.922 -30.982 1.00 92.94 359 VAL A C 1
ATOM 2558 O O . VAL A 1 359 ? 11.499 -2.145 -30.987 1.00 92.94 359 VAL A O 1
ATOM 2561 N N . GLN A 1 360 ? 11.873 -0.272 -32.106 1.00 89.19 360 GLN A N 1
ATOM 2562 C CA . GLN A 1 360 ? 12.082 -0.963 -33.378 1.00 89.19 360 GLN A CA 1
ATOM 2563 C C . GLN A 1 360 ? 13.566 -1.257 -33.583 1.00 89.19 360 GLN A C 1
ATOM 2565 O O . GLN A 1 360 ? 14.284 -0.473 -34.215 1.00 89.19 360 GLN A O 1
ATOM 2570 N N . LEU A 1 361 ? 14.041 -2.380 -33.046 1.00 84.00 361 LEU A N 1
ATOM 2571 C CA . LEU A 1 361 ? 15.418 -2.842 -33.233 1.00 84.00 361 LEU A CA 1
ATOM 2572 C C . LEU A 1 361 ? 15.701 -3.263 -34.681 1.00 84.00 361 LEU A C 1
ATOM 2574 O O . LEU A 1 361 ? 14.827 -3.713 -35.426 1.00 84.00 361 LEU A O 1
ATOM 2578 N N . ARG A 1 362 ? 16.962 -3.116 -35.109 1.00 76.62 362 ARG A N 1
ATOM 2579 C CA . ARG A 1 362 ? 17.385 -3.540 -36.450 1.00 76.62 362 ARG A CA 1
ATOM 2580 C C . ARG A 1 362 ? 17.735 -5.029 -36.466 1.00 76.62 362 ARG A C 1
ATOM 2582 O O . ARG A 1 362 ? 18.482 -5.464 -35.597 1.00 76.62 362 ARG A O 1
ATOM 2589 N N . PRO A 1 363 ? 17.385 -5.767 -37.536 1.00 65.81 363 PRO A N 1
ATOM 2590 C CA . PRO A 1 363 ? 17.780 -7.174 -37.676 1.00 65.81 363 PRO A CA 1
ATOM 2591 C C . PRO A 1 363 ? 19.296 -7.404 -37.820 1.00 65.81 363 PRO A C 1
ATOM 2593 O O . PRO A 1 363 ? 19.772 -8.532 -37.740 1.00 65.81 363 PRO A O 1
ATOM 2596 N N . ILE A 1 364 ? 20.075 -6.366 -38.165 1.00 70.12 364 ILE A N 1
ATOM 2597 C CA . ILE A 1 364 ? 21.527 -6.482 -38.371 1.00 70.12 364 ILE A CA 1
ATOM 2598 C C . ILE A 1 364 ? 22.236 -5.199 -37.923 1.00 70.12 364 ILE A C 1
ATOM 2600 O O . ILE A 1 364 ? 22.048 -4.132 -38.516 1.00 70.12 364 ILE A O 1
ATOM 2604 N N . TYR A 1 365 ? 23.148 -5.336 -36.958 1.00 77.81 365 TYR A N 1
ATOM 2605 C CA . TYR A 1 365 ? 24.098 -4.300 -36.547 1.00 77.81 365 TYR A CA 1
ATOM 2606 C C . TYR A 1 365 ? 25.509 -4.651 -37.038 1.00 77.81 365 TYR A C 1
ATOM 2608 O O . TYR A 1 365 ? 26.245 -5.419 -36.422 1.00 77.81 365 TYR A O 1
ATOM 2616 N N . ASN A 1 366 ? 25.896 -4.096 -38.190 1.00 76.88 366 ASN A N 1
ATOM 2617 C CA . ASN A 1 366 ? 27.228 -4.305 -38.760 1.00 76.88 366 ASN A CA 1
ATOM 2618 C C . ASN A 1 366 ? 28.259 -3.394 -38.088 1.00 76.88 366 ASN A C 1
ATOM 2620 O O . ASN A 1 366 ? 28.058 -2.180 -38.031 1.00 76.88 366 ASN A O 1
ATOM 2624 N N . GLN A 1 367 ? 29.405 -3.957 -37.695 1.00 83.69 367 GLN A N 1
ATOM 2625 C CA . GLN A 1 367 ? 30.550 -3.203 -37.178 1.00 83.69 367 GLN A CA 1
ATOM 2626 C C . GLN A 1 367 ? 30.841 -1.953 -38.029 1.00 83.69 367 GLN A C 1
ATOM 2628 O O . GLN A 1 367 ? 30.966 -2.026 -39.254 1.00 83.69 367 GLN A O 1
ATOM 2633 N N . GLY A 1 368 ? 30.969 -0.798 -37.372 1.00 82.12 368 GLY A N 1
ATOM 2634 C CA . GLY A 1 368 ? 31.260 0.485 -38.015 1.00 82.12 368 GLY A CA 1
ATOM 2635 C C . GLY A 1 368 ? 30.085 1.133 -38.757 1.00 82.12 368 GLY A C 1
ATOM 2636 O O . GLY A 1 368 ? 30.260 2.220 -39.310 1.00 82.12 368 GLY A O 1
ATOM 2637 N N . SER A 1 369 ? 28.904 0.510 -38.771 1.00 83.88 369 SER A N 1
ATOM 2638 C CA . SER A 1 369 ? 27.677 1.129 -39.285 1.00 83.88 369 SER A CA 1
ATOM 2639 C C . SER A 1 369 ? 27.006 1.991 -38.212 1.00 83.88 369 SER A C 1
ATOM 2641 O O . SER A 1 369 ? 27.198 1.723 -37.025 1.00 83.88 369 SER A O 1
ATOM 2643 N N . PRO A 1 370 ? 26.212 3.009 -38.597 1.00 86.00 370 PRO A N 1
ATOM 2644 C CA . PRO A 1 370 ? 25.400 3.762 -37.649 1.00 86.00 370 PRO A CA 1
ATOM 2645 C C . PRO A 1 370 ? 24.431 2.853 -36.885 1.00 86.00 370 PRO A C 1
ATOM 2647 O O . PRO A 1 370 ? 23.747 2.032 -37.502 1.00 86.00 370 PRO A O 1
ATOM 2650 N N . SER A 1 371 ? 24.357 3.027 -35.568 1.00 87.06 371 SER A N 1
ATOM 2651 C CA . SER A 1 371 ? 23.434 2.313 -34.686 1.00 87.06 371 SER A CA 1
ATOM 2652 C C . SER A 1 371 ? 22.340 3.264 -34.206 1.00 87.06 371 SER A C 1
ATOM 2654 O O . SER A 1 371 ? 22.402 3.814 -33.106 1.00 87.06 371 SER A O 1
ATOM 2656 N N . THR A 1 372 ? 21.362 3.504 -35.085 1.00 89.31 372 THR A N 1
ATOM 2657 C CA . THR A 1 372 ? 20.186 4.322 -34.767 1.00 89.31 372 THR A CA 1
ATOM 2658 C C . THR A 1 372 ? 18.902 3.517 -34.870 1.00 89.31 372 THR A C 1
ATOM 2660 O O . THR A 1 372 ? 18.694 2.824 -35.868 1.00 89.31 372 THR A O 1
ATOM 2663 N N . THR A 1 373 ? 18.026 3.629 -33.877 1.00 88.69 373 THR A N 1
ATOM 2664 C CA . THR A 1 373 ? 16.759 2.890 -33.821 1.00 88.69 373 THR A CA 1
ATOM 2665 C C . THR A 1 373 ? 15.629 3.828 -33.389 1.00 88.69 373 THR A C 1
ATOM 2667 O O . THR A 1 373 ? 15.849 4.664 -32.511 1.00 88.69 373 THR A O 1
ATOM 2670 N N . PRO A 1 374 ? 14.456 3.793 -34.041 1.00 93.44 374 PRO A N 1
ATOM 2671 C CA . PRO A 1 374 ? 13.304 4.559 -33.589 1.00 93.44 374 PRO A CA 1
ATOM 2672 C C . PRO A 1 374 ? 12.617 3.874 -32.401 1.00 93.44 374 PRO A C 1
ATOM 2674 O O . PRO A 1 374 ? 12.527 2.649 -32.363 1.00 93.44 374 PRO A O 1
ATOM 2677 N N . ALA A 1 375 ? 12.105 4.684 -31.478 1.00 95.31 375 ALA A N 1
ATOM 2678 C CA . ALA A 1 375 ? 11.225 4.266 -30.396 1.00 95.31 375 ALA A CA 1
ATOM 2679 C C . ALA A 1 375 ? 9.971 5.145 -30.377 1.00 95.31 375 ALA A C 1
ATOM 2681 O O . ALA A 1 375 ? 10.068 6.375 -30.472 1.00 95.31 375 ALA A O 1
ATOM 2682 N N . SER A 1 376 ? 8.798 4.529 -30.264 1.00 96.06 376 SER A N 1
ATOM 2683 C CA . SER A 1 376 ? 7.553 5.242 -29.981 1.00 96.06 376 SER A CA 1
ATOM 2684 C C . SER A 1 376 ? 7.485 5.512 -28.486 1.00 96.06 376 SER A C 1
ATOM 2686 O O . SER A 1 376 ? 7.662 4.594 -27.707 1.00 96.06 376 SER A O 1
ATOM 2688 N N . VAL A 1 377 ? 7.242 6.754 -28.074 1.00 96.94 377 VAL A N 1
ATOM 2689 C CA . VAL A 1 377 ? 7.101 7.107 -26.654 1.00 96.94 377 VAL A CA 1
ATOM 2690 C C . VAL A 1 377 ? 5.913 8.030 -26.427 1.00 96.94 377 VAL A C 1
ATOM 2692 O O . VAL A 1 377 ? 5.586 8.890 -27.258 1.00 96.94 377 VAL A O 1
ATOM 2695 N N . THR A 1 378 ? 5.308 7.909 -25.254 1.00 97.19 378 THR A N 1
ATOM 2696 C CA . THR A 1 378 ? 4.247 8.777 -24.754 1.00 97.19 378 THR A CA 1
ATOM 2697 C C . THR A 1 378 ? 4.673 9.387 -23.421 1.00 97.19 378 THR A C 1
ATOM 2699 O O . THR A 1 378 ? 5.177 8.716 -22.531 1.00 97.19 378 THR A O 1
ATOM 2702 N N . ASN A 1 379 ? 4.490 10.701 -23.288 1.00 97.31 379 ASN A N 1
ATOM 2703 C CA . ASN A 1 379 ? 4.707 11.431 -22.045 1.00 97.31 379 ASN A CA 1
ATOM 2704 C C . ASN A 1 379 ? 3.670 12.550 -21.917 1.00 97.31 379 ASN A C 1
ATOM 2706 O O . ASN A 1 379 ? 3.824 13.640 -22.477 1.00 97.31 379 ASN A O 1
ATOM 2710 N N . THR A 1 380 ? 2.627 12.302 -21.133 1.00 96.62 380 THR A N 1
ATOM 2711 C CA . THR A 1 380 ? 1.568 13.261 -20.798 1.00 96.62 380 THR A CA 1
ATOM 2712 C C . THR A 1 380 ? 1.567 13.665 -19.322 1.00 96.62 380 THR A C 1
ATOM 2714 O O . THR A 1 380 ? 0.619 14.296 -18.863 1.00 96.62 380 THR A O 1
ATOM 2717 N N . THR A 1 381 ? 2.643 13.367 -18.588 1.00 96.06 381 THR A N 1
ATOM 2718 C CA . THR A 1 381 ? 2.771 13.577 -17.128 1.00 96.06 381 THR A CA 1
ATOM 2719 C C . THR A 1 381 ? 2.782 15.046 -16.692 1.00 96.06 381 THR A C 1
ATOM 2721 O O . THR A 1 381 ? 2.642 15.361 -15.514 1.00 96.06 381 THR A O 1
ATOM 2724 N N . GLY A 1 382 ? 2.989 15.977 -17.629 1.00 96.19 382 GLY A N 1
ATOM 2725 C CA . GLY A 1 382 ? 3.215 17.393 -17.317 1.00 96.19 382 GLY A CA 1
ATOM 2726 C C . GLY A 1 382 ? 4.691 17.759 -17.100 1.00 96.19 382 GLY A C 1
ATOM 2727 O O . GLY A 1 382 ? 5.019 18.943 -17.173 1.00 96.19 382 GLY A O 1
ATOM 2728 N N . SER A 1 383 ? 5.582 16.773 -16.963 1.00 96.56 383 SER A N 1
ATOM 2729 C CA . SER A 1 383 ? 7.034 16.947 -16.810 1.00 96.56 383 SER A CA 1
ATOM 2730 C C . SER A 1 383 ? 7.794 16.379 -18.009 1.00 96.56 383 SER A C 1
ATOM 2732 O O . SER A 1 383 ? 7.299 15.506 -18.713 1.00 96.56 383 SER A O 1
ATOM 2734 N N . ALA A 1 384 ? 8.990 16.895 -18.301 1.00 95.94 384 ALA A N 1
ATOM 2735 C CA . ALA A 1 384 ? 9.848 16.271 -19.311 1.00 95.94 384 ALA A CA 1
ATOM 2736 C C . ALA A 1 384 ? 10.391 14.938 -18.776 1.00 95.94 384 ALA A C 1
ATOM 2738 O O . ALA A 1 384 ? 10.758 14.867 -17.607 1.00 95.94 384 ALA A O 1
ATOM 2739 N N . ALA A 1 385 ? 10.459 13.931 -19.641 1.00 97.31 385 ALA A N 1
ATOM 2740 C CA . ALA A 1 385 ? 11.023 12.620 -19.349 1.00 97.31 385 ALA A CA 1
ATOM 2741 C C . ALA A 1 385 ? 12.339 12.407 -20.104 1.00 97.31 385 ALA A C 1
ATOM 2743 O O . ALA A 1 385 ? 12.695 13.183 -21.000 1.00 97.31 385 ALA A O 1
ATOM 2744 N N . THR A 1 386 ? 13.067 11.364 -19.730 1.00 96.94 386 THR A N 1
ATOM 2745 C CA . THR A 1 386 ? 14.285 10.906 -20.398 1.00 96.94 386 THR A CA 1
ATOM 2746 C C . THR A 1 386 ? 14.113 9.440 -20.759 1.00 96.94 386 THR A C 1
ATOM 2748 O O . THR A 1 386 ? 13.818 8.638 -19.882 1.00 96.94 386 THR A O 1
ATOM 2751 N N . LEU A 1 387 ? 14.311 9.109 -22.034 1.00 97.00 387 LEU A N 1
ATOM 2752 C CA . LEU A 1 387 ? 14.503 7.740 -22.498 1.00 97.00 387 LEU A CA 1
ATOM 2753 C C . LEU A 1 387 ? 15.997 7.431 -22.412 1.00 97.00 387 LEU A C 1
ATOM 2755 O O . LEU A 1 387 ? 16.782 7.956 -23.205 1.00 97.00 387 LEU A O 1
ATOM 2759 N N . CYS A 1 388 ? 16.391 6.636 -21.428 1.00 96.50 388 CYS A N 1
ATOM 2760 C CA . CYS A 1 388 ? 17.721 6.061 -21.305 1.00 96.50 388 CYS A CA 1
ATOM 2761 C C . CYS A 1 388 ? 17.752 4.745 -22.083 1.00 96.50 388 CYS A C 1
ATOM 2763 O O . CYS A 1 388 ? 16.826 3.946 -21.998 1.00 96.50 388 CYS A O 1
ATOM 2765 N N . SER A 1 389 ? 18.803 4.520 -22.857 1.00 95.94 389 SER A N 1
ATOM 2766 C CA . SER A 1 389 ? 18.920 3.344 -23.714 1.00 95.94 389 SER A CA 1
ATOM 2767 C C . SER A 1 389 ? 20.276 2.700 -23.505 1.00 95.94 389 SER A C 1
ATOM 2769 O O . SER A 1 389 ? 21.304 3.387 -23.537 1.00 95.94 389 SER A O 1
ATOM 2771 N N . PHE A 1 390 ? 20.259 1.390 -23.311 1.00 96.19 390 PHE A N 1
ATOM 2772 C CA . PHE A 1 390 ? 21.403 0.562 -22.981 1.00 96.19 390 PHE A CA 1
ATOM 2773 C C . PHE A 1 390 ? 21.516 -0.575 -23.997 1.00 96.19 390 PHE A C 1
ATOM 2775 O O . PHE A 1 390 ? 20.500 -1.132 -24.404 1.00 96.19 390 PHE A O 1
ATOM 2782 N N . MET A 1 391 ? 22.727 -0.901 -24.441 1.00 94.00 391 MET A N 1
ATOM 2783 C CA . MET A 1 391 ? 22.968 -2.035 -25.334 1.00 94.00 391 MET A CA 1
ATOM 2784 C C . MET A 1 391 ? 24.344 -2.625 -25.058 1.00 94.00 391 MET A C 1
ATOM 2786 O O . MET A 1 391 ? 25.331 -1.943 -25.306 1.00 94.00 391 MET A O 1
ATOM 2790 N N . ASP A 1 392 ? 24.396 -3.864 -24.569 1.00 94.25 392 ASP A N 1
ATOM 2791 C CA . ASP A 1 392 ? 25.629 -4.593 -24.254 1.00 94.25 392 ASP A CA 1
ATOM 2792 C C . ASP A 1 392 ? 26.235 -5.104 -25.562 1.00 94.25 392 ASP A C 1
ATOM 2794 O O . ASP A 1 392 ? 25.914 -6.187 -26.060 1.00 94.25 392 ASP A O 1
ATOM 2798 N N . TRP A 1 393 ? 27.076 -4.282 -26.184 1.00 92.25 393 TRP A N 1
ATOM 2799 C CA . TRP A 1 393 ? 27.656 -4.638 -27.468 1.00 92.25 393 TRP A CA 1
ATOM 2800 C C . TRP A 1 393 ? 28.641 -5.784 -27.322 1.00 92.25 393 TRP A C 1
ATOM 2802 O O . TRP A 1 393 ? 28.783 -6.564 -28.263 1.00 92.25 393 TRP A O 1
ATOM 2812 N N . ASN A 1 394 ? 29.379 -5.839 -26.218 1.00 91.25 394 ASN A N 1
ATOM 2813 C CA . ASN A 1 394 ? 30.550 -6.693 -26.071 1.00 91.25 394 ASN A CA 1
ATOM 2814 C C . ASN A 1 394 ? 30.230 -8.052 -25.391 1.00 91.25 394 ASN A C 1
ATOM 2816 O O . ASN A 1 394 ? 31.071 -8.958 -25.423 1.00 91.25 394 ASN A O 1
ATOM 2820 N N . GLY A 1 395 ? 29.010 -8.214 -24.871 1.00 91.50 395 GLY A N 1
ATOM 2821 C CA . GLY A 1 395 ? 28.481 -9.413 -24.227 1.00 91.50 395 GLY A CA 1
ATOM 2822 C C . GLY A 1 395 ? 29.069 -9.700 -22.844 1.00 91.50 395 GLY A C 1
ATOM 2823 O O . GLY A 1 395 ? 29.131 -10.874 -22.451 1.00 91.50 395 GLY A O 1
ATOM 2824 N N . ASP A 1 396 ? 29.597 -8.700 -22.140 1.00 91.94 396 ASP A N 1
ATOM 2825 C CA . ASP A 1 396 ? 30.266 -8.892 -20.852 1.00 91.94 396 ASP A CA 1
ATOM 2826 C C . ASP A 1 396 ? 29.325 -8.889 -19.642 1.00 91.94 396 ASP A C 1
ATOM 2828 O O . ASP A 1 396 ? 29.771 -9.285 -18.560 1.00 91.94 396 ASP A O 1
ATOM 2832 N N . GLY A 1 397 ? 28.027 -8.640 -19.862 1.00 91.19 397 GLY A N 1
ATOM 2833 C CA . GLY A 1 397 ? 26.989 -8.691 -18.830 1.00 91.19 397 GLY A CA 1
ATOM 2834 C C . GLY A 1 397 ? 26.712 -7.346 -18.170 1.00 91.19 397 GLY A C 1
ATOM 2835 O O . GLY A 1 397 ? 25.893 -7.270 -17.259 1.00 91.19 397 GLY A O 1
ATOM 2836 N N . ASP A 1 398 ? 27.368 -6.272 -18.606 1.00 92.00 398 ASP A N 1
ATOM 2837 C CA . ASP A 1 398 ? 27.058 -4.935 -18.130 1.00 92.00 398 ASP A CA 1
ATOM 2838 C C . ASP A 1 398 ? 26.819 -3.943 -19.279 1.00 92.00 398 ASP A C 1
ATOM 2840 O O . ASP A 1 398 ? 26.639 -4.316 -20.435 1.00 92.00 398 ASP A O 1
ATOM 2844 N N . PHE A 1 399 ? 26.651 -2.671 -18.920 1.00 94.19 399 PHE A N 1
ATOM 2845 C CA . PHE A 1 399 ? 26.410 -1.592 -19.879 1.00 94.19 399 PHE A CA 1
ATOM 2846 C C . PHE A 1 399 ? 27.383 -0.430 -19.653 1.00 94.19 399 PHE A C 1
ATOM 2848 O O . PHE A 1 399 ? 27.046 0.716 -19.957 1.00 94.19 399 PHE A O 1
ATOM 2855 N N . ASP A 1 400 ? 28.500 -0.645 -18.955 1.00 90.69 400 ASP A N 1
ATOM 2856 C CA . ASP A 1 400 ? 29.369 0.423 -18.455 1.00 90.69 400 ASP A CA 1
ATOM 2857 C C . ASP A 1 400 ? 30.261 1.051 -19.535 1.00 90.69 400 ASP A C 1
ATOM 2859 O O . ASP A 1 400 ? 30.863 2.110 -19.291 1.00 90.69 400 ASP A O 1
ATOM 2863 N N . ASP A 1 401 ? 30.310 0.487 -20.744 1.00 90.69 401 ASP A N 1
ATOM 2864 C CA . ASP A 1 401 ? 31.118 1.050 -21.813 1.00 90.69 401 ASP A CA 1
ATOM 2865 C C . ASP A 1 401 ? 30.518 2.333 -22.412 1.00 90.69 401 ASP A C 1
ATOM 2867 O O . ASP A 1 401 ? 29.313 2.548 -22.550 1.00 90.69 401 ASP A O 1
ATOM 2871 N N . ALA A 1 402 ? 31.407 3.220 -22.869 1.00 83.31 402 ALA A N 1
ATOM 2872 C CA . ALA A 1 402 ? 31.036 4.542 -23.377 1.00 83.31 402 ALA A CA 1
ATOM 2873 C C . ALA A 1 402 ? 30.115 4.530 -24.618 1.00 83.31 402 ALA A C 1
ATOM 2875 O O . ALA A 1 402 ? 29.527 5.564 -24.926 1.00 83.31 402 ALA A O 1
ATOM 2876 N N . ASN A 1 403 ? 30.014 3.405 -25.336 1.00 87.69 403 ASN A N 1
ATOM 2877 C CA . ASN A 1 403 ? 29.170 3.252 -26.531 1.00 87.69 403 ASN A CA 1
ATOM 2878 C C . ASN A 1 403 ? 27.918 2.395 -26.278 1.00 87.69 403 ASN A C 1
ATOM 2880 O O . ASN A 1 403 ? 27.176 2.110 -27.216 1.00 87.69 403 ASN A O 1
ATOM 2884 N N . GLU A 1 404 ? 27.694 1.979 -25.035 1.00 94.00 404 GLU A N 1
ATOM 2885 C CA . GLU A 1 404 ? 26.580 1.110 -24.640 1.00 94.00 404 GLU A CA 1
ATOM 2886 C C . GLU A 1 404 ? 25.441 1.893 -24.012 1.00 94.00 404 GLU A C 1
ATOM 2888 O O . GLU A 1 404 ? 24.413 1.324 -23.681 1.00 94.00 404 GLU A O 1
ATOM 2893 N N . ARG A 1 405 ? 25.602 3.211 -23.856 1.00 94.19 405 ARG A N 1
ATOM 2894 C CA . ARG A 1 405 ? 24.611 4.087 -23.235 1.00 94.19 405 ARG A CA 1
ATOM 2895 C C . ARG A 1 405 ? 24.330 5.290 -24.111 1.00 94.19 405 ARG A C 1
ATOM 2897 O O . ARG A 1 405 ? 25.245 5.973 -24.571 1.00 94.19 405 ARG A O 1
ATOM 2904 N N . THR A 1 406 ? 23.057 5.609 -24.268 1.00 94.31 406 THR A N 1
ATOM 2905 C CA . THR A 1 406 ? 22.604 6.882 -24.828 1.00 94.31 406 THR A CA 1
ATOM 2906 C C . THR A 1 406 ? 21.335 7.330 -24.113 1.00 94.31 406 THR A C 1
ATOM 2908 O O . THR A 1 406 ? 20.725 6.571 -23.365 1.00 94.31 406 THR A O 1
ATOM 2911 N N . GLN A 1 407 ? 20.961 8.594 -24.282 1.00 95.06 407 GLN A N 1
ATOM 2912 C CA . GLN A 1 407 ? 19.757 9.135 -23.662 1.00 95.06 407 GLN A CA 1
ATOM 2913 C C . GLN A 1 407 ? 19.127 10.200 -24.550 1.00 95.06 407 GLN A C 1
ATOM 2915 O O . GLN A 1 407 ? 19.835 10.990 -25.181 1.00 95.06 407 GLN A O 1
ATOM 2920 N N . GLN A 1 408 ? 17.801 10.258 -24.564 1.00 95.31 408 GLN A N 1
ATOM 2921 C CA . GLN A 1 408 ? 17.035 11.240 -25.322 1.00 95.31 408 GLN A CA 1
ATOM 2922 C C . GLN A 1 408 ? 15.969 11.885 -24.443 1.00 95.31 408 GLN A C 1
ATOM 2924 O O . GLN A 1 408 ? 15.303 11.227 -23.651 1.00 95.31 408 GLN A O 1
ATOM 2929 N N . GLY A 1 409 ? 15.801 13.200 -24.581 1.00 95.38 409 GLY A N 1
ATOM 2930 C CA . GLY A 1 409 ? 14.738 13.915 -23.883 1.00 95.38 409 GLY A CA 1
ATOM 2931 C C . GLY A 1 409 ? 13.391 13.684 -24.561 1.00 95.38 409 GLY A C 1
ATOM 2932 O O . GLY A 1 409 ? 13.272 13.872 -25.772 1.00 95.38 409 GLY A O 1
ATOM 2933 N N . VAL A 1 410 ? 12.372 13.361 -23.771 1.00 96.81 410 VAL A N 1
ATOM 2934 C CA . VAL A 1 410 ? 10.986 13.176 -24.208 1.00 96.81 410 VAL A CA 1
ATOM 2935 C C . VAL A 1 410 ? 10.133 14.299 -23.607 1.00 96.81 410 VAL A C 1
ATOM 2937 O O . VAL A 1 410 ? 9.800 14.264 -22.417 1.00 96.81 410 VAL A O 1
ATOM 2940 N N . PRO A 1 411 ? 9.796 15.352 -24.376 1.00 96.69 411 PRO A N 1
ATOM 2941 C CA . PRO A 1 411 ? 9.009 16.469 -23.864 1.00 96.69 411 PRO A CA 1
ATOM 2942 C C . PRO A 1 411 ? 7.627 16.035 -23.364 1.00 96.69 411 PRO A C 1
ATOM 2944 O O . PRO A 1 411 ? 7.003 15.145 -23.937 1.00 96.69 411 PRO A O 1
ATOM 2947 N N . SER A 1 412 ? 7.110 16.736 -22.356 1.00 96.88 412 SER A N 1
ATOM 2948 C CA . SER A 1 412 ? 5.702 16.608 -21.968 1.00 96.88 412 SER A CA 1
ATOM 2949 C C . SER A 1 412 ? 4.774 16.990 -23.128 1.00 96.88 412 SER A C 1
ATOM 2951 O O . SER A 1 412 ? 5.048 17.932 -23.878 1.00 96.88 412 SER A O 1
ATOM 2953 N N . GLY A 1 413 ? 3.664 16.267 -23.258 1.00 96.88 413 GLY A N 1
ATOM 2954 C CA . GLY A 1 413 ? 2.712 16.370 -24.361 1.00 96.88 413 GLY A CA 1
ATOM 2955 C C . GLY A 1 413 ? 3.088 15.536 -25.589 1.00 96.88 413 GLY A C 1
ATOM 2956 O O . GLY A 1 413 ? 2.414 15.650 -26.613 1.00 96.88 413 GLY A O 1
ATOM 2957 N N . THR A 1 414 ? 4.141 14.719 -25.510 1.00 97.12 414 THR A N 1
ATOM 2958 C CA . THR A 1 414 ? 4.465 13.738 -26.553 1.00 97.12 414 THR A CA 1
ATOM 2959 C C . THR A 1 414 ? 3.445 12.603 -26.490 1.00 97.12 414 THR A C 1
ATOM 2961 O O . THR A 1 414 ? 3.189 12.071 -25.416 1.00 97.12 414 THR A O 1
ATOM 2964 N N . VAL A 1 415 ? 2.838 12.252 -27.624 1.00 95.25 415 VAL A N 1
ATOM 2965 C CA . VAL A 1 415 ? 1.852 11.165 -27.731 1.00 95.25 415 VAL A CA 1
ATOM 2966 C C . VAL A 1 415 ? 2.218 10.334 -28.948 1.00 95.25 415 VAL A C 1
ATOM 2968 O O . VAL A 1 415 ? 2.168 10.867 -30.062 1.00 95.25 415 VAL A O 1
ATOM 2971 N N . ASN A 1 416 ? 2.604 9.074 -28.735 1.00 92.06 416 ASN A N 1
ATOM 2972 C CA . ASN A 1 416 ? 3.122 8.171 -29.772 1.00 92.06 416 ASN A CA 1
ATOM 2973 C C . ASN A 1 416 ? 4.184 8.861 -30.648 1.00 92.06 416 ASN A C 1
ATOM 2975 O O . ASN A 1 416 ? 4.149 8.823 -31.884 1.00 92.06 416 ASN A O 1
ATOM 2979 N N . GLY A 1 417 ? 5.060 9.627 -29.998 1.00 94.56 417 GLY A N 1
ATOM 2980 C CA . GLY A 1 417 ? 6.095 10.398 -30.662 1.00 94.56 417 GLY A CA 1
ATOM 2981 C C . GLY A 1 417 ? 7.282 9.507 -30.970 1.00 94.56 417 GLY A C 1
ATOM 2982 O O . GLY A 1 417 ? 7.744 8.778 -30.105 1.00 94.56 417 GLY A O 1
ATOM 2983 N N . ASN A 1 418 ? 7.804 9.599 -32.190 1.00 94.25 418 ASN A N 1
ATOM 2984 C CA . ASN A 1 418 ? 8.989 8.841 -32.562 1.00 94.25 418 ASN A CA 1
ATOM 2985 C C . ASN A 1 418 ? 10.264 9.565 -32.100 1.00 94.25 418 ASN A C 1
ATOM 2987 O O . ASN A 1 418 ? 10.554 10.676 -32.560 1.00 94.25 418 ASN A O 1
ATOM 2991 N N . VAL A 1 419 ? 11.027 8.924 -31.222 1.00 94.44 419 VAL A N 1
ATOM 2992 C CA . VAL A 1 419 ? 12.341 9.362 -30.748 1.00 94.44 419 VAL A CA 1
ATOM 2993 C C . VAL A 1 419 ? 13.411 8.488 -31.389 1.00 94.44 419 VAL A C 1
ATOM 2995 O O . VAL A 1 419 ? 13.287 7.274 -31.461 1.00 94.44 419 VAL A O 1
ATOM 2998 N N . THR A 1 420 ? 14.481 9.105 -31.888 1.00 94.38 420 THR A N 1
ATOM 2999 C CA . THR A 1 420 ? 15.622 8.361 -32.433 1.00 94.38 420 THR A CA 1
ATOM 3000 C C . THR A 1 420 ? 16.643 8.106 -31.337 1.00 94.38 420 THR A C 1
ATOM 3002 O O . THR A 1 420 ? 17.275 9.042 -30.850 1.00 94.38 420 THR A O 1
ATOM 3005 N N . ILE A 1 421 ? 16.829 6.838 -30.996 1.00 94.12 421 ILE A N 1
ATOM 3006 C CA . ILE A 1 421 ? 17.929 6.351 -30.171 1.00 94.12 421 ILE A CA 1
ATOM 3007 C C . ILE A 1 421 ? 19.173 6.286 -31.058 1.00 94.12 421 ILE A C 1
ATOM 3009 O O . ILE A 1 421 ? 19.107 5.787 -32.182 1.00 94.12 421 ILE A O 1
ATOM 3013 N N . ASP A 1 422 ? 20.298 6.813 -30.578 1.00 93.19 422 ASP A N 1
ATOM 3014 C CA . ASP A 1 422 ? 21.559 6.873 -31.322 1.00 93.19 422 ASP A CA 1
ATOM 3015 C C . ASP A 1 422 ? 22.724 6.462 -30.413 1.00 93.19 422 ASP A C 1
ATOM 3017 O O . ASP A 1 422 ? 23.132 7.222 -29.529 1.00 93.19 422 ASP A O 1
ATOM 3021 N N . PHE A 1 423 ? 23.243 5.251 -30.637 1.00 91.50 423 PHE A N 1
ATOM 3022 C CA . PHE A 1 423 ? 24.454 4.723 -29.996 1.00 91.50 423 PHE A CA 1
ATOM 3023 C C . PHE A 1 423 ? 25.730 5.081 -30.787 1.00 91.50 423 PHE A C 1
ATOM 3025 O O . PHE A 1 423 ? 26.828 4.613 -30.485 1.00 91.50 423 PHE A O 1
ATOM 3032 N N . GLY A 1 424 ? 25.620 5.904 -31.834 1.00 91.25 424 GLY A N 1
ATOM 3033 C CA . GLY A 1 424 ? 26.719 6.278 -32.710 1.00 91.25 424 GLY A CA 1
ATOM 3034 C C . GLY A 1 424 ? 27.005 5.197 -33.746 1.00 91.25 424 GLY A C 1
ATOM 3035 O O . GLY A 1 424 ? 26.230 4.990 -34.678 1.00 91.25 424 GLY A O 1
ATOM 3036 N N . VAL A 1 425 ? 28.154 4.531 -33.629 1.00 89.38 425 VAL A N 1
ATOM 3037 C CA . VAL A 1 425 ? 28.564 3.456 -34.545 1.00 89.38 425 VAL A CA 1
ATOM 3038 C C . VAL A 1 425 ? 28.742 2.157 -33.783 1.00 89.38 425 VAL A C 1
ATOM 3040 O O . VAL A 1 425 ? 29.292 2.164 -32.685 1.00 89.38 425 VAL A O 1
ATOM 3043 N N . VAL A 1 426 ? 28.340 1.041 -34.393 1.00 88.38 426 VAL A N 1
ATOM 3044 C CA . VAL A 1 426 ? 28.517 -0.292 -33.802 1.00 88.38 426 VAL A CA 1
ATOM 3045 C C . VAL A 1 426 ? 30.010 -0.518 -33.516 1.00 88.38 426 VAL A C 1
ATOM 3047 O O . VAL A 1 426 ? 30.820 -0.446 -34.459 1.00 88.38 426 VAL A O 1
ATOM 3050 N N . PRO A 1 427 ? 30.403 -0.750 -32.250 1.00 89.50 427 PRO A N 1
ATOM 3051 C CA . PRO A 1 427 ? 31.801 -0.832 -31.860 1.00 89.50 427 PRO A CA 1
ATOM 3052 C C . PRO A 1 427 ? 32.468 -2.104 -32.390 1.00 89.50 427 PRO A C 1
ATOM 3054 O O . PRO A 1 427 ? 31.838 -3.041 -32.879 1.00 89.50 427 PRO A O 1
ATOM 3057 N N . ALA A 1 428 ? 33.797 -2.128 -32.320 1.00 85.62 428 ALA A N 1
ATOM 3058 C CA . ALA A 1 428 ? 34.549 -3.327 -32.645 1.00 85.62 428 ALA A CA 1
ATOM 3059 C C . ALA A 1 428 ? 34.472 -4.359 -31.522 1.00 85.62 428 ALA A C 1
ATOM 3061 O O . ALA A 1 428 ? 34.641 -3.998 -30.366 1.00 85.62 428 ALA A O 1
ATOM 3062 N N . GLY A 1 429 ? 34.317 -5.633 -31.892 1.00 82.88 429 GLY A N 1
ATOM 3063 C CA . GLY A 1 429 ? 34.170 -6.717 -30.921 1.00 82.88 429 GLY A CA 1
ATOM 3064 C C . GLY A 1 429 ? 32.726 -6.963 -30.492 1.00 82.88 429 GLY A C 1
ATOM 3065 O O . GLY A 1 429 ? 32.536 -7.641 -29.492 1.00 82.88 429 GLY A O 1
ATOM 3066 N N . ASN A 1 430 ? 31.743 -6.446 -31.243 1.00 87.81 430 ASN A N 1
ATOM 3067 C CA . ASN A 1 430 ? 30.346 -6.691 -30.934 1.00 87.81 430 ASN A CA 1
ATOM 3068 C C . ASN A 1 430 ? 30.002 -8.187 -31.016 1.00 87.81 430 ASN A C 1
ATOM 3070 O O . ASN A 1 430 ? 30.466 -8.888 -31.926 1.00 87.81 430 ASN A O 1
ATOM 3074 N N . VAL A 1 431 ? 29.199 -8.673 -30.076 1.00 87.31 431 VAL A N 1
ATOM 3075 C CA . VAL A 1 431 ? 28.756 -10.067 -30.043 1.00 87.31 431 VAL A CA 1
ATOM 3076 C C . VAL A 1 431 ? 27.564 -10.297 -30.969 1.00 87.31 431 VAL A C 1
ATOM 3078 O O . VAL A 1 431 ? 26.840 -9.357 -31.307 1.00 87.31 431 VAL A O 1
ATOM 3081 N N . PRO A 1 432 ? 27.347 -11.548 -31.412 1.00 81.06 432 PRO A N 1
ATOM 3082 C CA . PRO A 1 432 ? 26.060 -11.949 -31.942 1.00 81.06 432 PRO A CA 1
ATOM 3083 C C . PRO A 1 432 ? 25.008 -11.865 -30.835 1.00 81.06 432 PRO A C 1
ATOM 3085 O O . PRO A 1 432 ? 25.217 -12.407 -29.755 1.00 81.06 432 PRO A O 1
ATOM 3088 N N . ASN A 1 433 ? 23.885 -11.243 -31.152 1.00 85.12 433 ASN A N 1
ATOM 3089 C CA . ASN A 1 433 ? 22.718 -11.068 -30.304 1.00 85.12 433 ASN A CA 1
ATOM 3090 C C . ASN A 1 433 ? 22.975 -10.334 -28.977 1.00 85.12 433 ASN A C 1
ATOM 3092 O O . ASN A 1 433 ? 22.827 -10.943 -27.916 1.00 85.12 433 ASN A O 1
ATOM 3096 N N . PRO A 1 434 ? 23.388 -9.053 -29.020 1.00 91.00 434 PRO A N 1
ATOM 3097 C CA . PRO A 1 434 ? 23.529 -8.253 -27.808 1.00 91.00 434 PRO A CA 1
ATOM 3098 C C . PRO A 1 434 ? 22.175 -8.069 -27.109 1.00 91.00 434 PRO A C 1
ATOM 3100 O O . PRO A 1 434 ? 21.130 -8.064 -27.764 1.00 91.00 434 PRO A O 1
ATOM 3103 N N . TYR A 1 435 ? 22.197 -7.884 -25.794 1.00 94.44 435 TYR A N 1
ATOM 3104 C CA . TYR A 1 435 ? 21.009 -7.499 -25.037 1.00 94.44 435 TYR A CA 1
ATOM 3105 C C . TYR A 1 435 ? 20.894 -5.980 -24.951 1.00 94.44 435 TYR A C 1
ATOM 3107 O O . TYR A 1 435 ? 21.899 -5.262 -24.961 1.00 94.44 435 TYR A O 1
ATOM 3115 N N . ALA A 1 436 ? 19.666 -5.485 -24.887 1.00 95.06 436 ALA A N 1
ATOM 3116 C CA . ALA A 1 436 ? 19.364 -4.073 -24.750 1.00 95.06 436 ALA A CA 1
ATOM 3117 C C . ALA A 1 436 ? 18.305 -3.855 -23.672 1.00 95.06 436 ALA A C 1
ATOM 3119 O O . ALA A 1 436 ? 17.451 -4.707 -23.474 1.00 95.06 436 ALA A O 1
ATOM 3120 N N . ARG A 1 437 ? 18.390 -2.699 -23.013 1.00 96.75 437 ARG A N 1
ATOM 3121 C CA . ARG A 1 437 ? 17.434 -2.226 -22.010 1.00 96.75 437 ARG A CA 1
ATOM 3122 C C . ARG A 1 437 ? 17.071 -0.784 -22.317 1.00 96.75 437 ARG A C 1
ATOM 3124 O O . ARG A 1 437 ? 17.954 0.042 -22.576 1.00 96.75 437 ARG A O 1
ATOM 3131 N N . PHE A 1 438 ? 15.799 -0.446 -22.250 1.00 96.56 438 PHE A N 1
ATOM 3132 C CA . PHE A 1 438 ? 15.281 0.898 -22.452 1.00 96.56 438 PHE A CA 1
ATOM 3133 C C . PHE A 1 438 ? 14.512 1.303 -21.209 1.00 96.56 438 PHE A C 1
ATOM 3135 O O . PHE A 1 438 ? 13.806 0.508 -20.619 1.00 96.56 438 PHE A O 1
ATOM 3142 N N . ARG A 1 439 ? 14.731 2.530 -20.743 1.00 97.00 439 ARG A N 1
ATOM 3143 C CA . ARG A 1 439 ? 14.141 3.028 -19.502 1.00 97.00 439 ARG A CA 1
ATOM 3144 C C . ARG A 1 439 ? 13.610 4.427 -19.721 1.00 97.00 439 ARG A C 1
ATOM 3146 O O . ARG A 1 439 ? 14.399 5.329 -20.017 1.00 97.00 439 ARG A O 1
ATOM 3153 N N . LEU A 1 440 ? 12.308 4.630 -19.576 1.00 97.38 440 LEU A N 1
ATOM 3154 C CA . LEU A 1 440 ? 11.675 5.940 -19.710 1.00 97.38 440 LEU A CA 1
ATOM 3155 C C . LEU A 1 440 ? 11.246 6.448 -18.336 1.00 97.38 440 LEU A C 1
ATOM 3157 O O . LEU A 1 440 ? 10.440 5.806 -17.699 1.00 97.38 440 LEU A O 1
ATOM 3161 N N . SER A 1 441 ? 11.714 7.616 -17.885 1.00 96.88 441 SER A N 1
ATOM 3162 C CA . SER A 1 441 ? 11.300 8.177 -16.581 1.00 96.88 441 SER A CA 1
ATOM 3163 C C . SER A 1 441 ? 11.272 9.708 -16.584 1.00 96.88 441 SER A C 1
ATOM 3165 O O . SER A 1 441 ? 12.022 10.348 -17.332 1.00 96.88 441 SER A O 1
ATOM 3167 N N . THR A 1 442 ? 10.435 10.334 -15.747 1.00 96.31 442 THR A N 1
ATOM 3168 C CA . THR A 1 442 ? 10.530 11.781 -15.465 1.00 96.31 442 THR A CA 1
ATOM 3169 C C . THR A 1 442 ? 11.630 12.108 -14.458 1.00 96.31 442 THR A C 1
ATOM 3171 O O . THR A 1 442 ? 12.088 13.257 -14.380 1.00 96.31 442 THR A O 1
ATOM 3174 N N . GLN A 1 443 ? 12.104 11.108 -13.713 1.00 92.75 443 GLN A N 1
ATOM 3175 C CA . GLN A 1 443 ? 13.212 11.257 -12.786 1.00 92.75 443 GLN A CA 1
ATOM 3176 C C . GLN A 1 443 ? 14.538 11.453 -13.536 1.00 92.75 443 GLN A C 1
ATOM 3178 O O . GLN A 1 443 ? 14.805 10.874 -14.586 1.00 92.75 443 GLN A O 1
ATOM 3183 N N . ALA A 1 444 ? 15.408 12.303 -12.987 1.00 80.50 444 ALA A N 1
ATOM 3184 C CA . ALA A 1 444 ? 16.730 12.524 -13.556 1.00 80.50 444 ALA A CA 1
ATOM 3185 C C . ALA A 1 444 ? 17.682 11.368 -13.211 1.00 80.50 444 ALA A C 1
ATOM 3187 O O . ALA A 1 444 ? 17.856 11.036 -12.039 1.00 80.50 444 ALA A O 1
ATOM 3188 N N . GLY A 1 445 ? 18.384 10.857 -14.220 1.00 78.31 445 GLY A N 1
ATOM 3189 C CA . GLY A 1 445 ? 19.433 9.850 -14.067 1.00 78.31 445 GLY A CA 1
ATOM 3190 C C . GLY A 1 445 ? 19.233 8.689 -15.032 1.00 78.31 445 GLY A C 1
ATOM 3191 O O . GLY A 1 445 ? 18.115 8.238 -15.225 1.00 78.31 445 GLY A O 1
ATOM 3192 N N . CYS A 1 446 ? 20.326 8.212 -15.623 1.00 82.56 446 CYS A N 1
ATOM 3193 C CA . CYS A 1 446 ? 20.330 7.004 -16.441 1.00 82.56 446 CYS A CA 1
ATOM 3194 C C . CYS A 1 446 ? 21.198 5.959 -15.748 1.00 82.56 446 CYS A C 1
ATOM 3196 O O . CYS A 1 446 ? 22.425 6.067 -15.749 1.00 82.56 446 CYS A O 1
ATOM 3198 N N . SER A 1 447 ? 20.543 4.982 -15.130 1.00 92.62 447 SER A N 1
ATOM 3199 C CA . SER A 1 447 ? 21.161 3.780 -14.574 1.00 92.62 447 SER A CA 1
ATOM 3200 C C . SER A 1 447 ? 20.514 2.570 -15.246 1.00 92.62 447 SER A C 1
ATOM 3202 O O . SER A 1 447 ? 19.294 2.585 -15.402 1.00 92.62 447 SER A O 1
ATOM 3204 N N . PRO A 1 448 ? 21.266 1.530 -15.643 1.00 94.44 448 PRO A N 1
ATOM 3205 C CA . PRO A 1 448 ? 20.666 0.302 -16.169 1.00 94.44 448 PRO A CA 1
ATOM 3206 C C . PRO A 1 448 ? 19.953 -0.523 -15.086 1.00 94.44 448 PRO A C 1
ATOM 3208 O O . PRO A 1 448 ? 19.235 -1.456 -15.413 1.00 94.44 448 PRO A O 1
ATOM 3211 N N . THR A 1 449 ? 20.151 -0.178 -13.811 1.00 93.56 449 THR A N 1
ATOM 3212 C CA . THR A 1 449 ? 19.657 -0.903 -12.631 1.00 93.56 449 THR A CA 1
ATOM 3213 C C . THR A 1 449 ? 19.011 0.041 -11.616 1.00 93.56 449 THR A C 1
ATOM 3215 O O . THR A 1 449 ? 19.173 1.268 -11.704 1.00 93.56 449 THR A O 1
ATOM 3218 N N . GLY A 1 450 ? 18.304 -0.524 -10.638 1.00 90.88 450 GLY A N 1
ATOM 3219 C CA . GLY A 1 450 ? 17.649 0.176 -9.537 1.00 90.88 450 GLY A CA 1
ATOM 3220 C C . GLY A 1 450 ? 16.275 0.746 -9.882 1.00 90.88 450 GLY A C 1
ATOM 3221 O O . GLY A 1 450 ? 15.942 0.965 -11.047 1.00 90.88 450 GLY A O 1
ATOM 3222 N N . VAL A 1 451 ? 15.506 1.044 -8.836 1.00 88.94 451 VAL A N 1
ATOM 3223 C CA . VAL A 1 451 ? 14.119 1.519 -8.926 1.00 88.94 451 VAL A CA 1
ATOM 3224 C C . VAL A 1 451 ? 14.050 3.023 -9.198 1.00 88.94 451 VAL A C 1
ATOM 3226 O O . VAL A 1 451 ? 14.777 3.815 -8.586 1.00 88.94 451 VAL A O 1
ATOM 3229 N N . LEU A 1 452 ? 13.147 3.427 -10.088 1.00 91.00 452 LEU A N 1
ATOM 3230 C CA . LEU A 1 452 ? 12.759 4.820 -10.304 1.00 91.00 452 LEU A CA 1
ATOM 3231 C C . LEU A 1 452 ? 11.275 5.020 -9.974 1.00 91.00 452 LEU A C 1
ATOM 3233 O O . LEU A 1 452 ? 10.466 4.103 -10.087 1.00 91.00 452 LEU A O 1
ATOM 3237 N N . ALA A 1 453 ? 10.927 6.234 -9.540 1.00 89.06 453 ALA A N 1
ATOM 3238 C CA . ALA A 1 453 ? 9.586 6.528 -9.038 1.00 89.06 453 ALA A CA 1
ATOM 3239 C C . ALA A 1 453 ? 8.501 6.398 -10.113 1.00 89.06 453 ALA A C 1
ATOM 3241 O O . ALA A 1 453 ? 7.372 6.041 -9.789 1.00 89.06 453 ALA A O 1
ATOM 3242 N N . ASP A 1 454 ? 8.828 6.718 -11.366 1.00 92.62 454 ASP A N 1
ATOM 3243 C CA . ASP A 1 454 ? 7.910 6.602 -12.490 1.00 92.62 454 ASP A CA 1
ATOM 3244 C C . ASP A 1 454 ? 8.583 6.079 -13.757 1.00 92.62 454 ASP A C 1
ATOM 3246 O O . ASP A 1 454 ? 9.792 6.285 -13.919 1.00 92.62 454 ASP A O 1
ATOM 3250 N N . GLY A 1 455 ? 7.815 5.456 -14.655 1.00 94.12 455 GLY A N 1
ATOM 3251 C CA . GLY A 1 455 ? 8.335 5.041 -15.954 1.00 94.12 455 GLY A CA 1
ATOM 3252 C C . GLY A 1 455 ? 7.927 3.665 -16.448 1.00 94.12 455 GLY A C 1
ATOM 3253 O O . GLY A 1 455 ? 6.891 3.156 -16.037 1.00 94.12 455 GLY A O 1
ATOM 3254 N N . GLU A 1 456 ? 8.801 3.133 -17.302 1.00 95.31 456 GLU A N 1
ATOM 3255 C CA . GLU A 1 456 ? 8.746 1.807 -17.931 1.00 95.31 456 GLU A CA 1
ATOM 3256 C C . GLU A 1 456 ? 10.160 1.308 -18.288 1.00 95.31 456 GLU A C 1
ATOM 3258 O O . GLU A 1 456 ? 11.048 2.129 -18.596 1.00 95.31 456 GLU A O 1
ATOM 3263 N N . VAL A 1 457 ? 10.374 -0.006 -18.211 1.00 94.94 457 VAL A N 1
ATOM 3264 C CA . VAL A 1 457 ? 11.531 -0.795 -18.625 1.00 94.94 457 VAL A CA 1
ATOM 3265 C C . VAL A 1 457 ? 11.088 -1.656 -19.809 1.00 94.94 457 VAL A C 1
ATOM 3267 O O . VAL A 1 457 ? 10.251 -2.509 -19.640 1.00 94.94 457 VAL A O 1
ATOM 3270 N N . GLU A 1 458 ? 11.720 -1.517 -20.973 1.00 94.94 458 GLU A N 1
ATOM 3271 C CA . GLU A 1 458 ? 11.604 -2.548 -22.017 1.00 94.94 458 GLU A CA 1
ATOM 3272 C C . GLU A 1 458 ? 12.969 -3.213 -22.205 1.00 94.94 458 GLU A C 1
ATOM 3274 O O . GLU A 1 458 ? 13.995 -2.528 -22.367 1.00 94.94 458 GLU A O 1
ATOM 3279 N N . ASP A 1 459 ? 12.992 -4.537 -22.246 1.00 95.06 459 ASP A N 1
ATOM 3280 C CA . ASP A 1 459 ? 14.195 -5.340 -22.417 1.00 95.06 459 ASP A CA 1
ATOM 3281 C C . ASP A 1 459 ? 14.126 -6.145 -23.725 1.00 95.06 459 ASP A C 1
ATOM 3283 O O . ASP A 1 459 ? 13.073 -6.513 -24.224 1.00 95.06 459 ASP A O 1
ATOM 3287 N N . TYR A 1 460 ? 15.274 -6.358 -24.376 1.00 92.44 460 TYR A N 1
ATOM 3288 C CA . TYR A 1 460 ? 15.296 -7.040 -25.672 1.00 92.44 460 TYR A CA 1
ATOM 3289 C C . TYR A 1 460 ? 16.555 -7.874 -25.872 1.00 92.44 460 TYR A C 1
ATOM 3291 O O . TYR A 1 460 ? 17.683 -7.410 -25.669 1.00 92.44 460 TYR A O 1
ATOM 3299 N N . GLN A 1 461 ? 16.386 -9.063 -26.451 1.00 91.50 461 GLN A N 1
ATOM 3300 C CA . GLN A 1 461 ? 17.454 -9.733 -27.180 1.00 91.50 461 GLN A CA 1
ATOM 3301 C C . GLN A 1 461 ? 17.461 -9.234 -28.623 1.00 91.50 461 GLN A C 1
ATOM 3303 O O . GLN A 1 461 ? 16.573 -9.534 -29.422 1.00 91.50 461 GLN A O 1
ATOM 3308 N N . VAL A 1 462 ? 18.511 -8.515 -29.008 1.00 87.06 462 VAL A N 1
ATOM 3309 C CA . VAL A 1 462 ? 18.676 -8.107 -30.401 1.00 87.06 462 VAL A CA 1
ATOM 3310 C C . VAL A 1 462 ? 18.941 -9.361 -31.235 1.00 87.06 462 VAL A C 1
ATOM 3312 O O . VAL A 1 462 ? 19.978 -9.991 -31.075 1.00 87.06 462 VAL A O 1
ATOM 3315 N N . ASP A 1 463 ? 18.070 -9.733 -32.171 1.00 72.06 463 ASP A N 1
ATOM 3316 C CA . ASP A 1 463 ? 18.417 -10.774 -33.144 1.00 72.06 463 ASP A CA 1
ATOM 3317 C C . ASP A 1 463 ? 19.402 -10.196 -34.167 1.00 72.06 463 ASP A C 1
ATOM 3319 O O . ASP A 1 463 ? 19.025 -9.499 -35.107 1.00 72.06 463 ASP A O 1
ATOM 3323 N N . SER A 1 464 ? 20.691 -10.478 -33.980 1.00 62.31 464 SER A N 1
ATOM 3324 C CA . SER A 1 464 ? 21.746 -10.147 -34.930 1.00 62.31 464 SER A CA 1
ATOM 3325 C C . SER A 1 464 ? 22.199 -11.376 -35.729 1.00 62.31 464 SER A C 1
ATOM 3327 O O . SER A 1 464 ? 23.295 -11.362 -36.304 1.00 62.31 464 SER A O 1
ATOM 3329 N N . THR A 1 465 ? 21.397 -12.450 -35.795 1.00 53.78 465 THR A N 1
ATOM 3330 C CA . THR A 1 465 ? 21.719 -13.682 -36.541 1.00 53.78 465 THR A CA 1
ATOM 3331 C C . THR A 1 465 ? 21.671 -13.523 -38.061 1.00 53.78 465 THR A C 1
ATOM 3333 O O . THR A 1 465 ? 21.704 -14.520 -38.790 1.00 53.78 465 THR A O 1
ATOM 3336 N N . GLY A 1 466 ? 21.723 -12.286 -38.568 1.00 49.47 466 GLY A N 1
ATOM 3337 C CA . GLY A 1 466 ? 22.177 -11.960 -39.916 1.00 49.47 466 GLY A CA 1
ATOM 3338 C C . GLY A 1 466 ? 23.612 -12.437 -40.155 1.00 49.47 466 GLY A C 1
ATOM 3339 O O . GLY A 1 466 ? 24.539 -11.644 -40.313 1.00 49.47 466 GLY A O 1
ATOM 3340 N N . GLY A 1 467 ? 23.806 -13.757 -40.199 1.00 48.72 467 GLY A N 1
ATOM 3341 C CA . GLY A 1 467 ? 24.988 -14.396 -40.736 1.00 48.72 467 GLY A CA 1
ATOM 3342 C C . GLY A 1 467 ? 25.260 -13.824 -42.117 1.00 48.72 467 GLY A C 1
ATOM 3343 O O . GLY A 1 467 ? 24.337 -13.378 -42.796 1.00 48.72 467 GLY A O 1
ATOM 3344 N N . ALA A 1 468 ? 26.535 -13.806 -42.507 1.00 52.16 468 ALA A N 1
ATOM 3345 C CA . ALA A 1 468 ? 26.995 -13.272 -43.783 1.00 52.16 468 ALA A CA 1
ATOM 3346 C C . ALA A 1 468 ? 25.966 -13.523 -44.901 1.00 52.16 468 ALA A C 1
ATOM 3348 O O . ALA A 1 468 ? 25.813 -14.648 -45.378 1.00 52.16 468 ALA A O 1
ATOM 3349 N N . MET A 1 469 ? 25.239 -12.473 -45.286 1.00 55.19 469 MET A N 1
ATOM 3350 C CA . MET A 1 469 ? 24.267 -12.548 -46.366 1.00 55.19 469 MET A CA 1
ATOM 3351 C C . MET A 1 469 ? 25.053 -12.835 -47.641 1.00 55.19 469 MET A C 1
ATOM 3353 O O . MET A 1 469 ? 25.804 -11.988 -48.128 1.00 55.19 469 MET A O 1
ATOM 3357 N N . SER A 1 470 ? 24.938 -14.051 -48.169 1.00 59.19 470 SER A N 1
ATOM 3358 C CA . SER A 1 470 ? 25.548 -14.395 -49.448 1.00 59.19 470 SER A CA 1
ATOM 3359 C C . SER A 1 470 ? 24.567 -14.078 -50.568 1.00 59.19 470 SER A C 1
ATOM 3361 O O . SER A 1 470 ? 23.553 -14.760 -50.718 1.00 59.19 470 SER A O 1
ATOM 3363 N N . LEU A 1 471 ? 24.880 -13.074 -51.383 1.00 63.06 471 LEU A N 1
ATOM 3364 C CA . LEU A 1 471 ? 24.201 -12.873 -52.655 1.00 63.06 471 LEU A CA 1
ATOM 3365 C C . LEU A 1 471 ? 24.894 -13.731 -53.719 1.00 63.06 471 LEU A C 1
ATOM 3367 O O . LEU A 1 471 ? 26.088 -13.572 -53.970 1.00 63.06 471 LEU A O 1
ATOM 3371 N N . GLY A 1 472 ? 24.151 -14.638 -54.349 1.00 63.31 472 GLY A N 1
ATOM 3372 C CA . GLY A 1 472 ? 24.655 -15.468 -55.437 1.00 63.31 472 GLY A CA 1
ATOM 3373 C C . GLY A 1 472 ? 23.548 -15.802 -56.428 1.00 63.31 472 GLY A C 1
ATOM 3374 O O . GLY A 1 472 ? 22.457 -16.185 -56.027 1.00 63.31 472 GLY A O 1
ATOM 3375 N N . ASN A 1 473 ? 23.846 -15.667 -57.718 1.00 67.81 473 ASN A N 1
ATOM 3376 C CA . ASN A 1 473 ? 23.047 -16.188 -58.825 1.00 67.81 473 ASN A CA 1
ATOM 3377 C C . ASN A 1 473 ? 23.995 -16.853 -59.830 1.00 67.81 473 ASN A C 1
ATOM 3379 O O . ASN A 1 473 ? 25.143 -16.428 -59.973 1.00 67.81 473 ASN A O 1
ATOM 3383 N N . LEU A 1 474 ? 23.523 -17.885 -60.532 1.00 80.12 474 LEU A N 1
ATOM 3384 C CA . LEU A 1 474 ? 24.247 -18.450 -61.669 1.00 80.12 474 LEU A CA 1
ATOM 3385 C C . LEU A 1 474 ? 24.042 -17.528 -62.873 1.00 80.12 474 LEU A C 1
ATOM 3387 O O . LEU A 1 474 ? 22.914 -17.326 -63.312 1.00 80.12 474 LEU A O 1
ATOM 3391 N N . VAL A 1 475 ? 25.131 -16.986 -63.407 1.00 84.81 475 VAL A N 1
ATOM 3392 C CA . VAL A 1 475 ? 25.152 -16.379 -64.740 1.00 84.81 475 VAL A CA 1
ATOM 3393 C C . VAL A 1 475 ? 25.731 -17.433 -65.676 1.00 84.81 475 VAL A C 1
ATOM 3395 O O . VAL A 1 475 ? 26.784 -17.989 -65.368 1.00 84.81 475 VAL A O 1
ATOM 3398 N N . TRP A 1 476 ? 25.053 -17.744 -66.777 1.00 91.06 476 TRP A N 1
ATOM 3399 C CA . TRP A 1 476 ? 25.468 -18.789 -67.716 1.00 91.06 476 TRP A CA 1
ATOM 3400 C C . TRP A 1 476 ? 25.388 -18.303 -69.163 1.00 91.06 476 TRP A C 1
ATOM 3402 O O . TRP A 1 476 ? 24.710 -17.317 -69.462 1.00 91.06 476 TRP A O 1
ATOM 3412 N N . GLU A 1 477 ? 26.110 -18.978 -70.057 1.00 88.88 477 GLU A N 1
ATOM 3413 C CA . GLU A 1 477 ? 25.899 -18.830 -71.497 1.00 88.88 477 GLU A CA 1
ATOM 3414 C C . GLU A 1 477 ? 24.706 -19.693 -71.927 1.00 88.88 477 GLU A C 1
ATOM 3416 O O . GLU A 1 477 ? 24.814 -20.915 -71.942 1.00 88.88 477 GLU A O 1
ATOM 3421 N N . ASP A 1 478 ? 23.594 -19.050 -72.288 1.00 90.44 478 ASP A N 1
ATOM 3422 C CA . ASP A 1 478 ? 22.423 -19.695 -72.897 1.00 90.44 478 ASP A CA 1
ATOM 3423 C C . ASP A 1 478 ? 22.757 -20.065 -74.356 1.00 90.44 478 ASP A C 1
ATOM 3425 O O . ASP A 1 478 ? 22.778 -19.214 -75.255 1.00 90.44 478 ASP A O 1
ATOM 3429 N N . LEU A 1 479 ? 23.137 -21.326 -74.575 1.00 91.56 479 LEU A N 1
ATOM 3430 C CA . LEU A 1 479 ? 23.716 -21.798 -75.836 1.00 91.56 479 LEU A CA 1
ATOM 3431 C C . LEU A 1 479 ? 22.653 -22.093 -76.895 1.00 91.56 479 LEU A C 1
ATOM 3433 O O . LEU A 1 479 ? 22.971 -22.095 -78.091 1.00 91.56 479 LEU A O 1
ATOM 3437 N N . ASP A 1 480 ? 21.415 -22.353 -76.482 1.00 92.06 480 ASP A N 1
ATOM 3438 C CA . ASP A 1 480 ? 20.296 -22.627 -77.383 1.00 92.06 480 ASP A CA 1
ATOM 3439 C C . ASP A 1 480 ? 19.232 -21.508 -77.405 1.00 92.06 480 ASP A C 1
ATOM 3441 O O . ASP A 1 480 ? 18.313 -21.542 -78.232 1.00 92.06 480 ASP A O 1
ATOM 3445 N N . ASN A 1 481 ? 19.445 -20.460 -76.603 1.00 90.06 481 ASN A N 1
ATOM 3446 C CA . ASN A 1 481 ? 18.658 -19.238 -76.505 1.00 90.06 481 ASN A CA 1
ATOM 3447 C C . ASN A 1 481 ? 17.211 -19.499 -76.049 1.00 90.06 481 ASN A C 1
ATOM 3449 O O . ASN A 1 481 ? 16.264 -18.896 -76.581 1.00 90.06 481 ASN A O 1
ATOM 3453 N N . ASN A 1 482 ? 17.035 -20.430 -75.109 1.00 93.38 482 ASN A N 1
ATOM 3454 C CA . ASN A 1 482 ? 15.732 -20.837 -74.583 1.00 93.38 482 ASN A CA 1
ATOM 3455 C C . ASN A 1 482 ? 15.377 -20.196 -73.222 1.00 93.38 482 ASN A C 1
ATOM 3457 O O . ASN A 1 482 ? 14.227 -20.305 -72.780 1.00 93.38 482 ASN A O 1
ATOM 3461 N N . GLY A 1 483 ? 16.316 -19.481 -72.592 1.00 89.81 483 GLY A N 1
ATOM 3462 C CA . GLY A 1 483 ? 16.136 -18.807 -71.305 1.00 89.81 483 GLY A CA 1
ATOM 3463 C C . GLY A 1 483 ? 16.078 -19.737 -70.086 1.00 89.81 483 GLY A C 1
ATOM 3464 O O . GLY A 1 483 ? 15.619 -19.310 -69.025 1.00 89.81 483 GLY A O 1
ATOM 3465 N N . GLN A 1 484 ? 16.497 -20.994 -70.221 1.00 89.88 484 GLN A N 1
ATOM 3466 C CA . GLN A 1 484 ? 16.628 -21.990 -69.157 1.00 89.88 484 GLN A CA 1
ATOM 3467 C C . GLN A 1 484 ? 18.100 -22.385 -69.002 1.00 89.88 484 GLN A C 1
ATOM 3469 O O . GLN A 1 484 ? 18.908 -22.144 -69.887 1.00 89.88 484 GLN A O 1
ATOM 3474 N N . VAL A 1 485 ? 18.457 -22.939 -67.841 1.00 87.38 485 VAL A N 1
ATOM 3475 C CA . VAL A 1 485 ? 19.795 -23.506 -67.620 1.00 87.38 485 VAL A CA 1
ATOM 3476 C C . VAL A 1 485 ? 19.759 -24.970 -68.032 1.00 87.38 485 VAL A C 1
ATOM 3478 O O . VAL A 1 485 ? 19.124 -25.782 -67.348 1.00 87.38 485 VAL A O 1
ATOM 3481 N N . ASP A 1 486 ? 20.472 -25.319 -69.096 1.00 91.94 486 ASP A N 1
ATOM 3482 C CA . ASP A 1 486 ? 20.532 -26.682 -69.614 1.00 91.94 486 ASP A CA 1
ATOM 3483 C C . ASP A 1 486 ? 21.832 -27.431 -69.265 1.00 91.94 486 ASP A C 1
ATOM 3485 O O . ASP A 1 486 ? 22.906 -26.842 -69.084 1.00 91.94 486 ASP A O 1
ATOM 3489 N N . PRO A 1 487 ? 21.790 -28.780 -69.185 1.00 91.69 487 PRO A N 1
ATOM 3490 C CA . PRO A 1 487 ? 22.986 -29.588 -68.986 1.00 91.69 487 PRO A CA 1
ATOM 3491 C C . PRO A 1 487 ? 24.022 -29.372 -70.100 1.00 91.69 487 PRO A C 1
ATOM 3493 O O . PRO A 1 487 ? 23.854 -29.836 -71.227 1.00 91.69 487 PRO A O 1
ATOM 3496 N N . GLY A 1 488 ? 25.142 -28.738 -69.750 1.00 88.12 488 GLY A N 1
ATOM 3497 C CA . GLY A 1 488 ? 26.245 -28.447 -70.671 1.00 88.12 488 GLY A CA 1
ATOM 3498 C C . GLY A 1 488 ? 26.473 -26.958 -70.920 1.00 88.12 488 GLY A C 1
ATOM 3499 O O . GLY A 1 488 ? 27.480 -26.617 -71.541 1.00 88.12 488 GLY A O 1
ATOM 3500 N N . GLU A 1 489 ? 25.603 -26.091 -70.407 1.00 93.81 489 GLU A N 1
ATOM 3501 C CA . GLU A 1 489 ? 25.794 -24.645 -70.455 1.00 93.81 489 GLU A CA 1
ATOM 3502 C C . GLU A 1 489 ? 26.796 -24.188 -69.384 1.00 93.81 489 GLU A C 1
ATOM 3504 O O . GLU A 1 489 ? 26.613 -24.477 -68.195 1.00 93.81 489 GLU A O 1
ATOM 3509 N N . PRO A 1 490 ? 27.907 -23.536 -69.775 1.00 89.88 490 PRO A N 1
ATOM 3510 C CA . PRO A 1 490 ? 28.927 -23.115 -68.830 1.00 89.88 490 PRO A CA 1
ATOM 3511 C C . PRO A 1 490 ? 28.470 -21.887 -68.035 1.00 89.88 490 PRO A C 1
ATOM 3513 O O . PRO A 1 490 ? 27.888 -20.946 -68.578 1.00 89.88 490 PRO A O 1
ATOM 3516 N N . GLY A 1 491 ? 28.801 -21.872 -66.743 1.00 89.12 491 GLY A N 1
ATOM 3517 C CA . GLY A 1 491 ? 28.725 -20.660 -65.931 1.00 89.12 491 GLY A CA 1
ATOM 3518 C C . GLY A 1 491 ? 29.754 -19.618 -66.381 1.00 89.12 491 GLY A C 1
ATOM 3519 O O . GLY A 1 491 ? 30.827 -19.964 -66.880 1.00 89.12 491 GLY A O 1
ATOM 3520 N N . ILE A 1 492 ? 29.432 -18.342 -66.186 1.00 87.44 492 ILE A N 1
ATOM 3521 C CA . ILE A 1 492 ? 30.329 -17.215 -66.437 1.00 87.44 492 ILE A CA 1
ATOM 3522 C C . ILE A 1 492 ? 30.984 -16.812 -65.112 1.00 87.44 492 ILE A C 1
ATOM 3524 O O . ILE A 1 492 ? 30.332 -16.281 -64.212 1.00 87.44 492 ILE A O 1
ATOM 3528 N N . ASP A 1 493 ? 32.292 -17.039 -65.012 1.00 84.56 493 ASP A N 1
ATOM 3529 C CA . ASP A 1 493 ? 33.086 -16.673 -63.839 1.00 84.56 493 ASP A CA 1
ATOM 3530 C C . ASP A 1 493 ? 33.444 -15.179 -63.818 1.00 84.56 493 ASP A C 1
ATOM 3532 O O . ASP A 1 493 ? 33.622 -14.532 -64.853 1.00 84.56 493 ASP A O 1
ATOM 3536 N N . GLY A 1 494 ? 33.628 -14.631 -62.613 1.00 83.12 494 GLY A N 1
ATOM 3537 C CA . GLY A 1 494 ? 34.185 -13.288 -62.417 1.00 83.12 494 GLY A CA 1
ATOM 3538 C C . GLY A 1 494 ? 33.257 -12.137 -62.814 1.00 83.12 494 GLY A C 1
ATOM 3539 O O . GLY A 1 494 ? 33.740 -11.019 -63.002 1.00 83.12 494 GLY A O 1
ATOM 3540 N N . VAL A 1 495 ? 31.949 -12.386 -62.937 1.00 82.62 495 VAL A N 1
ATOM 3541 C CA . VAL A 1 495 ? 30.952 -11.336 -63.179 1.00 82.62 495 VAL A CA 1
ATOM 3542 C C . VAL A 1 495 ? 30.958 -10.355 -61.999 1.00 82.62 495 VAL A C 1
ATOM 3544 O O . VAL A 1 495 ? 30.681 -10.765 -60.869 1.00 82.62 495 VAL A O 1
ATOM 3547 N N . PRO A 1 496 ? 31.278 -9.065 -62.218 1.00 79.88 496 PRO A N 1
ATOM 3548 C CA . PRO A 1 496 ? 31.245 -8.077 -61.153 1.00 79.88 496 PRO A CA 1
ATOM 3549 C C . PRO A 1 496 ? 29.794 -7.784 -60.768 1.00 79.88 496 PRO A C 1
ATOM 3551 O O . PRO A 1 496 ? 29.005 -7.312 -61.587 1.00 79.88 496 PRO A O 1
ATOM 3554 N N . VAL A 1 497 ? 29.460 -8.032 -59.506 1.00 75.31 497 VAL A N 1
ATOM 3555 C CA . VAL A 1 497 ? 28.201 -7.600 -58.898 1.00 75.31 497 VAL A CA 1
ATOM 3556 C C . VAL A 1 497 ? 28.480 -6.313 -58.135 1.00 75.31 497 VAL A C 1
ATOM 3558 O O . VAL A 1 497 ? 29.295 -6.299 -57.215 1.00 75.31 497 VAL A O 1
ATOM 3561 N N . ASN A 1 498 ? 27.820 -5.227 -58.529 1.00 77.81 498 ASN A N 1
ATOM 3562 C CA . ASN A 1 498 ? 27.873 -3.965 -57.798 1.00 77.81 498 ASN A CA 1
ATOM 3563 C C . ASN A 1 498 ? 26.599 -3.842 -56.969 1.00 77.81 498 ASN A C 1
ATOM 3565 O O . ASN A 1 498 ? 25.503 -3.835 -57.527 1.00 77.81 498 ASN A O 1
ATOM 3569 N N . L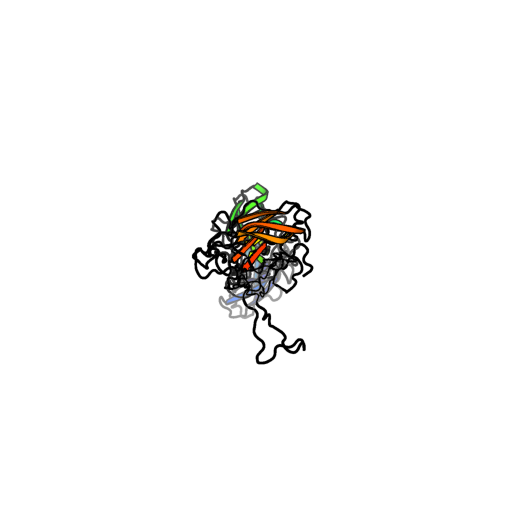EU A 1 499 ? 26.756 -3.752 -55.652 1.00 70.06 499 LEU A N 1
ATOM 3570 C CA . LEU A 1 499 ? 25.663 -3.465 -54.733 1.00 70.06 499 LEU A CA 1
ATOM 3571 C C . LEU A 1 499 ? 25.578 -1.958 -54.529 1.00 70.06 499 LEU A C 1
ATOM 3573 O O . LEU A 1 499 ? 26.598 -1.296 -54.322 1.00 70.06 499 LEU A O 1
ATOM 3577 N N . TYR A 1 500 ? 24.363 -1.434 -54.582 1.00 73.12 500 TYR A N 1
ATOM 3578 C CA . TYR A 1 500 ? 24.070 -0.042 -54.286 1.00 73.12 500 TYR A CA 1
ATOM 3579 C C . TYR A 1 500 ? 23.174 0.001 -53.054 1.00 73.12 500 TYR A C 1
ATOM 3581 O O . TYR A 1 500 ? 22.327 -0.870 -52.877 1.00 73.12 500 TYR A O 1
ATOM 3589 N N . LEU A 1 501 ? 23.401 0.994 -52.195 1.00 66.19 501 LEU A N 1
ATOM 3590 C CA . LEU A 1 501 ? 22.482 1.299 -51.107 1.00 66.19 501 LEU A CA 1
ATOM 3591 C C . LEU A 1 501 ? 21.174 1.791 -51.732 1.00 66.19 501 LEU A C 1
ATOM 3593 O O . LEU A 1 501 ? 21.204 2.775 -52.476 1.00 66.19 501 LEU A O 1
ATOM 3597 N N . ASP A 1 502 ? 20.070 1.110 -51.438 1.00 76.38 502 ASP A N 1
ATOM 3598 C CA . ASP A 1 502 ? 18.735 1.627 -51.723 1.00 76.38 502 ASP A CA 1
ATOM 3599 C C . ASP A 1 502 ? 18.479 2.785 -50.752 1.00 76.38 502 ASP A C 1
ATOM 3601 O O . ASP A 1 502 ? 18.373 2.596 -49.544 1.00 76.38 502 ASP A O 1
ATOM 3605 N N . ALA A 1 503 ? 18.536 4.007 -51.274 1.00 66.00 503 ALA A N 1
ATOM 3606 C CA . ALA A 1 503 ? 18.419 5.218 -50.473 1.00 66.00 503 ALA A CA 1
ATOM 3607 C C . ALA A 1 503 ? 16.966 5.703 -50.356 1.00 66.00 503 ALA A C 1
ATOM 3609 O O . ALA A 1 503 ? 16.724 6.675 -49.637 1.00 66.00 503 ALA A O 1
ATOM 3610 N N . ASP A 1 504 ? 16.031 5.090 -51.086 1.00 75.00 504 ASP A N 1
ATOM 3611 C CA . ASP A 1 504 ? 14.626 5.487 -51.135 1.00 75.00 504 ASP A CA 1
ATOM 3612 C C . ASP A 1 504 ? 13.634 4.343 -50.864 1.00 75.00 504 ASP A C 1
ATOM 3614 O O . ASP A 1 504 ? 12.432 4.542 -51.054 1.00 75.00 504 ASP A O 1
ATOM 3618 N N . ASP A 1 505 ? 14.122 3.206 -50.353 1.00 53.44 505 ASP A N 1
ATOM 3619 C CA . ASP A 1 505 ? 13.345 2.035 -49.909 1.00 53.44 505 ASP A CA 1
ATOM 3620 C C . ASP A 1 505 ? 12.350 1.525 -50.971 1.00 53.44 505 ASP A C 1
ATOM 3622 O O . ASP A 1 505 ? 11.228 1.107 -50.660 1.00 53.44 505 ASP A O 1
ATOM 3626 N N . ASN A 1 506 ? 12.719 1.596 -52.251 1.00 74.81 506 ASN A N 1
ATOM 3627 C CA . ASN A 1 506 ? 11.831 1.228 -53.356 1.00 74.81 506 ASN A CA 1
ATOM 3628 C C . ASN A 1 506 ? 12.123 -0.156 -53.967 1.00 74.81 506 ASN A C 1
ATOM 3630 O O . ASN A 1 506 ? 11.318 -0.623 -54.785 1.00 74.81 506 ASN A O 1
ATOM 3634 N N . GLY A 1 507 ? 13.192 -0.826 -53.521 1.00 56.59 507 GLY A N 1
ATOM 3635 C CA . GLY A 1 507 ? 13.644 -2.125 -54.032 1.00 56.59 507 GLY A CA 1
ATOM 3636 C C . GLY A 1 507 ? 14.283 -2.044 -55.413 1.00 56.59 507 GLY A C 1
ATOM 3637 O O . GLY A 1 507 ? 14.069 -3.003 -56.195 1.00 56.59 507 GLY A O 1
#

Nearest PDB structures (foldseek):
  5nan-assembly1_B  TM=3.582E-01  e=1.884E-02  Homo sapiens
  7uwm-assembly1_C  TM=3.645E-01  e=2.724E-02  Homo sapiens
  8u32-assembly2_D  TM=4.904E-01  e=2.358E-01  Homo sapiens
  8as0-assembly1_A  TM=5.141E-01  e=5.474E-01  Homo sapiens
  7zan-assembly1_C-2  TM=3.052E-01  e=1.321E-01  Homo sapiens

Mean predicted aligned error: 11.05 Å

pLDDT: mean 88.67, std 9.35, range [48.72, 98.5]

Solvent-accessible surface area (backbone atoms only — not comparable to full-atom values): 26864 Å² total; per-residue (Å²): 84,57,36,51,37,93,42,60,53,80,45,71,44,68,28,79,79,80,49,55,26,31,38,20,39,38,37,30,58,80,69,81,84,58,66,56,84,76,54,22,43,26,69,42,78,41,53,47,69,34,70,71,38,78,43,70,34,63,45,66,53,58,73,84,47,59,64,45,80,33,50,31,40,38,25,36,13,66,41,91,71,41,19,75,41,96,67,79,84,53,97,56,72,53,76,50,77,44,81,44,49,32,40,40,32,18,36,29,13,38,28,49,80,59,85,50,70,32,64,73,14,56,22,13,37,61,93,52,41,10,33,32,11,31,61,46,83,49,37,34,39,33,89,42,73,52,58,44,54,56,32,33,55,22,97,62,34,58,46,48,53,84,66,45,75,64,55,38,78,56,17,57,46,64,77,48,37,43,65,41,51,81,42,71,45,63,38,43,34,25,29,27,21,58,66,81,48,56,28,31,41,31,41,31,32,26,48,59,46,62,20,58,54,84,56,92,34,18,51,31,67,42,80,40,53,48,73,37,69,70,40,78,44,73,33,62,35,37,46,45,50,82,58,34,63,61,52,35,45,32,42,36,38,38,24,58,62,88,66,82,84,64,88,46,37,74,50,80,26,18,33,44,36,35,36,62,31,29,37,50,48,28,14,34,26,11,38,30,46,85,62,86,53,50,52,63,68,11,50,24,12,36,60,97,50,44,9,29,31,9,24,60,43,81,52,36,27,44,25,55,14,38,48,33,45,47,56,29,35,49,30,97,56,29,62,42,54,49,70,42,88,53,89,50,69,52,70,60,44,91,46,78,40,30,42,74,68,16,65,53,78,64,60,62,81,52,71,72,36,77,40,68,35,50,29,30,29,28,23,58,73,75,49,54,27,36,40,27,40,35,34,22,46,66,53,56,21,56,51,88,51,88,63,14,50,38,73,45,81,41,54,45,72,32,67,68,34,79,44,76,46,59,42,55,48,36,56,86,72,54,45,81,46,28,44,33,41,35,38,38,22,62,62,89,79,82,65,86,44,38,77,41,84,36,17,32,40,39,36,36,50,41,57,35,80,64,57,86,82,79,87,81,79,90,48,63,52,62,85,85,72,78,88,61,92,56,98,86,51,52,71,58,80,87,71,87,80,83,87,76,84,75,86,77,80,79,130

Foldseek 3Di:
DEAQAKDWDKDFDAAQPQAKKKKKKFWPQQQPPDGDPPAGMFMDIHGHPRDRDIDITIHHGHQPGDWFKTKMKMFMARDPPPRRDPDDDDPDTDMDMDIDTYWFKAFFAQADPDADFFQSHAQGWVVNQGEIFTADPFWAWADDTFGHRTHQHDNFRCRCVVPGPVDRLGQWDVVQQEAAAFFKGKIKGWITAQPQAKKKKKKAWPLQSGGYRPDAFRIWMDIDGHPRDRDIDITIGGGRAQLHPQKHKMKMWMDRDPDDDDRGHYDHHHYMGMGMGGYFFKAFWAQAQPDADQAQRHAQGWVVNQGEMFRADAFWAWAFKTFGDSTHQYDHFRCRQVDDPTPDMRGDDPRPRRRLHFKDADLAADAFDWGKTKGFTTAQPQAKKKKKKAKDFQRRRYRPDPLGIDMDIHDHPRHRDIDMDTSGHRHPNGDAFIKMKIWMGSDDDHDNGHYDHHTHIRIGGRHNVPDPDDDDDFAWPPPPPPPDDDPPIDTDPPPDDDDDPPPPPPD

Radius of gyration: 37.46 Å; Cα contacts (8 Å, |Δi|>4): 1381; chains: 1; bounding box: 78×49×131 Å

Secondary structure (DSSP, 8-state):
-BSSS-EEEEEEEEE-SSS-EEEEEEE-SS-SS---TTTTEEEEEE-TTEEEEEEEEEE---TTPPPEEEEEEEEEES-TTTTT-SSS--SS-EEEEEEEEEB-EEE--S---SSSEETTEE--SGGGT--EEE--TTEEESS-----SS----SSS-SSTTSSSS-STTSB-GGGSSSB-SS--EEEEEEEE-SSS-EEEEEEE-SS-SS-S-STTSEEEEEE-TTEEEEEEEEE--PPPTT--SEEEEEEEEES--SPP-SSSB-SS-EEEEEEEEBPPEEE--S--SSSS--TT----SGGGT--EEE--TTEEESSEE---SS----SSS-SSTTS--S--EE--SBTTB-TTSB---S---TTSEEEEEEEEEE-SSS-EEEEEEE-SS-SS---STTSEEEEEE-TTEEEEEEEEEEEEPPTTPPSS-EEEEEEESSS---SSSEESS-EEEEEE--------------B--SSSSSS--TTPPB-TTPPPPP---SSS--

Sequence (507 aa):
FVVGQPGSVRVDATNLTGTDARLCGFIDFDQDGSFTPGIEVASVSVPSGSTNATFLLPFSKPLNTPSGPTFARFRLSTDSVGACAVAGLASNGEVEDYVVDVRRIDLGDLPDTGAGSGSGNYQTLIADGGPQHDIVPGLFMGASVDNEADGQPSVNADGDDAIGTPDDEDGVNLTDLDDIQAGPHTVRVTATNTTGNAARICGFIDLNADGDFSDAGESASVPVPNGSSNLQFPLVFGPVEPGSPLSSYARFRLSTASTPCSPAGAEADGEVEDYVVRFRPYDFGDLPDPAAGNASGDYNTRFADNGAAHGIVAGLHIGACVDDEDDGQPNATASGDDSGPSTFTSGTCAVPGDDEDGVQLRPIYNQGSPSTTPASVTNTTGSAATLCSFMDWNGDGDFDDANERTQQGVPSGTVNGNVTIDFGVVPAGNVPNPYARFRLSTQAGCSPTGVLADGEVEDYQVDSTGGAMSLGNLVWEDLDNNGQVDPGEPGIDGVPVNLYLDADDNG